Protein AF-K6V5C6-F1 (afdb_monomer_lite)

Radius of gyration: 26.94 Å; chains: 1; bounding box: 58×74×77 Å

Secondary structure (DSSP, 8-state):
--PPPPPPPPTTTTHHHHHHHTTT---EEHHHHHHHHHHHTT--HHHHTPBPTTSSBHHHHHHHHHHHHHHHTTSEEE-STTEEEE-HHHHHHHHH-SS---HHHHHHHHHHHHGGGTS-TTSGGGSPPEEEE--EE-SSTTSPPEE-HHHHHHHTEEEPPSS-S-HHHHHT--TT-EEEEEEEEEE-SS-SS--TT-PEEEEEEEEEEEEEEE-SSSSEEEEEEPPGGGS-SS-EESS---SSEEEE-TTSHHHHHHHHHHHH-PPP-HHHHHHSHHHHHHHT--SS--------------PPPPPPP-HHHHHHTT--S-HHHHHHHHHHHHHHS-------TTSSHHHHHHHHHHHHHTS--GGGEEEEE--TT--HHHHTEEEEE-TTS-EEEEE-HHHHHHHHHHH-TTS--EEEEETGGGS-HHHHHTTHHHHTSGGGS--

pLDDT: mean 80.3, std 17.44, range [23.25, 98.56]

Foldseek 3Di:
DDDPPDDDDALQQCQLVLLVVQPVQDKDALVRSLVVVCVVVVPDPVQQCDDDPVRHRPSSVSSVSSVVLCVLLVQWDDPDDRIIHGDPVVVVCCVVPVDGCGPVNSCVSNCVVVVLQPDDLPCLVVFAKEKEAEQWQAQDPPDDTDGCLVVCQVVQKDWDRPPDDQLVVLLPADFFHKYWYKFKDKDQPPDPDDLPSDIKIKMATSWIFTFHARPNRSTITGTDTDDPVQAAPDIDIQQDAPDRIDMAGPSDPVSVQVCCVGGVVDDDDPVVVCPDPVSCVVSVDDPDDDDDDDDDDDPPDRDPDDQFQALVNVVVVPDPDDSVVLVVQLVCCVQFVDDDDDDDPPPCPLVSLLSSQSNNQRHNDVVLEAEDEDAAPAALCAAAWHWDQDPVRDTDIDGHPNVVSVVVCVSHVHGRHHYHYHPCVNYDCCGNCPPCVVCSGPSNVSD

InterPro domains:
  IPR011704 ATPase, dynein-related, AAA domain [PF07728] (338-445)
  IPR025745 Restriction system protein Mrr-like N-terminal domain [PF14338] (13-94)
  IPR027417 P-loop containing nucleoside triphosphate hydrolase [G3DSA:3.40.50.300] (324-446)
  IPR027417 P-loop containing nucleoside triphosphate hydrolase [SSF52540] (321-442)
  IPR052934 Methylated DNA Recognition and Restriction Enzymes [PTHR37291] (310-445)

Structure (mmCIF, N/CA/C/O backbone):
data_AF-K6V5C6-F1
#
_entry.id   AF-K6V5C6-F1
#
loop_
_atom_site.group_PDB
_atom_site.id
_atom_site.type_symbol
_atom_site.label_atom_id
_atom_site.label_alt_id
_atom_site.label_comp_id
_atom_site.label_asym_id
_atom_site.label_entity_id
_atom_site.label_seq_id
_atom_site.pdbx_PDB_ins_code
_atom_site.Cartn_x
_atom_site.Cartn_y
_atom_site.Cartn_z
_atom_site.occupancy
_atom_site.B_iso_or_equiv
_atom_site.auth_seq_id
_atom_site.auth_comp_id
_atom_site.auth_asym_id
_atom_site.auth_atom_id
_atom_site.pdbx_PDB_model_num
ATOM 1 N N . MET A 1 1 ? -18.955 -42.911 45.752 1.00 35.44 1 MET A N 1
ATOM 2 C CA . MET A 1 1 ? -18.190 -41.985 44.895 1.00 35.44 1 MET A CA 1
ATOM 3 C C . MET A 1 1 ? -18.930 -41.890 43.575 1.00 35.44 1 MET A C 1
ATOM 5 O O . MET A 1 1 ? -18.873 -42.819 42.784 1.00 35.44 1 MET A O 1
ATOM 9 N N . THR A 1 2 ? -19.749 -40.856 43.410 1.00 31.70 2 THR A N 1
ATOM 10 C CA . THR A 1 2 ? -20.438 -40.556 42.150 1.00 31.70 2 THR A CA 1
ATOM 11 C C . THR A 1 2 ? -19.386 -40.197 41.107 1.00 31.70 2 THR A C 1
ATOM 13 O O . THR A 1 2 ? -18.655 -39.226 41.292 1.00 31.70 2 THR A O 1
ATOM 16 N N . GLN A 1 3 ? -19.281 -41.017 40.060 1.00 26.83 3 GLN A N 1
ATOM 17 C CA . GLN A 1 3 ? -18.553 -40.694 38.833 1.00 26.83 3 GLN A CA 1
ATOM 18 C C . GLN A 1 3 ? -18.954 -39.275 38.386 1.00 26.83 3 GLN A C 1
ATOM 20 O O . GLN A 1 3 ? -20.155 -38.977 38.408 1.00 26.83 3 GLN A O 1
ATOM 25 N N . PRO A 1 4 ? -18.012 -38.379 38.039 1.00 32.62 4 PRO A N 1
ATOM 26 C CA . PRO A 1 4 ? -18.380 -37.093 37.465 1.00 32.62 4 PRO A CA 1
ATOM 27 C C . PRO A 1 4 ? -19.164 -37.373 36.178 1.00 32.62 4 PRO A C 1
ATOM 29 O O . PRO A 1 4 ? -18.697 -38.110 35.312 1.00 32.62 4 PRO A O 1
ATOM 32 N N . GLY A 1 5 ? -20.395 -36.858 36.093 1.00 37.75 5 GLY A N 1
ATOM 33 C CA . GLY A 1 5 ? -21.204 -36.957 34.876 1.00 37.75 5 GLY A CA 1
ATOM 34 C C . GLY A 1 5 ? -20.464 -36.341 33.682 1.00 37.75 5 GLY A C 1
ATOM 35 O O . GLY A 1 5 ? -19.559 -35.531 33.898 1.00 37.75 5 GLY A O 1
ATOM 36 N N . PRO A 1 6 ? -20.819 -36.713 32.438 1.00 43.75 6 PRO A N 1
ATOM 37 C CA . PRO A 1 6 ? -20.099 -36.264 31.252 1.00 43.75 6 PRO A CA 1
ATOM 38 C C . PRO A 1 6 ? -19.994 -34.738 31.244 1.00 43.75 6 PRO A C 1
ATOM 40 O O . PRO A 1 6 ? -20.990 -34.021 31.377 1.00 43.75 6 PRO A O 1
ATOM 43 N N . THR A 1 7 ? -18.763 -34.248 31.149 1.00 58.75 7 THR A N 1
ATOM 44 C CA . THR A 1 7 ? -18.435 -32.827 31.086 1.00 58.75 7 THR A CA 1
ATOM 45 C C . THR A 1 7 ? -19.110 -32.215 29.860 1.00 58.75 7 THR A C 1
ATOM 47 O O . THR A 1 7 ? -18.976 -32.733 28.756 1.00 58.75 7 THR A O 1
ATOM 50 N N . PHE A 1 8 ? -19.862 -31.125 30.043 1.00 62.66 8 PHE A N 1
ATOM 51 C CA . PHE A 1 8 ? -20.512 -30.427 28.929 1.00 62.66 8 PHE A CA 1
ATOM 52 C C . PHE A 1 8 ? -19.435 -29.896 27.962 1.00 62.66 8 PHE A C 1
ATOM 54 O O . PHE A 1 8 ? -18.521 -29.214 28.440 1.00 62.66 8 PHE A O 1
ATOM 61 N N . PRO A 1 9 ? -19.538 -30.148 26.643 1.00 71.50 9 PRO A N 1
ATOM 62 C CA . PRO A 1 9 ? -18.482 -29.812 25.696 1.00 71.50 9 PRO A CA 1
ATOM 63 C C . PRO A 1 9 ? -18.167 -28.313 25.669 1.00 71.50 9 PRO A C 1
ATOM 65 O O . PRO A 1 9 ? -19.023 -27.427 25.808 1.00 71.50 9 PRO A O 1
ATOM 68 N N . THR A 1 10 ? -16.885 -28.024 25.517 1.00 73.44 10 THR A N 1
ATOM 69 C CA . THR A 1 10 ? -16.333 -26.688 25.345 1.00 73.44 10 THR A CA 1
ATOM 70 C C . THR A 1 10 ? -16.709 -26.119 23.978 1.00 73.44 10 THR A C 1
ATOM 72 O O . THR A 1 10 ? -17.118 -26.824 23.067 1.00 73.44 10 THR A O 1
ATOM 75 N N . LYS A 1 11 ? -16.547 -24.803 23.807 1.00 66.31 11 LYS A N 1
ATOM 76 C CA . LYS A 1 11 ? -16.819 -24.129 22.526 1.00 66.31 11 LYS A CA 1
ATOM 77 C C . LYS A 1 11 ? -15.956 -24.668 21.371 1.00 66.31 11 LYS A C 1
ATOM 79 O O . LYS A 1 11 ? -16.418 -24.644 20.243 1.00 66.31 11 LYS A O 1
ATOM 84 N N . PHE A 1 12 ? -14.749 -25.165 21.651 1.00 75.19 12 PHE A N 1
ATOM 85 C CA . PHE A 1 12 ? -13.828 -25.693 20.639 1.00 75.19 12 PHE A CA 1
ATOM 86 C C . PHE A 1 12 ? -14.161 -27.131 20.252 1.00 75.19 12 PHE A C 1
ATOM 88 O O . PHE A 1 12 ? -14.203 -27.441 19.069 1.00 75.19 12 PHE A O 1
ATOM 95 N N . GLU A 1 13 ? -14.542 -27.966 21.220 1.00 81.06 13 GLU A N 1
ATOM 96 C CA . GLU A 1 13 ? -15.047 -29.324 20.961 1.00 81.06 13 GLU A CA 1
ATOM 97 C C . GLU A 1 13 ? -16.308 -29.341 20.078 1.00 81.06 13 GLU A C 1
ATOM 99 O O . GLU A 1 13 ? -16.615 -30.369 19.487 1.00 81.06 13 GLU A O 1
ATOM 104 N N . LEU A 1 14 ? -17.018 -28.212 19.947 1.00 86.19 14 LEU A N 1
ATOM 105 C CA . LEU A 1 14 ? -18.179 -28.079 19.060 1.00 86.19 14 LEU A CA 1
ATOM 106 C C . LEU A 1 14 ? -17.851 -27.620 17.636 1.00 86.19 14 LEU A C 1
ATOM 108 O O . LEU A 1 14 ? -18.723 -27.691 16.778 1.00 86.19 14 LEU A O 1
ATOM 112 N N . THR A 1 15 ? -16.643 -27.131 17.358 1.00 88.75 15 THR A N 1
ATOM 113 C CA . THR A 1 15 ? -16.328 -26.510 16.056 1.00 88.75 15 THR A CA 1
ATOM 114 C C . THR A 1 15 ? -16.307 -27.517 14.914 1.00 88.75 15 THR A C 1
ATOM 116 O O . THR A 1 15 ? -16.977 -27.313 13.907 1.00 88.75 15 THR A O 1
ATOM 119 N N . ARG A 1 16 ? -15.626 -28.647 15.104 1.00 92.44 16 ARG A N 1
ATOM 120 C CA . ARG A 1 16 ? -15.614 -29.744 14.138 1.00 92.44 16 ARG A CA 1
ATOM 121 C C . ARG A 1 16 ? -17.004 -30.370 13.926 1.00 92.44 16 ARG A C 1
ATOM 123 O O . ARG A 1 16 ? -17.436 -30.405 12.778 1.00 92.44 16 ARG A O 1
ATOM 130 N N . PRO A 1 17 ? -17.751 -30.762 14.980 1.00 93.25 17 PRO A N 1
ATOM 131 C CA . PRO A 1 17 ? -19.125 -31.233 14.817 1.00 93.25 17 PRO A CA 1
ATOM 132 C C . PRO A 1 17 ? -20.044 -30.231 14.112 1.00 93.25 17 PRO A C 1
ATOM 134 O O . PRO A 1 17 ? -20.922 -30.640 13.365 1.00 93.25 17 PRO A O 1
ATOM 137 N N . LEU A 1 18 ? -19.867 -28.920 14.324 1.00 93.25 18 LEU A N 1
ATOM 138 C CA . LEU A 1 18 ? -20.640 -27.911 13.594 1.00 93.25 18 LEU A CA 1
ATOM 139 C C . LEU A 1 18 ? -20.308 -27.912 12.100 1.00 93.25 18 LEU A C 1
ATOM 141 O O . LEU A 1 18 ? -21.233 -27.846 11.299 1.00 93.25 18 LEU A O 1
ATOM 145 N N . LEU A 1 19 ? -19.028 -28.000 11.724 1.00 92.88 19 LEU A N 1
ATOM 146 C CA . LEU A 1 19 ? -18.627 -28.107 10.318 1.00 92.88 19 LEU A CA 1
ATOM 147 C C . LEU A 1 19 ? -19.180 -29.380 9.666 1.00 92.88 19 LEU A C 1
ATOM 149 O O . LEU A 1 19 ? -19.721 -29.297 8.569 1.00 92.88 19 LEU A O 1
ATOM 153 N N . ASP A 1 20 ? -19.132 -30.521 10.364 1.00 93.94 20 ASP A N 1
ATOM 154 C CA . ASP A 1 20 ? -19.698 -31.785 9.869 1.00 93.94 20 ASP A CA 1
ATOM 155 C C . ASP A 1 20 ? -21.192 -31.650 9.527 1.00 93.94 20 ASP A C 1
ATOM 157 O O . ASP A 1 20 ? -21.636 -32.158 8.497 1.00 93.94 20 ASP A O 1
ATOM 161 N N . LEU A 1 21 ? -21.965 -30.922 10.346 1.00 93.75 21 LEU A N 1
ATOM 162 C CA . LEU A 1 21 ? -23.391 -30.671 10.091 1.00 93.75 21 LEU A CA 1
ATOM 163 C C . LEU A 1 21 ? -23.657 -29.838 8.833 1.00 93.75 21 LEU A C 1
ATOM 165 O O . LEU A 1 21 ? -24.762 -29.894 8.306 1.00 93.75 21 LEU A O 1
ATOM 169 N N . MET A 1 22 ? -22.673 -29.068 8.371 1.00 94.75 22 MET A N 1
ATOM 170 C CA . MET A 1 22 ? -22.797 -28.166 7.224 1.00 94.75 22 MET A CA 1
ATOM 171 C C . MET A 1 22 ? -22.146 -28.729 5.953 1.00 94.75 22 MET A C 1
ATOM 173 O O . MET A 1 22 ? -22.090 -28.030 4.946 1.00 94.75 22 MET A O 1
ATOM 177 N N . THR A 1 23 ? -21.673 -29.982 5.971 1.00 92.12 23 THR A N 1
ATOM 178 C CA . THR A 1 23 ? -21.041 -30.654 4.812 1.00 92.12 23 THR A CA 1
ATOM 179 C C . THR A 1 23 ? -21.966 -30.836 3.610 1.00 92.12 23 THR A C 1
ATOM 181 O O . THR A 1 23 ? -21.504 -31.177 2.526 1.00 92.12 23 THR A O 1
ATOM 184 N N . ASP A 1 24 ? -23.264 -30.594 3.789 1.00 88.50 24 ASP A N 1
ATOM 185 C CA . ASP A 1 24 ? -24.273 -30.590 2.735 1.00 88.50 24 ASP A CA 1
ATOM 186 C C . ASP A 1 24 ? -24.317 -29.284 1.920 1.00 88.50 24 ASP A C 1
ATOM 188 O O . ASP A 1 24 ? -25.173 -29.141 1.044 1.00 88.50 24 ASP A O 1
ATOM 192 N N . ASP A 1 25 ? -23.423 -28.332 2.219 1.00 83.50 25 ASP A N 1
ATOM 193 C CA . ASP A 1 25 ? -23.325 -26.999 1.615 1.00 83.50 25 ASP A CA 1
ATOM 194 C C . ASP A 1 25 ? -24.622 -26.172 1.709 1.00 83.50 25 ASP A C 1
ATOM 196 O O . ASP A 1 25 ? -24.795 -25.167 1.003 1.00 83.50 25 ASP A O 1
ATOM 200 N N . GLN A 1 26 ? -25.543 -26.552 2.601 1.00 91.00 26 GLN A N 1
ATOM 201 C CA . GLN A 1 26 ? -26.776 -25.808 2.829 1.00 91.00 26 GLN A CA 1
ATOM 202 C C . GLN A 1 26 ? -26.546 -24.596 3.734 1.00 91.00 26 GLN A C 1
ATOM 204 O O . GLN A 1 26 ? -25.573 -24.490 4.481 1.00 91.00 26 GLN A O 1
ATOM 209 N N . ILE A 1 27 ? -27.475 -23.642 3.665 1.00 91.62 27 ILE A N 1
ATOM 210 C CA . ILE A 1 27 ? -27.489 -22.492 4.567 1.00 91.62 27 ILE A CA 1
ATOM 211 C C . ILE A 1 27 ? -28.219 -22.887 5.844 1.00 91.62 27 ILE A C 1
ATOM 213 O O . ILE A 1 27 ? -29.415 -23.180 5.824 1.00 91.62 27 ILE A O 1
ATOM 217 N N . TRP A 1 28 ? -27.524 -22.785 6.968 1.00 94.88 28 TRP A N 1
ATOM 218 C CA . TRP A 1 28 ? -28.048 -23.186 8.261 1.00 94.88 28 TRP A CA 1
ATOM 219 C C . TRP A 1 28 ? -28.391 -21.980 9.134 1.00 94.88 28 TRP A C 1
ATOM 221 O O . TRP A 1 28 ? -27.593 -21.051 9.298 1.00 94.88 28 TRP A O 1
ATOM 231 N N . ALA A 1 29 ? -29.581 -21.984 9.741 1.00 91.62 29 ALA A N 1
ATOM 232 C CA . ALA A 1 29 ? -29.898 -21.036 10.803 1.00 91.62 29 ALA A CA 1
ATOM 233 C C . ALA A 1 29 ? -29.241 -21.479 12.115 1.00 91.62 29 ALA A C 1
ATOM 235 O O . ALA A 1 29 ? -29.224 -22.663 12.456 1.00 91.62 29 ALA A O 1
ATOM 236 N N . ARG A 1 30 ? -28.753 -20.518 12.909 1.00 85.75 30 ARG A N 1
ATOM 237 C CA . ARG A 1 30 ? -28.119 -20.826 14.203 1.00 85.75 30 ARG A CA 1
ATOM 238 C C . ARG A 1 30 ? -29.045 -21.596 15.155 1.00 85.75 30 ARG A C 1
ATOM 240 O O . ARG A 1 30 ? -28.566 -22.413 15.938 1.00 85.75 30 ARG A O 1
ATOM 247 N N . SER A 1 31 ? -30.353 -21.330 15.106 1.00 85.25 31 SER A N 1
ATOM 248 C CA . SER A 1 31 ? -31.355 -22.067 15.888 1.00 85.25 31 SER A CA 1
ATOM 249 C C . SER A 1 31 ? -31.358 -23.555 15.560 1.00 85.25 31 SER A C 1
ATOM 251 O O . SER A 1 31 ? -31.441 -24.371 16.473 1.00 85.25 31 SER A O 1
ATOM 253 N N . ASP A 1 32 ? -31.213 -23.890 14.283 1.00 92.25 32 ASP A N 1
ATOM 254 C CA . ASP A 1 32 ? -31.354 -25.250 13.776 1.00 92.25 32 ASP A CA 1
ATOM 255 C C . ASP A 1 32 ? -30.066 -26.030 14.044 1.00 92.25 32 ASP A C 1
ATOM 257 O O . ASP A 1 32 ? -30.119 -27.127 14.594 1.00 92.25 32 ASP A O 1
ATOM 261 N N . LEU A 1 33 ? -28.903 -25.399 13.822 1.00 91.56 33 LEU A N 1
ATOM 262 C CA . LEU A 1 33 ? -27.603 -25.945 14.237 1.00 91.56 33 LEU A CA 1
ATOM 263 C C . LEU A 1 33 ? -27.578 -26.268 15.729 1.00 91.56 33 LEU A C 1
ATOM 265 O O . LEU A 1 33 ? -27.047 -27.296 16.129 1.00 91.56 33 LEU A O 1
ATOM 269 N N . ARG A 1 34 ? -28.163 -25.409 16.570 1.00 90.19 34 ARG A N 1
ATOM 270 C CA . ARG A 1 34 ? -28.241 -25.647 18.014 1.00 90.19 34 ARG A CA 1
ATOM 271 C C . ARG A 1 34 ? -29.110 -26.861 18.351 1.00 90.19 34 ARG A C 1
ATOM 273 O O . ARG A 1 34 ? -28.705 -27.642 19.208 1.00 90.19 34 ARG A O 1
ATOM 280 N N . GLU A 1 35 ? -30.287 -26.997 17.740 1.00 90.19 35 GLU A N 1
ATOM 281 C CA . GLU A 1 35 ? -31.172 -28.147 17.988 1.00 90.19 35 GLU A CA 1
ATOM 282 C C . GLU A 1 35 ? -30.513 -29.454 17.545 1.00 90.19 35 GLU A C 1
ATOM 284 O O . GLU A 1 35 ? -30.395 -30.380 18.348 1.00 90.19 35 GLU A O 1
ATOM 289 N N . VAL A 1 36 ? -29.978 -29.494 16.322 1.00 93.00 36 VAL A N 1
ATOM 290 C CA . VAL A 1 36 ? -29.289 -30.681 15.800 1.00 93.00 36 VAL A CA 1
ATOM 291 C C . VAL A 1 36 ? -28.055 -31.004 16.644 1.00 93.00 36 VAL A C 1
ATOM 293 O O . VAL A 1 36 ? -27.829 -32.160 16.995 1.00 93.00 36 VAL A O 1
ATOM 296 N N . MET A 1 37 ? -27.297 -29.993 17.081 1.00 92.25 37 MET A N 1
ATOM 297 C CA . MET A 1 37 ? -26.156 -30.199 17.976 1.00 92.25 37 MET A CA 1
ATOM 298 C C . MET A 1 37 ? -26.577 -30.777 19.336 1.00 92.25 37 MET A C 1
ATOM 300 O O . MET A 1 37 ? -25.852 -31.583 19.914 1.00 92.25 37 MET A O 1
ATOM 304 N N . ALA A 1 38 ? -27.753 -30.419 19.861 1.00 89.12 38 ALA A N 1
ATOM 305 C CA . ALA A 1 38 ? -28.265 -31.006 21.101 1.00 89.12 38 ALA A CA 1
ATOM 306 C C . ALA A 1 38 ? -28.557 -32.511 20.961 1.00 89.12 38 ALA A C 1
ATOM 308 O O . ALA A 1 38 ? -28.405 -33.258 21.936 1.00 89.12 38 ALA A O 1
ATOM 309 N N . ASP A 1 39 ? -28.978 -32.940 19.769 1.00 90.12 39 ASP A N 1
ATOM 310 C CA . ASP A 1 39 ? -29.227 -34.341 19.429 1.00 90.12 39 ASP A CA 1
ATOM 311 C C . ASP A 1 39 ? -27.915 -35.106 19.201 1.00 90.12 39 ASP A C 1
ATOM 313 O O . ASP A 1 39 ? -27.733 -36.174 19.787 1.00 90.12 39 ASP A O 1
ATOM 317 N N . VAL A 1 40 ? -26.968 -34.528 18.447 1.00 88.00 40 VAL A N 1
ATOM 318 C CA . VAL A 1 40 ? -25.622 -35.095 18.216 1.00 88.00 40 VAL A CA 1
ATOM 319 C C . VAL A 1 40 ? -24.897 -35.356 19.538 1.00 88.00 40 VAL A C 1
ATOM 321 O O . VAL A 1 40 ? -24.302 -36.414 19.731 1.00 88.00 40 VAL A O 1
ATOM 324 N N . LEU A 1 41 ? -25.000 -34.422 20.486 1.00 85.12 41 LEU A N 1
ATOM 325 C CA . LEU A 1 41 ? -24.403 -34.535 21.819 1.00 85.12 41 LEU A CA 1
ATOM 326 C C . LEU A 1 41 ? -25.220 -35.395 22.800 1.00 85.12 41 LEU A C 1
ATOM 328 O O . LEU A 1 41 ? -24.805 -35.558 23.948 1.00 85.12 41 LEU A O 1
ATOM 332 N N . GLN A 1 42 ? -26.389 -35.900 22.390 1.00 89.00 42 GLN A N 1
ATOM 333 C CA . GLN A 1 42 ? -27.303 -36.704 23.212 1.00 89.00 42 GLN A CA 1
ATOM 334 C C . GLN A 1 42 ? -27.668 -36.045 24.559 1.00 89.00 42 GLN A C 1
ATOM 336 O O . GLN A 1 42 ? -27.763 -36.704 25.597 1.00 89.00 42 GLN A O 1
ATOM 341 N N . LEU A 1 43 ? -27.880 -34.722 24.564 1.00 85.06 43 LEU A N 1
ATOM 342 C CA . LEU A 1 43 ? -28.149 -33.975 25.797 1.00 85.06 43 LEU A CA 1
ATOM 343 C C . LEU A 1 43 ? -29.522 -34.318 26.386 1.00 85.06 43 LEU A C 1
ATOM 345 O O . LEU A 1 43 ? -30.547 -34.230 25.702 1.00 85.06 43 LEU A O 1
ATOM 349 N N . THR A 1 44 ? -29.554 -34.601 27.691 1.00 87.19 44 THR A N 1
ATOM 350 C CA . THR A 1 44 ? -30.800 -34.816 28.446 1.00 87.19 44 THR A CA 1
ATOM 351 C C . THR A 1 44 ? -31.657 -33.541 28.510 1.00 87.19 44 THR A C 1
ATOM 353 O O . THR A 1 44 ? -31.119 -32.433 28.412 1.00 87.19 44 THR A O 1
ATOM 356 N N . PRO A 1 45 ? -32.978 -33.639 28.767 1.00 85.25 45 PRO A N 1
ATOM 357 C CA . PRO A 1 45 ? -33.843 -32.464 28.919 1.00 85.25 45 PRO A CA 1
ATOM 358 C C . PRO A 1 45 ? -33.342 -31.469 29.976 1.00 85.25 45 PRO A C 1
ATOM 360 O O . PRO A 1 45 ? -33.430 -30.258 29.786 1.00 85.25 45 PRO A O 1
ATOM 363 N N . GLN A 1 46 ? -32.750 -31.976 31.062 1.00 80.75 46 GLN A N 1
ATOM 364 C CA . GLN A 1 46 ? -32.163 -31.145 32.111 1.00 80.75 46 GLN A CA 1
ATOM 365 C C . GLN A 1 46 ? -30.919 -30.382 31.622 1.00 80.75 46 GLN A C 1
ATOM 367 O O . GLN A 1 46 ? -30.756 -29.215 31.964 1.00 80.75 46 GLN A O 1
ATOM 372 N N . GLN A 1 47 ? -30.069 -31.002 30.796 1.00 79.25 47 GLN A N 1
ATOM 373 C CA . GLN A 1 47 ? -28.890 -30.352 30.207 1.00 79.25 47 GLN A CA 1
ATOM 374 C C . GLN A 1 47 ? -29.259 -29.348 29.106 1.00 79.25 47 GLN A C 1
ATOM 376 O O . GLN A 1 47 ? -28.631 -28.297 29.009 1.00 79.25 47 GLN A O 1
ATOM 381 N N . ARG A 1 48 ? -30.301 -29.621 28.305 1.00 84.12 48 ARG A N 1
ATOM 382 C CA . ARG A 1 48 ? -30.818 -28.669 27.298 1.00 84.12 48 ARG A CA 1
ATOM 383 C C . ARG A 1 48 ? -31.390 -27.404 27.942 1.00 84.12 48 ARG A C 1
ATOM 385 O O . ARG A 1 48 ? -31.236 -26.313 27.396 1.00 84.12 48 ARG A O 1
ATOM 392 N N . ALA A 1 49 ? -32.012 -27.554 29.111 1.00 83.19 49 ALA A N 1
ATOM 393 C CA . ALA A 1 49 ? -32.576 -26.456 29.889 1.00 83.19 49 ALA A CA 1
ATOM 394 C C . ALA A 1 49 ? -31.547 -25.722 30.774 1.00 83.19 49 ALA A C 1
ATOM 396 O O . ALA A 1 49 ? -31.902 -24.740 31.424 1.00 83.19 49 ALA A O 1
ATOM 397 N N . GLU A 1 50 ? -30.285 -26.166 30.830 1.00 80.12 50 GLU A N 1
ATOM 398 C CA . GLU A 1 50 ? -29.268 -25.530 31.670 1.00 80.12 50 GLU A CA 1
ATOM 399 C C . GLU A 1 50 ? -28.916 -24.133 31.129 1.00 80.12 50 GLU A C 1
ATOM 401 O O . GLU A 1 50 ? -28.371 -23.988 30.032 1.00 80.12 50 GLU A O 1
ATOM 406 N N . THR A 1 51 ? -29.201 -23.085 31.905 1.00 78.62 51 THR A N 1
ATOM 407 C CA . THR A 1 51 ? -28.939 -21.685 31.535 1.00 78.62 51 THR A CA 1
ATOM 408 C C . THR A 1 51 ? -27.693 -21.118 32.208 1.00 78.62 51 THR A C 1
ATOM 410 O O . THR A 1 51 ? -27.332 -21.486 33.326 1.00 78.62 51 THR A O 1
ATOM 413 N N . VAL A 1 52 ? -27.046 -20.159 31.549 1.00 64.50 52 VAL A N 1
ATOM 414 C CA . VAL A 1 52 ? -26.008 -19.315 32.160 1.00 64.50 52 VAL A CA 1
ATOM 415 C C . VAL A 1 52 ? -26.630 -18.080 32.828 1.00 64.50 52 VAL A C 1
ATOM 417 O O . VAL A 1 52 ? -27.815 -17.801 32.664 1.00 64.50 52 VAL A O 1
ATOM 420 N N . LYS A 1 53 ? -25.828 -17.294 33.562 1.00 42.31 53 LYS A N 1
ATOM 421 C CA . LYS A 1 53 ? -26.288 -16.092 34.291 1.00 42.31 53 LYS A CA 1
ATOM 422 C C . LYS A 1 53 ? -27.001 -15.044 33.418 1.00 42.31 53 LYS A C 1
ATOM 424 O O . LYS A 1 53 ? -27.745 -14.237 33.958 1.00 42.31 53 LYS A O 1
ATOM 429 N N . SER A 1 54 ? -26.781 -15.049 32.101 1.00 45.38 54 SER A N 1
ATOM 430 C CA . SER A 1 54 ? -27.437 -14.145 31.146 1.00 45.38 54 SER A CA 1
ATOM 431 C C . SER A 1 54 ? -28.849 -14.582 30.729 1.00 45.38 54 SER A C 1
ATOM 433 O O . SER A 1 54 ? -29.492 -13.864 29.973 1.00 45.38 54 SER A O 1
ATOM 435 N N . GLY A 1 55 ? -29.328 -15.751 31.173 1.00 62.03 55 GLY A N 1
ATOM 436 C CA . GLY A 1 55 ? -30.633 -16.310 30.796 1.00 62.03 55 GLY A CA 1
ATOM 437 C C . GLY A 1 55 ? -30.628 -17.157 29.515 1.00 62.03 55 GLY A C 1
ATOM 438 O O . GLY A 1 55 ? -31.571 -17.907 29.286 1.00 62.03 55 GLY A O 1
ATOM 439 N N . SER A 1 56 ? -29.562 -17.110 28.708 1.00 67.75 56 SER A N 1
ATOM 440 C CA . SER A 1 56 ? -29.375 -18.001 27.551 1.00 67.75 56 SER A CA 1
ATOM 441 C C . SER A 1 56 ? -29.039 -19.429 27.992 1.00 67.75 56 SER A C 1
ATOM 443 O O . SER A 1 56 ? -28.399 -19.631 29.031 1.00 67.75 56 SER A O 1
ATOM 445 N N . THR A 1 57 ? -29.405 -20.432 27.187 1.00 80.12 57 THR A N 1
ATOM 446 C CA . THR A 1 57 ? -28.973 -21.814 27.443 1.00 80.12 57 THR A CA 1
ATOM 447 C C . THR A 1 57 ? -27.462 -21.939 27.256 1.00 80.12 57 THR A C 1
ATOM 449 O O . THR A 1 57 ? -26.848 -21.242 26.442 1.00 80.12 57 THR A O 1
ATOM 452 N N . ARG A 1 58 ? -26.827 -22.831 28.020 1.00 74.56 58 ARG A N 1
ATOM 453 C CA . ARG A 1 58 ? -25.384 -23.070 27.928 1.00 74.56 58 ARG A CA 1
ATOM 454 C C . ARG A 1 58 ? -24.986 -23.539 26.527 1.00 74.56 58 ARG A C 1
ATOM 456 O O . ARG A 1 58 ? -23.960 -23.085 26.027 1.00 74.56 58 ARG A O 1
ATOM 463 N N . LEU A 1 59 ? -25.806 -24.374 25.882 1.00 80.81 59 LEU A N 1
ATOM 464 C CA . LEU A 1 59 ? -25.573 -24.817 24.505 1.00 80.81 59 LEU A CA 1
ATOM 465 C C . LEU A 1 59 ? -25.595 -23.649 23.513 1.00 80.81 59 LEU A C 1
ATOM 467 O O . LEU A 1 59 ? -24.689 -23.538 22.695 1.00 80.81 59 LEU A O 1
ATOM 471 N N . ASP A 1 60 ? -26.580 -22.751 23.617 1.00 75.19 60 ASP A N 1
ATOM 472 C CA . ASP A 1 60 ? -26.708 -21.599 22.717 1.00 75.19 60 ASP A CA 1
ATOM 473 C C . ASP A 1 60 ? -25.477 -20.686 22.791 1.00 75.19 60 ASP A C 1
ATOM 475 O O . ASP A 1 60 ? -24.911 -20.297 21.768 1.00 75.19 60 ASP A O 1
ATOM 479 N N . VAL A 1 61 ? -24.985 -20.425 24.005 1.00 62.34 61 VAL A N 1
ATOM 480 C CA . VAL A 1 61 ? -23.742 -19.672 24.208 1.00 62.34 61 VAL A CA 1
ATOM 481 C C . VAL A 1 61 ? -22.552 -20.394 23.571 1.00 62.34 61 VAL A C 1
ATOM 483 O O . VAL A 1 61 ? -21.741 -19.760 22.901 1.00 62.34 61 VAL A O 1
ATOM 486 N N . ARG A 1 62 ? -22.431 -21.714 23.745 1.00 76.25 62 ARG A N 1
ATOM 487 C CA . ARG A 1 62 ? -21.301 -22.491 23.210 1.00 76.25 62 ARG A CA 1
ATOM 488 C C . ARG A 1 62 ? -21.300 -22.557 21.683 1.00 76.25 62 ARG A C 1
ATOM 490 O O . ARG A 1 62 ? -20.253 -22.304 21.099 1.00 76.25 62 ARG A O 1
ATOM 497 N N . VAL A 1 63 ? -22.453 -22.801 21.060 1.00 82.19 63 VAL A N 1
ATOM 498 C CA . VAL A 1 63 ? -22.618 -22.794 19.596 1.00 82.19 63 VAL A CA 1
ATOM 499 C C . VAL A 1 63 ? -22.322 -21.409 19.021 1.00 82.19 63 VAL A C 1
ATOM 501 O O . VAL A 1 63 ? -21.613 -21.302 18.028 1.00 82.19 63 VAL A O 1
ATOM 504 N N . SER A 1 64 ? -22.775 -20.337 19.683 1.00 72.06 64 SER A N 1
ATOM 505 C CA . SER A 1 64 ? -22.455 -18.959 19.270 1.00 72.06 64 SER A CA 1
ATOM 506 C C . SER A 1 64 ? -20.955 -18.707 19.210 1.00 72.06 64 SER A C 1
ATOM 508 O O . SER A 1 64 ? -20.453 -18.146 18.243 1.00 72.06 64 SER A O 1
ATOM 510 N N . TRP A 1 65 ? -20.239 -19.117 20.259 1.00 65.75 65 TRP A N 1
ATOM 511 C CA . TRP A 1 65 ? -18.795 -18.948 20.325 1.00 65.75 65 TRP A CA 1
ATOM 512 C C . TRP A 1 65 ? -18.072 -19.831 19.312 1.00 65.75 65 TRP A C 1
ATOM 514 O O . TRP A 1 65 ? -17.137 -19.360 18.681 1.00 65.75 65 TRP A O 1
ATOM 524 N N . ALA A 1 66 ? -18.502 -21.078 19.131 1.00 78.94 66 ALA A N 1
ATOM 525 C CA . ALA A 1 66 ? -17.919 -21.983 18.147 1.00 78.94 66 ALA A CA 1
ATOM 526 C C . ALA A 1 66 ? -18.043 -21.421 16.718 1.00 78.94 66 ALA A C 1
ATOM 528 O O . ALA A 1 66 ? -17.044 -21.322 16.013 1.00 78.94 66 ALA A O 1
ATOM 529 N N . LEU A 1 67 ? -19.237 -20.950 16.337 1.00 79.31 67 LEU A N 1
ATOM 530 C CA . LEU A 1 67 ? -19.470 -20.282 15.053 1.00 79.31 67 LEU A CA 1
ATOM 531 C C . LEU A 1 67 ? -18.679 -18.979 14.917 1.00 79.31 67 LEU A C 1
ATOM 533 O O . LEU A 1 67 ? -18.177 -18.690 13.840 1.00 79.31 67 LEU A O 1
ATOM 537 N N . TYR A 1 68 ? -18.522 -18.211 15.997 1.00 73.25 68 TYR A N 1
ATOM 538 C CA . TYR A 1 68 ? -17.663 -17.025 15.995 1.00 73.25 68 TYR A CA 1
ATOM 539 C C . TYR A 1 68 ? -16.204 -17.372 15.656 1.00 73.25 68 TYR A C 1
ATOM 541 O O . TYR A 1 68 ? -15.599 -16.689 14.834 1.00 73.25 68 TYR A O 1
ATOM 549 N N . TYR A 1 69 ? -15.642 -18.435 16.243 1.00 68.38 69 TYR A N 1
ATOM 550 C CA . TYR A 1 69 ? -14.272 -18.861 15.931 1.00 68.38 69 TYR A CA 1
ATOM 551 C C . TYR A 1 69 ? -14.147 -19.410 14.510 1.00 68.38 69 TYR A C 1
ATOM 553 O O . TYR A 1 69 ? -13.231 -19.008 13.806 1.00 68.38 69 TYR A O 1
ATOM 561 N N . LEU A 1 70 ? -15.088 -20.249 14.069 1.00 78.69 70 LEU A N 1
ATOM 562 C CA . LEU A 1 70 ? -15.123 -20.750 12.692 1.00 78.69 70 LEU A CA 1
ATOM 563 C C . LEU A 1 70 ? -15.264 -19.617 11.667 1.00 78.69 70 LEU A C 1
ATOM 565 O O . LEU A 1 70 ? -14.703 -19.679 10.579 1.00 78.69 70 LEU A O 1
ATOM 569 N N . ASN A 1 71 ? -16.012 -18.567 12.004 1.00 75.94 71 ASN A N 1
ATOM 570 C CA . ASN A 1 71 ? -16.158 -17.412 11.131 1.00 75.94 71 ASN A CA 1
ATOM 571 C C . ASN A 1 71 ? -14.872 -16.581 11.088 1.00 75.94 71 ASN A C 1
ATOM 573 O O . ASN A 1 71 ? -14.440 -16.173 10.015 1.00 75.94 71 ASN A O 1
ATOM 577 N N . ARG A 1 72 ? -14.213 -16.394 12.237 1.00 62.59 72 ARG A N 1
ATOM 578 C CA . ARG A 1 72 ? -12.920 -15.702 12.324 1.00 62.59 72 ARG A CA 1
ATOM 579 C C . ARG A 1 72 ? -11.809 -16.434 11.566 1.00 62.59 72 ARG A C 1
ATOM 581 O O . ARG A 1 72 ? -10.943 -15.769 11.013 1.00 62.59 72 ARG A O 1
ATOM 588 N N . THR A 1 73 ? -11.838 -17.768 11.518 1.00 70.19 73 THR A N 1
ATOM 589 C CA . THR A 1 73 ? -10.900 -18.563 10.708 1.00 70.19 73 THR A CA 1
ATOM 590 C C . THR A 1 73 ? -11.272 -18.615 9.228 1.00 70.19 73 THR A C 1
ATOM 592 O O . THR A 1 73 ? -10.494 -19.128 8.437 1.00 70.19 73 THR A O 1
ATOM 595 N N . GLY A 1 74 ? -12.446 -18.114 8.831 1.00 71.44 74 GLY A N 1
ATOM 596 C CA . GLY A 1 74 ? -12.952 -18.237 7.462 1.00 71.44 74 GLY A CA 1
ATOM 597 C C . GLY A 1 74 ? -13.477 -19.632 7.112 1.00 71.44 74 GLY A C 1
ATOM 598 O O . GLY A 1 74 ? -13.783 -19.885 5.953 1.00 71.44 74 GLY A O 1
ATOM 599 N N . ALA A 1 75 ? -13.605 -20.539 8.086 1.00 81.88 75 ALA A N 1
ATOM 600 C CA . ALA A 1 75 ? -14.160 -21.881 7.893 1.00 81.88 75 ALA A CA 1
ATOM 601 C C . ALA A 1 75 ? -15.673 -21.858 7.608 1.00 81.88 75 ALA A C 1
ATOM 603 O O . ALA A 1 75 ? -16.219 -22.780 7.003 1.00 81.88 75 ALA A O 1
ATOM 604 N N . VAL A 1 76 ? -16.356 -20.802 8.058 1.00 84.50 76 VAL A N 1
ATOM 605 C CA . VAL A 1 76 ? -17.772 -20.547 7.770 1.00 84.50 76 VAL A CA 1
ATOM 606 C C . VAL A 1 76 ? -17.991 -19.074 7.454 1.00 84.50 76 VAL A C 1
ATOM 608 O O . VAL A 1 76 ? -17.350 -18.195 8.034 1.00 84.50 76 VAL A O 1
ATOM 611 N N . GLU A 1 77 ? -18.958 -18.784 6.598 1.00 80.94 77 GLU A N 1
ATOM 612 C CA . GLU A 1 77 ? -19.306 -17.424 6.193 1.00 80.94 77 GLU A CA 1
ATOM 613 C C . GLU A 1 77 ? -20.757 -17.065 6.558 1.00 80.94 77 GLU A C 1
ATOM 615 O O . GLU A 1 77 ? -21.594 -17.957 6.766 1.00 80.94 77 GLU A O 1
ATOM 620 N N . PRO A 1 78 ? -21.087 -15.767 6.702 1.00 78.31 78 PRO A N 1
ATOM 621 C CA . PRO A 1 78 ? -22.458 -15.325 6.925 1.00 78.31 78 PRO A CA 1
ATOM 622 C C . PRO A 1 78 ? -23.306 -15.489 5.657 1.00 78.31 78 PRO A C 1
ATOM 624 O O . PRO A 1 78 ? -22.957 -14.982 4.599 1.00 78.31 78 PRO A O 1
ATOM 627 N N . ALA A 1 79 ? -24.482 -16.101 5.790 1.00 82.50 79 ALA A N 1
ATOM 628 C CA . ALA A 1 79 ? -25.425 -16.338 4.691 1.00 82.50 79 ALA A CA 1
ATOM 629 C C . ALA A 1 79 ? -26.801 -15.699 4.985 1.00 82.50 79 ALA A C 1
ATOM 631 O O . ALA A 1 79 ? -27.863 -16.314 4.849 1.00 82.50 79 ALA A O 1
ATOM 632 N N . GLY A 1 80 ? -26.775 -14.453 5.472 1.00 72.50 80 GLY A N 1
ATOM 633 C CA . GLY A 1 80 ? -27.937 -13.690 5.941 1.00 72.50 80 GLY A CA 1
ATOM 634 C C . GLY A 1 80 ? -28.027 -13.573 7.469 1.00 72.50 80 GLY A C 1
ATOM 635 O O . GLY A 1 80 ? -27.206 -14.106 8.214 1.00 72.50 80 GLY A O 1
ATOM 636 N N . THR A 1 81 ? -29.029 -12.844 7.972 1.00 68.19 81 THR A N 1
ATOM 637 C CA . THR A 1 81 ? -29.167 -12.558 9.412 1.00 68.19 81 THR A CA 1
ATOM 638 C C . THR A 1 81 ? -29.301 -13.842 10.235 1.00 68.19 81 THR A C 1
ATOM 640 O O . THR A 1 81 ? -30.309 -14.541 10.146 1.00 68.19 81 THR A O 1
ATOM 643 N N . GLY A 1 82 ? -28.289 -14.140 11.057 1.00 70.81 82 GLY A N 1
ATOM 644 C CA . GLY A 1 82 ? -28.271 -15.321 11.929 1.00 70.81 82 GLY A CA 1
ATOM 645 C C . GLY A 1 82 ? -28.110 -16.659 11.197 1.00 70.81 82 GLY A C 1
ATOM 646 O O . GLY A 1 82 ? -28.402 -17.704 11.787 1.00 70.81 82 GLY A O 1
ATOM 647 N N . ARG A 1 83 ? -27.673 -16.627 9.933 1.00 86.06 83 ARG A N 1
ATOM 648 C CA . ARG A 1 83 ? -27.459 -17.799 9.081 1.00 86.06 83 ARG A CA 1
ATOM 649 C C . ARG A 1 83 ? -26.001 -17.910 8.665 1.00 86.06 83 ARG A C 1
ATOM 651 O O . ARG A 1 83 ? -25.324 -16.896 8.503 1.00 86.06 83 ARG A O 1
ATOM 658 N N . THR A 1 84 ? -25.531 -19.134 8.483 1.00 86.62 84 THR A N 1
ATOM 659 C CA . THR A 1 84 ? -24.139 -19.417 8.135 1.00 86.62 84 THR A CA 1
ATOM 660 C C . THR A 1 84 ? -24.050 -20.592 7.171 1.00 86.62 84 THR A C 1
ATOM 662 O O . THR A 1 84 ? -24.973 -21.406 7.103 1.00 86.62 84 THR A O 1
ATOM 665 N N . LYS A 1 85 ? -22.960 -20.644 6.412 1.00 92.62 85 LYS A N 1
ATOM 666 C CA . LYS A 1 85 ? -22.638 -21.709 5.466 1.00 92.62 85 LYS A CA 1
ATOM 667 C C . LYS A 1 85 ? -21.159 -22.070 5.619 1.00 92.62 85 LYS A C 1
ATOM 669 O O . LYS A 1 85 ? -20.352 -21.195 5.934 1.00 92.62 85 LYS A O 1
ATOM 674 N N . ILE A 1 86 ? -20.812 -23.339 5.421 1.00 90.56 86 ILE A N 1
ATOM 675 C CA . ILE A 1 86 ? -19.415 -23.777 5.337 1.00 90.56 86 ILE A CA 1
ATOM 676 C C . ILE A 1 86 ? -18.745 -23.214 4.073 1.00 90.56 86 ILE A C 1
ATOM 678 O O . ILE A 1 86 ? -19.391 -23.060 3.036 1.00 90.56 86 ILE A O 1
ATOM 682 N N . THR A 1 87 ? -17.458 -22.885 4.162 1.00 84.25 87 THR A N 1
ATOM 683 C CA . THR A 1 87 ? -16.645 -22.445 3.016 1.00 84.25 87 THR A CA 1
ATOM 684 C C . THR A 1 87 ? -15.796 -23.598 2.477 1.00 84.25 87 THR A C 1
ATOM 686 O O . THR A 1 87 ? -15.660 -24.640 3.121 1.00 84.25 87 THR A O 1
ATOM 689 N N . ALA A 1 88 ? -15.135 -23.401 1.332 1.00 72.81 88 ALA A N 1
ATOM 690 C CA . ALA A 1 88 ? -14.129 -24.346 0.836 1.00 72.81 88 ALA A CA 1
ATOM 691 C C . ALA A 1 88 ? -13.010 -24.604 1.869 1.00 72.81 88 ALA A C 1
ATOM 693 O O . ALA A 1 88 ? -12.578 -25.740 2.051 1.00 72.81 88 ALA A O 1
ATOM 694 N N . TYR A 1 89 ? -12.602 -23.569 2.610 1.00 76.25 89 TYR A N 1
ATOM 695 C CA . TYR A 1 89 ? -11.633 -23.706 3.696 1.00 76.25 89 TYR A CA 1
ATOM 696 C C . TYR A 1 89 ? -12.189 -24.507 4.884 1.00 76.25 89 TYR A C 1
ATOM 698 O O . TYR A 1 89 ? -11.477 -25.303 5.490 1.00 76.25 89 TYR A O 1
ATOM 706 N N . GLY A 1 90 ? -13.482 -24.366 5.189 1.00 79.19 90 GLY A N 1
ATOM 707 C CA . GLY A 1 90 ? -14.155 -25.221 6.167 1.00 79.19 90 GLY A CA 1
ATOM 708 C C . GLY A 1 90 ? -14.091 -26.702 5.791 1.00 79.19 90 GLY A C 1
ATOM 709 O O . GLY A 1 90 ? -13.772 -27.527 6.644 1.00 79.19 90 GLY A O 1
ATOM 710 N N . HIS A 1 91 ? -14.313 -27.035 4.515 1.00 83.50 91 HIS A N 1
ATOM 711 C CA . HIS A 1 91 ? -14.143 -28.402 4.001 1.00 83.50 91 HIS A CA 1
ATOM 712 C C . HIS A 1 91 ? -12.691 -28.882 4.075 1.00 83.50 91 HIS A C 1
ATOM 714 O O . HIS A 1 91 ? -12.442 -30.024 4.455 1.00 83.50 91 HIS A O 1
ATOM 720 N N . GLN A 1 92 ? -11.722 -28.017 3.776 1.00 79.38 92 GLN A N 1
ATOM 721 C CA . GLN A 1 92 ? -10.303 -28.344 3.924 1.00 79.38 92 GLN A CA 1
ATOM 722 C C . GLN A 1 92 ? -9.948 -28.685 5.380 1.00 79.38 92 GLN A C 1
ATOM 724 O O . GLN A 1 92 ? -9.318 -29.713 5.629 1.00 79.38 92 GLN A O 1
ATOM 729 N N . LEU A 1 93 ? -10.423 -27.897 6.349 1.00 82.19 93 LEU A N 1
ATOM 730 C CA . LEU A 1 93 ? -10.209 -28.174 7.773 1.00 82.19 93 LEU A CA 1
ATOM 731 C C . LEU A 1 93 ? -10.803 -29.519 8.212 1.00 82.19 93 LEU A C 1
ATOM 733 O O . LEU A 1 93 ? -10.239 -30.172 9.086 1.00 82.19 93 LEU A O 1
ATOM 737 N N . LEU A 1 94 ? -11.914 -29.959 7.611 1.00 86.75 94 LEU A N 1
ATOM 738 C CA . LEU A 1 94 ? -12.490 -31.284 7.872 1.00 86.75 94 LEU A CA 1
ATOM 739 C C . LEU A 1 94 ? -11.576 -32.424 7.401 1.00 86.75 94 LEU A C 1
ATOM 741 O O . LEU A 1 94 ? -11.507 -33.464 8.056 1.00 86.75 94 LEU A O 1
ATOM 745 N N . VAL A 1 95 ? -10.876 -32.228 6.282 1.00 83.94 95 VAL A N 1
ATOM 746 C CA . VAL A 1 95 ? -9.919 -33.202 5.736 1.00 83.94 95 VAL A CA 1
ATOM 747 C C . VAL A 1 95 ? -8.633 -33.229 6.561 1.00 83.94 95 VAL A C 1
ATOM 749 O O . VAL A 1 95 ? -8.121 -34.304 6.867 1.00 83.94 95 VAL A O 1
ATOM 752 N N . GLU A 1 96 ? -8.118 -32.057 6.932 1.00 79.62 96 GLU A N 1
ATOM 753 C CA . GLU A 1 96 ? -6.874 -31.910 7.698 1.00 79.62 96 GLU A CA 1
ATOM 754 C C . GLU A 1 96 ? -7.028 -32.355 9.159 1.00 79.62 96 GLU A C 1
ATOM 756 O O . GLU A 1 96 ? -6.090 -32.903 9.742 1.00 79.62 96 GLU A O 1
ATOM 761 N N . HIS A 1 97 ? -8.223 -32.185 9.735 1.00 86.94 97 HIS A N 1
ATOM 762 C CA . HIS A 1 97 ? -8.524 -32.502 11.131 1.00 86.94 97 HIS A CA 1
ATOM 763 C C . HIS A 1 97 ? -9.691 -33.510 11.250 1.00 86.94 97 HIS A C 1
ATOM 765 O O . HIS A 1 97 ? -10.785 -33.161 11.718 1.00 86.94 97 HIS A O 1
ATOM 771 N N . PRO A 1 98 ? -9.467 -34.790 10.881 1.00 84.69 98 PRO A N 1
ATOM 772 C CA . PRO A 1 98 ? -10.523 -35.800 10.743 1.00 84.69 98 PRO A CA 1
ATOM 773 C C . PRO A 1 98 ? -11.161 -36.249 12.063 1.00 84.69 98 PRO A C 1
ATOM 775 O O . PRO A 1 98 ? -12.252 -36.820 12.039 1.00 84.69 98 PRO A O 1
ATOM 778 N N . ASP A 1 99 ? -10.540 -35.963 13.210 1.00 82.62 99 ASP A N 1
ATOM 779 C CA . ASP A 1 99 ? -11.030 -36.379 14.532 1.00 82.62 99 ASP A CA 1
ATOM 780 C C . ASP A 1 99 ? -11.529 -35.195 15.375 1.00 82.62 99 ASP A C 1
ATOM 782 O O . ASP A 1 99 ? -12.649 -35.210 15.887 1.00 82.62 99 ASP A O 1
ATOM 786 N N . GLN A 1 100 ? -10.725 -34.139 15.516 1.00 83.56 100 GLN A N 1
ATOM 787 C CA . GLN A 1 100 ? -11.061 -32.971 16.329 1.00 83.56 100 GLN A CA 1
ATOM 788 C C . GLN A 1 100 ? -10.359 -31.723 15.797 1.00 83.56 100 GLN A C 1
ATOM 790 O O . GLN A 1 100 ? -9.202 -31.787 15.401 1.00 83.56 100 GLN A O 1
ATOM 795 N N . LEU A 1 101 ? -11.048 -30.584 15.866 1.00 82.50 101 LEU A N 1
ATOM 796 C CA . LEU A 1 101 ? -10.473 -29.268 15.606 1.00 82.50 101 LEU A CA 1
ATOM 797 C C . LEU A 1 101 ? -10.194 -28.595 16.957 1.00 82.50 101 LEU A C 1
ATOM 799 O O . LEU A 1 101 ? -11.120 -28.209 17.680 1.00 82.50 101 LEU A O 1
ATOM 803 N N . SER A 1 102 ? -8.926 -28.552 17.362 1.00 76.19 102 SER A N 1
ATOM 804 C CA . SER A 1 102 ? -8.542 -28.014 18.665 1.00 76.19 102 SER A CA 1
ATOM 805 C C . SER A 1 102 ? -8.553 -26.484 18.668 1.00 76.19 102 SER A C 1
ATOM 807 O O . SER A 1 102 ? -8.548 -25.827 17.626 1.00 76.19 102 SER A O 1
ATOM 809 N N . GLN A 1 103 ? -8.532 -25.896 19.869 1.00 64.69 103 GLN A N 1
ATOM 810 C CA . GLN A 1 103 ? -8.296 -24.462 20.017 1.00 64.69 103 GLN A CA 1
ATOM 811 C C . GLN A 1 103 ? -6.995 -24.050 19.316 1.00 64.69 103 GLN A C 1
ATOM 813 O O . GLN A 1 103 ? -7.005 -23.031 18.651 1.00 64.69 103 GLN A O 1
ATOM 818 N N . ALA A 1 104 ? -5.931 -24.855 19.395 1.00 64.81 104 ALA A N 1
ATOM 819 C CA . ALA A 1 104 ? -4.651 -24.565 18.758 1.00 64.81 104 ALA A CA 1
ATOM 820 C C . ALA A 1 104 ? -4.689 -24.695 17.228 1.00 64.81 104 ALA A C 1
ATOM 822 O O . ALA A 1 104 ? -3.917 -24.014 16.578 1.00 64.81 104 ALA A O 1
ATOM 823 N N . ASP A 1 105 ? -5.581 -25.497 16.641 1.00 73.44 105 ASP A N 1
ATOM 824 C CA . ASP A 1 105 ? -5.733 -25.596 15.177 1.00 73.44 105 ASP A CA 1
ATOM 825 C C . ASP A 1 105 ? -6.508 -24.390 14.632 1.00 73.44 105 ASP A C 1
ATOM 827 O O . ASP A 1 105 ? -6.126 -23.758 13.647 1.00 73.44 105 ASP A O 1
ATOM 831 N N . LEU A 1 106 ? -7.571 -24.006 15.345 1.00 66.19 106 LEU A N 1
ATOM 832 C CA . LEU A 1 106 ? -8.342 -22.794 15.073 1.00 66.19 106 LEU A CA 1
ATOM 833 C C . LEU A 1 106 ? -7.543 -21.531 15.343 1.00 66.19 106 LEU A C 1
ATOM 835 O O . LEU A 1 106 ? -7.705 -20.558 14.627 1.00 66.19 106 LEU A O 1
ATOM 839 N N . GLU A 1 107 ? -6.717 -21.526 16.382 1.00 54.75 107 GLU A N 1
ATOM 840 C CA . GLU A 1 107 ? -5.825 -20.427 16.718 1.00 54.75 107 GLU A CA 1
ATOM 841 C C . GLU A 1 107 ? -4.569 -20.455 15.859 1.00 54.75 107 GLU A C 1
ATOM 843 O O . GLU A 1 107 ? -4.136 -19.395 15.478 1.00 54.75 107 GLU A O 1
ATOM 848 N N . ALA A 1 108 ? -4.033 -21.584 15.404 1.00 53.72 108 ALA A N 1
ATOM 849 C CA . ALA A 1 108 ? -3.025 -21.577 14.344 1.00 53.72 108 ALA A CA 1
ATOM 850 C C . ALA A 1 108 ? -3.618 -20.967 13.071 1.00 53.72 108 ALA A C 1
ATOM 852 O O . ALA A 1 108 ? -2.977 -20.148 12.439 1.00 53.72 108 ALA A O 1
ATOM 853 N N . SER A 1 109 ? -4.880 -21.253 12.758 1.00 53.72 109 SER A N 1
ATOM 854 C CA . SER A 1 109 ? -5.576 -20.672 11.607 1.00 53.72 109 SER A CA 1
ATOM 855 C C . SER A 1 109 ? -5.962 -19.194 11.818 1.00 53.72 109 SER A C 1
ATOM 857 O O . SER A 1 109 ? -5.818 -18.379 10.914 1.00 53.72 109 SER A O 1
ATOM 859 N N . ALA A 1 110 ? -6.403 -18.805 13.022 1.00 40.28 110 ALA A N 1
ATOM 860 C CA . ALA A 1 110 ? -6.844 -17.447 13.374 1.00 40.28 110 ALA A CA 1
ATOM 861 C C . ALA A 1 110 ? -5.704 -16.519 13.834 1.00 40.28 110 ALA A C 1
ATOM 863 O O . ALA A 1 110 ? -5.752 -15.334 13.541 1.00 40.28 110 ALA A O 1
ATOM 864 N N . GLN A 1 111 ? -4.679 -17.025 14.523 1.00 33.78 111 GLN A N 1
ATOM 865 C CA . GLN A 1 111 ? -3.419 -16.345 14.867 1.00 33.78 111 GLN A CA 1
ATOM 866 C C . GLN A 1 111 ? -2.433 -16.354 13.697 1.00 33.78 111 GLN A C 1
ATOM 868 O O . GLN A 1 111 ? -1.662 -15.417 13.590 1.00 33.78 111 GLN A O 1
ATOM 873 N N . TYR A 1 112 ? -2.476 -17.274 12.730 1.00 38.06 112 TYR A N 1
ATOM 874 C CA . TYR A 1 112 ? -1.776 -17.019 11.458 1.00 38.06 112 TYR A CA 1
ATOM 875 C C . TYR A 1 112 ? -2.405 -15.827 10.710 1.00 38.06 112 TYR A C 1
ATOM 877 O O . TYR A 1 112 ? -1.697 -15.049 10.067 1.00 38.06 112 TYR A O 1
ATOM 885 N N . LEU A 1 113 ? -3.721 -15.621 10.863 1.00 39.81 113 LEU A N 1
ATOM 886 C CA . LEU A 1 113 ? -4.452 -14.472 10.316 1.00 39.81 113 LEU A CA 1
ATOM 887 C C . LEU A 1 113 ? -4.356 -13.176 11.162 1.00 39.81 113 LEU A C 1
ATOM 889 O O . LEU A 1 113 ? -4.457 -12.102 10.566 1.00 39.81 113 LEU A O 1
ATOM 893 N N . ASP A 1 114 ? -4.137 -13.252 12.487 1.00 34.41 114 ASP A N 1
ATOM 894 C CA . ASP A 1 114 ? -4.036 -12.093 13.409 1.00 34.41 114 ASP A CA 1
ATOM 895 C C . ASP A 1 114 ? -2.620 -11.805 13.992 1.00 34.41 114 ASP A C 1
ATOM 897 O O . ASP A 1 114 ? -2.287 -10.639 14.209 1.00 34.41 114 ASP A O 1
ATOM 901 N N . ASP A 1 115 ? -1.741 -12.792 14.220 1.00 33.19 115 ASP A N 1
ATOM 902 C CA . ASP A 1 115 ? -0.370 -12.591 14.754 1.00 33.19 115 ASP A CA 1
ATOM 903 C C . ASP A 1 115 ? 0.664 -12.243 13.666 1.00 33.19 115 ASP A C 1
ATOM 905 O O . ASP A 1 115 ? 1.696 -11.646 13.982 1.00 33.19 115 ASP A O 1
ATOM 909 N N . THR A 1 116 ? 0.356 -12.453 12.379 1.00 33.47 116 THR A N 1
ATOM 910 C CA . THR A 1 116 ? 1.081 -11.788 11.273 1.00 33.47 116 THR A CA 1
ATOM 911 C C . THR A 1 116 ? 0.809 -10.280 11.212 1.00 33.47 116 THR A C 1
ATOM 913 O O . THR A 1 116 ? 1.519 -9.565 10.513 1.00 33.47 116 THR A O 1
ATOM 916 N N . ALA A 1 117 ? -0.173 -9.771 11.966 1.00 37.78 117 ALA A N 1
ATOM 917 C CA . ALA A 1 117 ? -0.401 -8.337 12.133 1.00 37.78 117 ALA A CA 1
ATOM 918 C C . ALA A 1 117 ? 0.247 -7.755 13.409 1.00 37.78 117 ALA A C 1
ATOM 920 O O . ALA A 1 117 ? 0.194 -6.540 13.596 1.00 37.78 117 ALA A O 1
ATOM 921 N N . SER A 1 118 ? 0.848 -8.578 14.289 1.00 36.12 118 SER A N 1
ATOM 922 C CA . SER A 1 118 ? 1.191 -8.126 15.651 1.00 36.12 118 SER A CA 1
ATOM 923 C C . SER A 1 118 ? 2.525 -8.597 16.251 1.00 36.12 118 SER A C 1
ATOM 925 O O . SER A 1 118 ? 2.866 -8.096 17.325 1.00 36.12 118 SER A O 1
ATOM 927 N N . SER A 1 119 ? 3.317 -9.499 15.647 1.00 27.86 119 SER A N 1
ATOM 928 C CA . SER A 1 119 ? 4.600 -9.890 16.270 1.00 27.86 119 SER A CA 1
ATOM 929 C C . SER A 1 119 ? 5.782 -10.111 15.313 1.00 27.86 119 SER A C 1
ATOM 931 O O . SER A 1 119 ? 5.715 -10.885 14.368 1.00 27.86 119 SER A O 1
ATOM 933 N N . SER A 1 120 ? 6.879 -9.414 15.646 1.00 32.62 120 SER A N 1
ATOM 934 C CA . SER A 1 120 ? 8.251 -9.455 15.107 1.00 32.62 120 SER A CA 1
ATOM 935 C C . SER A 1 120 ? 8.441 -9.260 13.597 1.00 32.62 120 SER A C 1
ATOM 937 O O . SER A 1 120 ? 8.285 -10.186 12.807 1.00 32.62 120 SER A O 1
ATOM 939 N N . GLY A 1 121 ? 8.974 -8.085 13.233 1.00 35.91 121 GLY A N 1
ATOM 940 C CA . GLY A 1 121 ? 9.428 -7.729 11.881 1.00 35.91 121 GLY A CA 1
ATOM 941 C C . GLY A 1 121 ? 10.629 -8.500 11.326 1.00 35.91 121 GLY A C 1
ATOM 942 O O . GLY A 1 121 ? 11.370 -7.966 10.510 1.00 35.91 121 GLY A O 1
ATOM 943 N N . GLU A 1 122 ? 10.836 -9.739 11.774 1.00 35.62 122 GLU A N 1
ATOM 944 C CA . GLU A 1 122 ? 11.758 -10.706 11.167 1.00 35.62 122 GLU A CA 1
ATOM 945 C C . GLU A 1 122 ? 11.024 -11.798 10.355 1.00 35.62 122 GLU A C 1
ATOM 947 O O . GLU A 1 122 ? 11.668 -12.478 9.554 1.00 35.62 122 GLU A O 1
ATOM 952 N N . ASP A 1 123 ? 9.697 -11.967 10.504 1.00 37.97 123 ASP A N 1
ATOM 953 C CA . ASP A 1 123 ? 8.926 -13.008 9.792 1.00 37.97 123 ASP A CA 1
ATOM 954 C C . ASP A 1 123 ? 8.115 -12.498 8.581 1.00 37.97 123 ASP A C 1
ATOM 956 O O . ASP A 1 123 ? 7.859 -13.275 7.658 1.00 37.97 123 ASP A O 1
ATOM 960 N N . SER A 1 124 ? 7.790 -11.204 8.482 1.00 37.91 124 SER A N 1
ATOM 961 C CA . SER A 1 124 ? 7.120 -10.632 7.294 1.00 37.91 124 SER A CA 1
ATOM 962 C C . SER A 1 124 ? 7.992 -10.653 6.032 1.00 37.91 124 SER A C 1
ATOM 964 O O . SER A 1 124 ? 7.484 -10.837 4.920 1.00 37.91 124 SER A O 1
ATOM 966 N N . GLU A 1 125 ? 9.320 -10.560 6.181 1.00 42.72 125 GLU A N 1
ATOM 967 C CA . GLU A 1 125 ? 10.269 -10.739 5.076 1.00 42.72 125 GLU A CA 1
ATOM 968 C C . GLU A 1 125 ? 10.269 -12.167 4.508 1.00 42.72 125 GLU A C 1
ATOM 970 O O . GLU A 1 125 ? 10.693 -12.356 3.363 1.00 42.72 125 GLU A O 1
ATOM 975 N N . LYS A 1 126 ? 9.772 -13.156 5.267 1.00 47.31 126 LYS A N 1
ATOM 976 C CA . LYS A 1 126 ? 9.692 -14.567 4.855 1.00 47.31 126 LYS A CA 1
ATOM 977 C C . LYS A 1 126 ? 8.371 -14.934 4.181 1.00 47.31 126 LYS A C 1
ATOM 979 O O . LYS A 1 126 ? 8.265 -16.039 3.651 1.00 47.31 126 LYS A O 1
ATOM 984 N N . LEU A 1 127 ? 7.374 -14.047 4.186 1.00 54.66 127 LEU A N 1
ATOM 985 C CA . LEU A 1 127 ? 6.105 -14.313 3.511 1.00 54.66 127 LEU A CA 1
ATOM 986 C C . LEU A 1 127 ? 6.319 -14.437 1.991 1.00 54.66 127 LEU A C 1
ATOM 988 O O . LEU A 1 127 ? 7.077 -13.645 1.416 1.00 54.66 127 LEU A O 1
ATOM 992 N N . PRO A 1 128 ? 5.646 -15.397 1.327 1.00 71.19 128 PRO A N 1
ATOM 993 C CA . PRO A 1 128 ? 5.797 -15.606 -0.106 1.00 71.19 128 PRO A CA 1
ATOM 994 C C . PRO A 1 128 ? 5.377 -14.347 -0.866 1.00 71.19 128 PRO A C 1
ATOM 996 O O . PRO A 1 128 ? 4.296 -13.790 -0.650 1.00 71.19 128 PRO A O 1
ATOM 999 N N . VAL A 1 129 ? 6.261 -13.883 -1.745 1.00 84.06 129 VAL A N 1
ATOM 1000 C CA . VAL A 1 129 ? 6.040 -12.687 -2.554 1.00 84.06 129 VAL A CA 1
ATOM 1001 C C . VAL A 1 129 ? 5.256 -13.071 -3.802 1.00 84.06 129 VAL A C 1
ATOM 1003 O O . VAL A 1 129 ? 5.562 -14.063 -4.461 1.00 84.06 129 VAL A O 1
ATOM 1006 N N . CYS A 1 130 ? 4.254 -12.261 -4.132 1.00 91.38 130 CYS A N 1
ATOM 1007 C CA . CYS A 1 130 ? 3.552 -12.332 -5.406 1.00 91.38 130 CYS A CA 1
ATOM 1008 C C . CYS A 1 130 ? 3.850 -11.065 -6.216 1.00 91.38 130 CYS A C 1
ATOM 1010 O O . CYS A 1 130 ? 3.823 -9.951 -5.683 1.00 91.38 130 CYS A O 1
ATOM 1012 N N . TRP A 1 131 ? 4.140 -11.228 -7.501 1.00 97.56 131 TRP A N 1
ATOM 1013 C CA . TRP A 1 131 ? 4.475 -10.141 -8.413 1.00 97.56 131 TRP A CA 1
ATOM 1014 C C . TRP A 1 131 ? 3.333 -9.906 -9.391 1.00 97.56 131 TRP A C 1
ATOM 1016 O O . TRP A 1 131 ? 2.944 -10.808 -10.119 1.00 97.56 131 TRP A O 1
ATOM 1026 N N . PHE A 1 132 ? 2.815 -8.686 -9.443 1.00 97.62 132 PHE A N 1
ATOM 1027 C CA . PHE A 1 132 ? 1.816 -8.278 -10.424 1.00 97.62 132 PHE A CA 1
ATOM 1028 C C . PHE A 1 132 ? 2.485 -7.351 -11.429 1.00 97.62 132 PHE A C 1
ATOM 1030 O O . PHE A 1 132 ? 2.945 -6.263 -11.069 1.00 97.62 132 PHE A O 1
ATOM 1037 N N . VAL A 1 133 ? 2.567 -7.792 -12.680 1.00 97.44 133 VAL A N 1
ATOM 1038 C CA . VAL A 1 133 ? 3.381 -7.157 -13.710 1.00 97.44 133 VAL A CA 1
ATOM 1039 C C . VAL A 1 133 ? 2.569 -6.682 -14.911 1.00 97.44 133 VAL A C 1
ATOM 1041 O O . VAL A 1 133 ? 1.566 -7.283 -15.267 1.00 97.44 133 VAL A O 1
ATOM 1044 N N . GLY A 1 134 ? 2.972 -5.582 -15.540 1.00 94.19 134 GLY A N 1
ATOM 1045 C CA . GLY A 1 134 ? 2.379 -5.110 -16.794 1.00 94.19 134 GLY A CA 1
ATOM 1046 C C . GLY A 1 134 ? 3.054 -5.736 -18.015 1.00 94.19 134 GLY A C 1
ATOM 1047 O O . GLY A 1 134 ? 4.229 -6.095 -17.957 1.00 94.19 134 GLY A O 1
ATOM 1048 N N . ALA A 1 135 ? 2.325 -5.827 -19.126 1.00 94.44 135 ALA A N 1
ATOM 1049 C CA . ALA A 1 135 ? 2.842 -6.325 -20.407 1.00 94.44 135 ALA A CA 1
ATOM 1050 C C . ALA A 1 135 ? 2.624 -5.348 -21.574 1.00 94.44 135 ALA A C 1
ATOM 1052 O O . ALA A 1 135 ? 2.862 -5.700 -22.720 1.00 94.44 135 ALA A O 1
ATOM 1053 N N . VAL A 1 136 ? 2.180 -4.120 -21.300 1.00 89.25 136 VAL A N 1
ATOM 1054 C CA . VAL A 1 136 ? 1.801 -3.153 -22.337 1.00 89.25 136 VAL A CA 1
ATOM 1055 C C . VAL A 1 136 ? 2.867 -2.074 -22.435 1.00 89.25 136 VAL A C 1
ATOM 1057 O O . VAL A 1 136 ? 3.040 -1.277 -21.513 1.00 89.25 136 VAL A O 1
ATOM 1060 N N . PHE A 1 137 ? 3.617 -2.076 -23.536 1.00 86.56 137 PHE A N 1
ATOM 1061 C CA . PHE A 1 137 ? 4.659 -1.090 -23.825 1.00 86.56 137 PHE A CA 1
ATOM 1062 C C . PHE A 1 137 ? 5.053 -1.127 -25.311 1.00 86.56 137 PHE A C 1
ATOM 1064 O O . PHE A 1 137 ? 4.641 -2.007 -26.063 1.00 86.56 137 PHE A O 1
ATOM 1071 N N . SER A 1 138 ? 5.857 -0.153 -25.744 1.00 81.25 138 SER A N 1
ATOM 1072 C CA . SER A 1 138 ? 6.447 -0.134 -27.089 1.00 81.25 138 SER A CA 1
ATOM 1073 C C . SER A 1 138 ? 7.869 -0.703 -27.067 1.00 81.25 138 SER A C 1
ATOM 1075 O O . SER A 1 138 ? 8.633 -0.448 -26.136 1.00 81.25 138 SER A O 1
ATOM 1077 N N . ASP A 1 139 ? 8.257 -1.444 -28.107 1.00 74.94 139 ASP A N 1
ATOM 1078 C CA . ASP A 1 139 ? 9.609 -2.024 -28.211 1.00 74.94 139 ASP A CA 1
ATOM 1079 C C . ASP A 1 139 ? 10.710 -0.974 -28.376 1.00 74.94 139 ASP A C 1
ATOM 1081 O O . ASP A 1 139 ? 11.891 -1.232 -28.120 1.00 74.94 139 ASP A O 1
ATOM 1085 N N . ARG A 1 140 ? 10.345 0.199 -28.903 1.00 73.25 140 ARG A N 1
ATOM 1086 C CA . ARG A 1 140 ? 11.264 1.294 -29.209 1.00 73.25 140 ARG A CA 1
ATOM 1087 C C . ARG A 1 140 ? 10.578 2.634 -28.963 1.00 73.25 140 ARG A C 1
ATOM 1089 O O . ARG A 1 140 ? 9.396 2.765 -29.281 1.00 73.25 140 ARG A O 1
ATOM 1096 N N . PRO A 1 141 ? 11.316 3.659 -28.502 1.00 69.19 141 PRO A N 1
ATOM 1097 C CA . PRO A 1 141 ? 10.770 5.002 -28.350 1.00 69.19 141 PRO A CA 1
ATOM 1098 C C . PRO A 1 141 ? 10.107 5.498 -29.644 1.00 69.19 141 PRO A C 1
ATOM 1100 O O . PRO A 1 141 ? 10.746 5.538 -30.696 1.00 69.19 141 PRO A O 1
ATOM 1103 N N . GLY A 1 142 ? 8.828 5.873 -29.558 1.00 69.69 142 GLY A N 1
ATOM 1104 C CA . GLY A 1 142 ? 8.035 6.368 -30.690 1.00 69.69 142 GLY A CA 1
ATOM 1105 C C . GLY A 1 142 ? 7.371 5.291 -31.557 1.00 69.69 142 GLY A C 1
ATOM 1106 O O . GLY A 1 142 ? 6.735 5.646 -32.547 1.00 69.69 142 GLY A O 1
ATOM 1107 N N . ALA A 1 143 ? 7.507 4.006 -31.213 1.00 77.50 143 ALA A N 1
ATOM 1108 C CA . ALA A 1 143 ? 6.731 2.928 -31.824 1.00 77.50 143 ALA A CA 1
ATOM 1109 C C . ALA A 1 143 ? 5.340 2.793 -31.176 1.00 77.50 143 ALA A C 1
ATOM 1111 O O . ALA A 1 143 ? 5.069 3.366 -30.119 1.00 77.50 143 ALA A O 1
ATOM 1112 N N . GLU A 1 144 ? 4.464 2.027 -31.825 1.00 81.75 144 GLU A N 1
ATOM 1113 C CA . GLU A 1 144 ? 3.141 1.692 -31.301 1.00 81.75 144 GLU A CA 1
ATOM 1114 C C . GLU A 1 144 ? 3.260 0.880 -30.001 1.00 81.75 144 GLU A C 1
ATOM 1116 O O . GLU A 1 144 ? 4.162 0.053 -29.843 1.00 81.75 144 GLU A O 1
ATOM 1121 N N . VAL A 1 145 ? 2.370 1.163 -29.051 1.00 83.31 145 VAL A N 1
ATOM 1122 C CA . VAL A 1 145 ? 2.257 0.430 -27.788 1.00 83.31 145 VAL A CA 1
ATOM 1123 C C . VAL A 1 145 ? 1.365 -0.779 -28.031 1.00 83.31 145 VAL A C 1
ATOM 1125 O O . VAL A 1 145 ? 0.275 -0.628 -28.577 1.00 83.31 145 VAL A O 1
ATOM 1128 N N . PHE A 1 146 ? 1.808 -1.962 -27.621 1.00 87.31 146 PHE A N 1
ATOM 1129 C CA . PHE A 1 146 ? 1.019 -3.182 -27.754 1.00 87.31 146 PHE A CA 1
ATOM 1130 C C . PHE A 1 146 ? 1.169 -4.079 -26.526 1.00 87.31 146 PHE A C 1
ATOM 1132 O O . PHE A 1 146 ? 2.076 -3.900 -25.710 1.00 87.31 146 PHE A O 1
ATOM 1139 N N . ASP A 1 147 ? 0.236 -5.016 -26.384 1.00 92.81 147 ASP A N 1
ATOM 1140 C CA . ASP A 1 147 ? 0.206 -5.989 -25.298 1.00 92.81 147 ASP A CA 1
ATOM 1141 C C . ASP A 1 147 ? 1.074 -7.211 -25.637 1.00 92.81 147 ASP A C 1
ATOM 1143 O O . ASP A 1 147 ? 0.827 -7.915 -26.617 1.00 92.81 147 ASP A O 1
ATOM 1147 N N . HIS A 1 148 ? 2.091 -7.463 -24.816 1.00 94.62 148 HIS A N 1
ATOM 1148 C CA . HIS A 1 148 ? 3.052 -8.559 -24.966 1.00 94.62 148 HIS A CA 1
ATOM 1149 C C . HIS A 1 148 ? 2.631 -9.855 -24.264 1.00 94.62 148 HIS A C 1
ATOM 1151 O O . HIS A 1 148 ? 3.399 -10.815 -24.274 1.00 94.62 148 HIS A O 1
ATOM 1157 N N . THR A 1 149 ? 1.444 -9.915 -23.650 1.00 95.12 149 THR A N 1
ATOM 1158 C CA . THR A 1 149 ? 1.003 -11.069 -22.841 1.00 95.12 149 THR A CA 1
ATOM 1159 C C . THR A 1 149 ? 1.165 -12.402 -23.580 1.00 95.12 149 THR A C 1
ATOM 1161 O O . THR A 1 149 ? 1.802 -13.317 -23.062 1.00 95.12 149 THR A O 1
ATOM 1164 N N . GLU A 1 150 ? 0.662 -12.507 -24.810 1.00 95.62 150 GLU A N 1
ATOM 1165 C CA . GLU A 1 150 ? 0.717 -13.758 -25.581 1.00 95.62 150 GLU A CA 1
ATOM 1166 C C . GLU A 1 150 ? 2.144 -14.152 -25.980 1.00 95.62 150 GLU A C 1
ATOM 1168 O O . GLU A 1 150 ? 2.505 -15.330 -25.954 1.00 95.62 150 GLU A O 1
ATOM 1173 N N . LEU A 1 151 ? 2.994 -13.167 -26.282 1.00 95.62 151 LEU A N 1
ATOM 1174 C CA . LEU A 1 151 ? 4.409 -13.401 -26.571 1.00 95.62 151 LEU A CA 1
ATOM 1175 C C . LEU A 1 151 ? 5.131 -13.958 -25.338 1.00 95.62 151 LEU A C 1
ATOM 1177 O O . LEU A 1 151 ? 5.832 -14.964 -25.421 1.00 95.62 151 LEU A O 1
ATOM 1181 N N . PHE A 1 152 ? 4.917 -13.331 -24.183 1.00 97.25 152 PHE A N 1
ATOM 1182 C CA . PHE A 1 152 ? 5.487 -13.747 -22.905 1.00 97.25 152 PHE A CA 1
ATOM 1183 C C . PHE A 1 152 ? 5.077 -15.163 -22.515 1.00 97.25 152 PHE A C 1
ATOM 1185 O O . PHE A 1 152 ? 5.918 -15.948 -22.060 1.00 97.25 152 PHE A O 1
ATOM 1192 N N . ARG A 1 153 ? 3.811 -15.518 -22.754 1.00 96.62 153 ARG A N 1
ATOM 1193 C CA . ARG A 1 153 ? 3.293 -16.867 -22.516 1.00 96.62 153 ARG A CA 1
ATOM 1194 C C . ARG A 1 153 ? 3.940 -17.902 -23.427 1.00 96.62 153 ARG A C 1
ATOM 1196 O O . ARG A 1 153 ? 4.414 -18.921 -22.931 1.00 96.62 153 ARG A O 1
ATOM 1203 N N . ALA A 1 154 ? 4.033 -17.612 -24.723 1.00 96.38 154 ALA A N 1
ATOM 1204 C CA . ALA A 1 154 ? 4.653 -18.507 -25.698 1.00 96.38 154 ALA A CA 1
ATOM 1205 C C . ALA A 1 154 ? 6.153 -18.738 -25.439 1.00 96.38 154 ALA A C 1
ATOM 1207 O O . ALA A 1 154 ? 6.662 -19.834 -25.669 1.00 96.38 154 ALA A O 1
ATOM 1208 N N . GLU A 1 155 ? 6.863 -17.716 -24.961 1.00 96.94 155 GLU A N 1
ATOM 1209 C CA . GLU A 1 155 ? 8.309 -17.774 -24.724 1.00 96.94 155 GLU A CA 1
ATOM 1210 C C . GLU A 1 155 ? 8.690 -18.233 -23.307 1.00 96.94 155 GLU A C 1
ATOM 1212 O O . GLU A 1 155 ? 9.873 -18.452 -23.046 1.00 96.94 155 GLU A O 1
ATOM 1217 N N . GLY A 1 156 ? 7.728 -18.372 -22.387 1.00 97.44 156 GLY A N 1
ATOM 1218 C CA . GLY A 1 156 ? 8.007 -18.753 -20.998 1.00 97.44 156 GLY A CA 1
ATOM 1219 C C . GLY A 1 156 ? 8.823 -17.702 -20.239 1.00 97.44 156 GLY A C 1
ATOM 1220 O O . GLY A 1 156 ? 9.716 -18.036 -19.458 1.00 97.44 156 GLY A O 1
ATOM 1221 N N . ARG A 1 157 ? 8.578 -16.413 -20.502 1.00 97.00 157 ARG A N 1
ATOM 1222 C CA . ARG A 1 157 ? 9.304 -15.303 -19.864 1.00 97.00 157 ARG A CA 1
ATOM 1223 C C . ARG A 1 157 ? 8.440 -14.065 -19.692 1.00 97.00 157 ARG A C 1
ATOM 1225 O O . ARG A 1 157 ? 7.473 -13.883 -20.416 1.00 97.00 157 ARG A O 1
ATOM 1232 N N . TRP A 1 158 ? 8.847 -13.174 -18.796 1.00 97.88 158 TRP A N 1
ATOM 1233 C CA . TRP A 1 158 ? 8.323 -11.812 -18.695 1.00 97.88 158 TRP A CA 1
ATOM 1234 C C . TRP A 1 158 ? 9.478 -10.801 -18.714 1.00 97.88 158 TRP A C 1
ATOM 1236 O O . TRP A 1 158 ? 10.518 -11.049 -18.100 1.00 97.88 158 TRP A O 1
ATOM 1246 N N . GLN A 1 159 ? 9.298 -9.654 -19.382 1.00 95.56 159 GLN A N 1
ATOM 1247 C CA . GLN A 1 159 ? 10.256 -8.540 -19.341 1.00 95.56 159 GLN A CA 1
ATOM 1248 C C . GLN A 1 159 ? 9.557 -7.182 -19.198 1.00 95.56 159 GLN A C 1
ATOM 1250 O O . GLN A 1 159 ? 8.456 -6.979 -19.712 1.00 95.56 159 GLN A O 1
ATOM 1255 N N . ALA A 1 160 ? 10.243 -6.216 -18.588 1.00 92.06 160 ALA A N 1
ATOM 1256 C CA . ALA A 1 160 ? 9.796 -4.828 -18.563 1.00 92.06 160 ALA A CA 1
ATOM 1257 C C . ALA A 1 160 ? 10.151 -4.081 -19.865 1.00 92.06 160 ALA A C 1
ATOM 1259 O O . ALA A 1 160 ? 11.238 -4.232 -20.428 1.00 92.06 160 ALA A O 1
ATOM 1260 N N . GLY A 1 161 ? 9.244 -3.217 -20.326 1.00 86.81 161 GLY A N 1
ATOM 1261 C CA . GLY A 1 161 ? 9.492 -2.328 -21.463 1.00 86.81 161 GLY A CA 1
ATOM 1262 C C . GLY A 1 161 ? 10.586 -1.308 -21.165 1.00 86.81 161 GLY A C 1
ATOM 1263 O O . GLY A 1 161 ? 10.605 -0.717 -20.089 1.00 86.81 161 GLY A O 1
ATOM 1264 N N . ARG A 1 162 ? 11.514 -1.083 -22.101 1.00 81.50 162 ARG A N 1
ATOM 1265 C CA . ARG A 1 162 ? 12.625 -0.141 -21.901 1.00 81.50 162 ARG A CA 1
ATOM 1266 C C . ARG A 1 162 ? 12.320 1.258 -22.460 1.00 81.50 162 ARG A C 1
ATOM 1268 O O . ARG A 1 162 ? 11.727 1.360 -23.531 1.00 81.50 162 ARG A O 1
ATOM 1275 N N . PRO A 1 163 ? 12.857 2.326 -21.835 1.00 77.88 163 PRO A N 1
ATOM 1276 C CA . PRO A 1 163 ? 13.552 2.328 -20.542 1.00 77.88 163 PRO A CA 1
ATOM 1277 C C . PRO A 1 163 ? 12.567 2.151 -19.372 1.00 77.88 163 PRO A C 1
ATOM 1279 O O . PRO A 1 163 ? 11.445 2.639 -19.439 1.00 77.88 163 PRO A O 1
ATOM 1282 N N . HIS A 1 164 ? 12.998 1.513 -18.280 1.00 83.19 164 HIS A N 1
ATOM 1283 C CA . HIS A 1 164 ? 12.187 1.371 -17.065 1.00 83.19 164 HIS A CA 1
ATOM 1284 C C . HIS A 1 164 ? 12.971 1.672 -15.789 1.00 83.19 164 HIS A C 1
ATOM 1286 O O . HIS A 1 164 ? 14.200 1.680 -15.766 1.00 83.19 164 HIS A O 1
ATOM 1292 N N . ARG A 1 165 ? 12.230 1.849 -14.691 1.00 81.06 165 ARG A N 1
ATOM 1293 C CA . ARG A 1 165 ? 12.749 2.125 -13.341 1.00 81.06 165 ARG A CA 1
ATOM 1294 C C . ARG A 1 165 ? 12.773 0.909 -12.404 1.00 81.06 165 ARG A C 1
ATOM 1296 O O . ARG A 1 165 ? 13.177 1.035 -11.256 1.00 81.06 165 ARG A O 1
ATOM 1303 N N . TYR A 1 166 ? 12.315 -0.253 -12.870 1.00 87.62 166 TYR A N 1
ATOM 1304 C CA . TYR A 1 166 ? 12.008 -1.402 -12.010 1.00 87.62 166 TYR A CA 1
ATOM 1305 C C . TYR A 1 166 ? 13.182 -2.359 -11.755 1.00 87.62 166 TYR A C 1
ATOM 1307 O O . TYR A 1 166 ? 12.962 -3.426 -11.189 1.00 87.62 166 TYR A O 1
ATOM 1315 N N . SER A 1 167 ? 14.416 -2.003 -12.127 1.00 88.44 167 SER A N 1
ATOM 1316 C CA . SER A 1 167 ? 15.552 -2.934 -12.093 1.00 88.44 167 SER A CA 1
ATOM 1317 C C . SER A 1 167 ? 15.789 -3.560 -10.720 1.00 88.44 167 SER A C 1
ATOM 1319 O O . SER A 1 167 ? 15.885 -4.778 -10.624 1.00 88.44 167 SER A O 1
ATOM 1321 N N . ASP A 1 168 ? 15.774 -2.769 -9.645 1.00 85.56 168 ASP A N 1
ATOM 1322 C CA . ASP A 1 168 ? 15.959 -3.291 -8.282 1.00 85.56 168 ASP A CA 1
ATOM 1323 C C . ASP A 1 168 ? 14.836 -4.258 -7.863 1.00 85.56 168 ASP A C 1
ATOM 1325 O O . ASP A 1 168 ? 15.078 -5.237 -7.158 1.00 85.56 168 ASP A O 1
ATOM 1329 N N . GLN A 1 169 ? 13.598 -4.004 -8.300 1.00 91.12 169 GLN A N 1
ATOM 1330 C CA . GLN A 1 169 ? 12.460 -4.882 -8.015 1.00 91.12 169 GLN A CA 1
ATOM 1331 C C . GLN A 1 169 ? 12.558 -6.187 -8.804 1.00 91.12 169 GLN A C 1
ATOM 1333 O O . GLN A 1 169 ? 12.320 -7.251 -8.240 1.00 91.12 169 GLN A O 1
ATOM 1338 N N . ILE A 1 170 ? 12.946 -6.110 -10.077 1.00 95.44 170 ILE A N 1
ATOM 1339 C CA . ILE A 1 170 ? 13.119 -7.276 -10.946 1.00 95.44 170 ILE A CA 1
ATOM 1340 C C . ILE A 1 170 ? 14.278 -8.140 -10.441 1.00 95.44 170 ILE A C 1
ATOM 1342 O O . ILE A 1 170 ? 14.122 -9.349 -10.313 1.00 95.44 170 ILE A O 1
ATOM 1346 N N . LEU A 1 171 ? 15.402 -7.540 -10.036 1.00 93.94 171 LEU A N 1
ATOM 1347 C CA . LEU A 1 171 ? 16.525 -8.252 -9.404 1.00 93.94 171 LEU A CA 1
ATOM 1348 C C . LEU A 1 171 ? 16.133 -8.967 -8.101 1.00 93.94 171 LEU A C 1
ATOM 1350 O O . LEU A 1 171 ? 16.790 -9.929 -7.708 1.00 93.94 171 LEU A O 1
ATOM 1354 N N . ALA A 1 172 ? 15.076 -8.513 -7.424 1.00 93.19 172 ALA A N 1
ATOM 1355 C CA . ALA A 1 172 ? 14.591 -9.116 -6.188 1.00 93.19 172 ALA A CA 1
ATOM 1356 C C . ALA A 1 172 ? 13.632 -10.304 -6.400 1.00 93.19 172 ALA A C 1
ATOM 1358 O O . ALA A 1 172 ? 13.304 -10.967 -5.412 1.00 93.19 172 ALA A O 1
ATOM 1359 N N . MET A 1 173 ? 13.181 -10.570 -7.633 1.00 96.50 173 MET A N 1
ATOM 1360 C CA . MET A 1 173 ? 12.354 -11.737 -7.968 1.00 96.50 173 MET A CA 1
ATOM 1361 C C . MET A 1 173 ? 13.165 -13.029 -7.825 1.00 96.50 173 MET A C 1
ATOM 1363 O O . MET A 1 173 ? 14.309 -13.102 -8.283 1.00 96.50 173 MET A O 1
ATOM 1367 N N . LYS A 1 174 ? 12.580 -14.061 -7.215 1.00 93.94 174 LYS A N 1
ATOM 1368 C CA . LYS A 1 174 ? 13.248 -15.341 -6.944 1.00 93.94 174 LYS A CA 1
ATOM 1369 C C . LYS A 1 174 ? 12.530 -16.503 -7.634 1.00 93.94 174 LYS A C 1
ATOM 1371 O O . LYS A 1 174 ? 11.308 -16.461 -7.764 1.00 93.94 174 LYS A O 1
ATOM 1376 N N . PRO A 1 175 ? 13.256 -17.567 -8.026 1.00 94.12 175 PRO A N 1
ATOM 1377 C CA . PRO A 1 175 ? 12.625 -18.827 -8.404 1.00 94.12 175 PRO A CA 1
ATOM 1378 C C . PRO A 1 175 ? 11.643 -19.305 -7.325 1.00 94.12 175 PRO A C 1
ATOM 1380 O O . PRO A 1 175 ? 11.993 -19.321 -6.144 1.00 94.12 175 PRO A O 1
ATOM 1383 N N . GLY A 1 176 ? 10.434 -19.682 -7.734 1.00 89.38 176 GLY A N 1
ATOM 1384 C CA . GLY A 1 176 ? 9.323 -20.056 -6.857 1.00 89.38 176 GLY A CA 1
ATOM 1385 C C . GLY A 1 176 ? 8.369 -18.911 -6.499 1.00 89.38 176 GLY A C 1
ATOM 1386 O O . GLY A 1 176 ? 7.283 -19.187 -5.992 1.00 89.38 176 GLY A O 1
ATOM 1387 N N . ASP A 1 177 ? 8.716 -17.648 -6.774 1.00 93.06 177 ASP A N 1
ATOM 1388 C CA . ASP A 1 177 ? 7.775 -16.540 -6.589 1.00 93.06 177 ASP A CA 1
ATOM 1389 C C . ASP A 1 177 ? 6.605 -16.664 -7.582 1.00 93.06 177 ASP A C 1
ATOM 1391 O O . ASP A 1 177 ? 6.800 -16.967 -8.764 1.00 93.06 177 ASP A O 1
ATOM 1395 N N . ARG A 1 178 ? 5.383 -16.371 -7.124 1.00 93.88 178 ARG A N 1
ATOM 1396 C CA . ARG A 1 178 ? 4.206 -16.299 -8.002 1.00 93.88 178 ARG A CA 1
ATOM 1397 C C . ARG A 1 178 ? 4.210 -14.983 -8.774 1.00 93.88 178 ARG A C 1
ATOM 1399 O O . ARG A 1 178 ? 4.520 -13.934 -8.208 1.00 93.88 178 ARG A O 1
ATOM 1406 N N . ILE A 1 179 ? 3.838 -15.018 -10.049 1.00 98.31 179 ILE A N 1
ATOM 1407 C CA . ILE A 1 179 ? 3.795 -13.845 -10.928 1.00 98.31 179 ILE A CA 1
ATOM 1408 C C . ILE A 1 179 ? 2.503 -13.827 -11.750 1.00 98.31 179 ILE A C 1
ATOM 1410 O O . ILE A 1 179 ? 2.064 -14.859 -12.245 1.00 98.31 179 ILE A O 1
ATOM 1414 N N . ALA A 1 180 ? 1.886 -12.657 -11.891 1.00 98.12 180 ALA A N 1
ATOM 1415 C CA . ALA A 1 180 ? 0.675 -12.448 -12.673 1.00 98.12 180 ALA A CA 1
ATOM 1416 C C . ALA A 1 180 ? 0.840 -11.262 -13.623 1.00 98.12 180 ALA A C 1
ATOM 1418 O O . ALA A 1 180 ? 1.218 -10.174 -13.186 1.00 98.12 180 ALA A O 1
ATOM 1419 N N . ILE A 1 181 ? 0.518 -11.442 -14.905 1.00 98.19 181 ILE A N 1
ATOM 1420 C CA . ILE A 1 181 ? 0.372 -10.320 -15.835 1.00 98.19 181 ILE A CA 1
ATOM 1421 C C . ILE A 1 181 ? -0.982 -9.666 -15.571 1.00 98.19 181 ILE A C 1
ATOM 1423 O O . ILE A 1 181 ? -2.007 -10.343 -15.535 1.00 98.19 181 ILE A O 1
ATOM 1427 N N . LYS A 1 182 ? -0.988 -8.345 -15.404 1.00 95.62 182 LYS A N 1
ATOM 1428 C CA . LYS A 1 182 ? -2.176 -7.536 -15.144 1.00 95.62 182 LYS A CA 1
ATOM 1429 C C . LYS A 1 182 ? -2.339 -6.396 -16.142 1.00 95.62 182 LYS A C 1
ATOM 1431 O O . LYS A 1 182 ? -1.359 -5.857 -16.660 1.00 95.62 182 LYS A O 1
ATOM 1436 N N . ALA A 1 183 ? -3.574 -5.939 -16.291 1.00 92.19 183 ALA A N 1
ATOM 1437 C CA . ALA A 1 183 ? -3.897 -4.638 -16.865 1.00 92.19 183 ALA A CA 1
ATOM 1438 C C . ALA A 1 183 ? -4.740 -3.837 -15.886 1.00 92.19 183 ALA A C 1
ATOM 1440 O O . ALA A 1 183 ? -5.725 -4.353 -15.376 1.00 92.19 183 ALA A O 1
ATOM 1441 N N . ALA A 1 184 ? -4.351 -2.591 -15.619 1.00 88.81 184 ALA A N 1
ATOM 1442 C CA . ALA A 1 184 ? -5.071 -1.710 -14.709 1.00 88.81 184 ALA A CA 1
ATOM 1443 C C . ALA A 1 184 ? -5.693 -0.545 -15.478 1.00 88.81 184 ALA A C 1
ATOM 1445 O O . ALA A 1 184 ? -5.016 0.143 -16.240 1.00 88.81 184 ALA A O 1
ATOM 1446 N N . PHE A 1 185 ? -6.974 -0.300 -15.242 1.00 86.00 185 PHE A N 1
ATOM 1447 C CA . PHE A 1 185 ? -7.755 0.743 -15.898 1.00 86.00 185 PHE A CA 1
ATOM 1448 C C . PHE A 1 185 ? -8.859 1.219 -14.951 1.00 86.00 185 PHE A C 1
ATOM 1450 O O . PHE A 1 185 ? -8.843 0.953 -13.746 1.00 86.00 185 PHE A O 1
ATOM 1457 N N . THR A 1 186 ? -9.796 2.008 -15.460 1.00 85.56 186 THR A N 1
ATOM 1458 C CA . THR A 1 186 ? -10.905 2.518 -14.660 1.00 85.56 186 THR A CA 1
ATOM 1459 C C . THR A 1 186 ? -12.226 2.231 -15.337 1.00 85.56 186 THR A C 1
ATOM 1461 O O . THR A 1 186 ? -12.337 2.387 -16.547 1.00 85.56 186 THR A O 1
ATOM 1464 N N . ARG A 1 187 ? -13.243 1.877 -14.555 1.00 84.69 187 ARG A N 1
ATOM 1465 C CA . ARG A 1 187 ? -14.578 1.551 -15.056 1.00 84.69 187 ARG A CA 1
ATOM 1466 C C . ARG A 1 187 ? -15.618 2.353 -14.295 1.00 84.69 187 ARG A C 1
ATOM 1468 O O . ARG A 1 187 ? -15.580 2.443 -13.071 1.00 84.69 187 ARG A O 1
ATOM 1475 N N . LYS A 1 188 ? -16.533 2.977 -15.028 1.00 83.88 188 LYS A N 1
ATOM 1476 C CA . LYS A 1 188 ? -17.630 3.776 -14.459 1.00 83.88 188 LYS A CA 1
ATOM 1477 C C . LYS A 1 188 ? -18.990 3.083 -14.576 1.00 83.88 188 LYS A C 1
ATOM 1479 O O . LYS A 1 188 ? -19.877 3.338 -13.769 1.00 83.88 188 LYS A O 1
ATOM 1484 N N . HIS A 1 189 ? -19.145 2.233 -15.581 1.00 81.19 189 HIS A N 1
ATOM 1485 C CA . HIS A 1 189 ? -20.394 1.567 -15.944 1.00 81.19 189 HIS A CA 1
ATOM 1486 C C . HIS A 1 189 ? -20.222 0.048 -15.837 1.00 81.19 189 HIS A C 1
ATOM 1488 O O . HIS A 1 189 ? -19.088 -0.416 -15.798 1.00 81.19 189 HIS A O 1
ATOM 1494 N N . ASP A 1 190 ? -21.320 -0.706 -15.757 1.00 78.50 190 ASP A N 1
ATOM 1495 C CA . ASP A 1 190 ? -21.305 -2.178 -15.650 1.00 78.50 190 ASP A CA 1
ATOM 1496 C C . ASP A 1 190 ? -20.483 -2.700 -14.458 1.00 78.50 190 ASP A C 1
ATOM 1498 O O . ASP A 1 190 ? -19.785 -3.708 -14.533 1.00 78.50 190 ASP A O 1
ATOM 1502 N N . LEU A 1 191 ? -20.544 -1.970 -13.341 1.00 80.31 191 LEU A N 1
ATOM 1503 C CA . LEU A 1 191 ? -19.945 -2.394 -12.083 1.00 80.31 191 LEU A CA 1
ATOM 1504 C C . LEU A 1 191 ? -20.887 -3.376 -11.370 1.00 80.31 191 LEU A C 1
ATOM 1506 O O . LEU A 1 191 ? -22.091 -3.111 -11.310 1.00 80.31 191 LEU A O 1
ATOM 1510 N N . PRO A 1 192 ? -20.364 -4.442 -10.739 1.00 77.19 192 PRO A N 1
ATOM 1511 C CA . PRO A 1 192 ? -21.169 -5.379 -9.949 1.00 77.19 192 PRO A CA 1
ATOM 1512 C C . PRO A 1 192 ? -21.645 -4.787 -8.604 1.00 77.19 192 PRO A C 1
ATOM 1514 O O . PRO A 1 192 ? -22.219 -5.485 -7.771 1.00 77.19 192 PRO A O 1
ATOM 1517 N N . PHE A 1 193 ? -21.412 -3.492 -8.373 1.00 83.81 193 PHE A N 1
ATOM 1518 C CA . PHE A 1 193 ? -21.729 -2.761 -7.150 1.00 83.81 193 PHE A CA 1
ATOM 1519 C C . PHE A 1 193 ? -22.082 -1.291 -7.434 1.00 83.81 193 PHE A C 1
ATOM 1521 O O . PHE A 1 193 ? -21.739 -0.739 -8.480 1.00 83.81 193 PHE A O 1
ATOM 1528 N N . ASP A 1 194 ? -22.732 -0.629 -6.471 1.00 83.56 194 ASP A N 1
ATOM 1529 C CA . ASP A 1 194 ? -23.099 0.790 -6.555 1.00 83.56 194 ASP A CA 1
ATOM 1530 C C . ASP A 1 194 ? -22.076 1.676 -5.822 1.00 83.56 194 ASP A C 1
ATOM 1532 O O . ASP A 1 194 ? -21.853 1.538 -4.620 1.00 83.56 194 ASP A O 1
ATOM 1536 N N . ILE A 1 195 ? -21.455 2.601 -6.558 1.00 83.62 195 ILE A N 1
ATOM 1537 C CA . ILE A 1 195 ? -20.528 3.621 -6.036 1.00 83.62 195 ILE A CA 1
ATOM 1538 C C . ILE A 1 195 ? -20.997 5.040 -6.387 1.00 83.62 195 ILE A C 1
ATOM 1540 O O . ILE A 1 195 ? -20.184 5.935 -6.637 1.00 83.62 195 ILE A O 1
ATOM 1544 N N . ASN A 1 196 ? -22.315 5.261 -6.427 1.00 84.31 196 ASN A N 1
ATOM 1545 C CA . ASN A 1 196 ? -22.941 6.566 -6.661 1.00 84.31 196 ASN A CA 1
ATOM 1546 C C . ASN A 1 196 ? -22.533 7.211 -7.998 1.00 84.31 196 ASN A C 1
ATOM 1548 O O . ASN A 1 196 ? -22.231 8.406 -8.068 1.00 84.31 196 ASN A O 1
ATOM 1552 N N . GLY A 1 197 ? -22.459 6.410 -9.066 1.00 80.31 197 GLY A N 1
ATOM 1553 C CA . GLY A 1 197 ? -22.096 6.875 -10.413 1.00 80.31 197 GLY A CA 1
ATOM 1554 C C . GLY A 1 197 ? -20.656 7.390 -10.554 1.00 80.31 197 GLY A C 1
ATOM 1555 O O . GLY A 1 197 ? -20.330 8.055 -11.544 1.00 80.31 197 GLY A O 1
ATOM 1556 N N . LYS A 1 198 ? -19.796 7.119 -9.565 1.00 83.44 198 LYS A N 1
ATOM 1557 C CA . LYS A 1 198 ? -18.357 7.403 -9.622 1.00 83.44 198 LYS A CA 1
ATOM 1558 C C . LYS A 1 198 ? -17.616 6.294 -10.369 1.00 83.44 198 LYS A C 1
ATOM 1560 O O . LYS A 1 198 ? -18.185 5.282 -10.755 1.00 83.44 198 LYS A O 1
ATOM 1565 N N . THR A 1 199 ? -16.326 6.515 -10.583 1.00 85.94 199 THR A N 1
ATOM 1566 C CA . THR A 1 199 ? -15.447 5.587 -11.294 1.00 85.94 199 THR A CA 1
ATOM 1567 C C . THR A 1 199 ? -14.708 4.671 -10.311 1.00 85.94 199 THR A C 1
ATOM 1569 O O . THR A 1 199 ? -14.126 5.147 -9.330 1.00 85.94 199 THR A O 1
ATOM 1572 N N . ALA A 1 200 ? -14.702 3.367 -10.583 1.00 85.88 200 ALA A N 1
ATOM 1573 C CA . ALA A 1 200 ? -13.906 2.366 -9.883 1.00 85.88 200 ALA A CA 1
ATOM 1574 C C . ALA A 1 200 ? -12.544 2.172 -10.561 1.00 85.88 200 ALA A C 1
ATOM 1576 O O . ALA A 1 200 ? -12.432 2.255 -11.786 1.00 85.88 200 ALA A O 1
ATOM 1577 N N . SER A 1 201 ? -11.515 1.887 -9.766 1.00 88.75 201 SER A N 1
ATOM 1578 C CA . SER A 1 201 ? -10.277 1.310 -10.293 1.00 88.75 201 SER A CA 1
ATOM 1579 C C . SER A 1 201 ? -10.493 -0.178 -10.557 1.00 88.75 201 SER A C 1
ATOM 1581 O O . SER A 1 201 ? -11.132 -0.841 -9.737 1.00 88.75 201 SER A O 1
ATOM 1583 N N . VAL A 1 202 ? -9.971 -0.674 -11.679 1.00 90.38 202 VAL A N 1
ATOM 1584 C CA . VAL A 1 202 ? -10.141 -2.055 -12.150 1.00 90.38 202 VAL A CA 1
ATOM 1585 C C . VAL A 1 202 ? -8.796 -2.644 -12.549 1.00 90.38 202 VAL A C 1
ATOM 1587 O O . VAL A 1 202 ? -7.913 -1.923 -13.018 1.00 90.38 202 VAL A O 1
ATOM 1590 N N . MET A 1 203 ? -8.639 -3.946 -12.351 1.00 94.06 203 MET A N 1
ATOM 1591 C CA . MET A 1 203 ? -7.465 -4.704 -12.727 1.00 94.06 203 MET A CA 1
ATOM 1592 C C . MET A 1 203 ? -7.852 -6.094 -13.243 1.00 94.06 203 MET A C 1
ATOM 1594 O O . MET A 1 203 ? -8.340 -6.920 -12.478 1.00 94.06 203 MET A O 1
ATOM 1598 N N . SER A 1 204 ? -7.583 -6.361 -14.517 1.00 94.81 204 SER A N 1
ATOM 1599 C CA . SER A 1 204 ? -7.722 -7.697 -15.110 1.00 94.81 204 SER A CA 1
ATOM 1600 C C . SER A 1 204 ? -6.441 -8.499 -14.906 1.00 94.81 204 SER A C 1
ATOM 1602 O O . SER A 1 204 ? -5.344 -7.946 -15.049 1.00 94.81 204 SER A O 1
ATOM 1604 N N . ILE A 1 205 ? -6.567 -9.797 -14.628 1.00 95.81 205 ILE A N 1
ATOM 1605 C CA . ILE A 1 205 ? -5.447 -10.746 -14.605 1.00 95.81 205 ILE A CA 1
ATOM 1606 C C . ILE A 1 205 ? -5.410 -11.468 -15.953 1.00 95.81 205 ILE A C 1
ATOM 1608 O O . ILE A 1 205 ? -6.331 -12.196 -16.294 1.00 95.81 205 ILE A O 1
ATOM 1612 N N . LYS A 1 206 ? -4.354 -11.232 -16.736 1.00 95.88 206 LYS A N 1
ATOM 1613 C CA . LYS A 1 206 ? -4.200 -11.749 -18.106 1.00 95.88 206 LYS A CA 1
ATOM 1614 C C . LYS A 1 206 ? -3.395 -13.051 -18.174 1.00 95.88 206 LYS A C 1
ATOM 1616 O O . LYS A 1 206 ? -3.526 -13.809 -19.124 1.00 95.88 206 LYS A O 1
ATOM 1621 N N . ALA A 1 207 ? -2.532 -13.296 -17.191 1.00 96.38 207 ALA A N 1
ATOM 1622 C CA . ALA A 1 207 ? -1.759 -14.530 -17.071 1.00 96.38 207 ALA A CA 1
ATOM 1623 C C . ALA A 1 207 ? -1.337 -14.734 -15.616 1.00 96.38 207 ALA A C 1
ATOM 1625 O O . ALA A 1 207 ? -1.100 -13.753 -14.911 1.00 96.38 207 ALA A O 1
ATOM 1626 N N . THR A 1 208 ? -1.153 -15.979 -15.186 1.00 95.88 208 THR A N 1
ATOM 1627 C CA . THR A 1 208 ? -0.512 -16.318 -13.907 1.00 95.88 208 THR A CA 1
ATOM 1628 C C . THR A 1 208 ? 0.554 -17.376 -14.121 1.00 95.88 208 THR A C 1
ATOM 1630 O O . THR A 1 208 ? 0.506 -18.114 -15.099 1.00 95.88 208 THR A O 1
ATOM 1633 N N . GLY A 1 209 ? 1.551 -17.434 -13.249 1.00 93.56 209 GLY A N 1
ATOM 1634 C CA . GLY A 1 209 ? 2.642 -18.389 -13.362 1.00 93.56 209 GLY A CA 1
ATOM 1635 C C . GLY A 1 209 ? 3.582 -18.355 -12.169 1.00 93.56 209 GLY A C 1
ATOM 1636 O O . GLY A 1 209 ? 3.361 -17.639 -11.186 1.00 93.56 209 GLY A O 1
ATOM 1637 N N . THR A 1 210 ? 4.657 -19.125 -12.283 1.00 95.81 210 THR A N 1
ATOM 1638 C CA . THR A 1 210 ? 5.717 -19.222 -11.278 1.00 95.81 210 THR A CA 1
ATOM 1639 C C . THR A 1 210 ? 7.051 -18.844 -11.903 1.00 95.81 210 THR A C 1
ATOM 1641 O O . THR A 1 210 ? 7.415 -19.347 -12.963 1.00 95.81 210 THR A O 1
ATOM 1644 N N . VAL A 1 211 ? 7.800 -17.956 -11.250 1.00 97.44 211 VAL A N 1
ATOM 1645 C CA . VAL A 1 211 ? 9.155 -17.597 -11.681 1.00 97.44 211 VAL A CA 1
ATOM 1646 C C . VAL A 1 211 ? 10.047 -18.831 -11.577 1.00 97.44 211 VAL A C 1
ATOM 1648 O O . VAL A 1 211 ? 10.168 -19.426 -10.508 1.00 97.44 211 VAL A O 1
ATOM 1651 N N . THR A 1 212 ? 10.713 -19.206 -12.663 1.00 96.50 212 THR A N 1
ATOM 1652 C CA . THR A 1 212 ? 11.637 -20.353 -12.692 1.00 96.50 212 THR A CA 1
ATOM 1653 C C . THR A 1 212 ? 13.092 -19.905 -12.613 1.00 96.50 212 THR A C 1
ATOM 1655 O O . THR A 1 212 ? 13.926 -20.599 -12.025 1.00 96.50 212 THR A O 1
ATOM 1658 N N . ARG A 1 213 ? 13.409 -18.716 -13.142 1.00 97.44 213 ARG A N 1
ATOM 1659 C CA . ARG A 1 213 ? 14.769 -18.167 -13.153 1.00 97.44 213 ARG A CA 1
ATOM 1660 C C . ARG A 1 213 ? 14.779 -16.642 -13.221 1.00 97.44 213 ARG A C 1
ATOM 1662 O O . ARG A 1 213 ? 14.030 -16.038 -13.976 1.00 97.44 213 ARG A O 1
ATOM 1669 N N . ASN A 1 214 ? 15.718 -16.027 -12.504 1.00 96.56 214 ASN A N 1
ATOM 1670 C CA . ASN A 1 214 ? 16.092 -14.623 -12.681 1.00 96.56 214 ASN A CA 1
ATOM 1671 C C . ASN A 1 214 ? 17.459 -14.533 -13.379 1.00 96.56 214 ASN A C 1
ATOM 1673 O O . ASN A 1 214 ? 18.394 -15.243 -12.996 1.00 96.56 214 ASN A O 1
ATOM 1677 N N . PHE A 1 215 ? 17.584 -13.689 -14.405 1.00 92.38 215 PHE A N 1
ATOM 1678 C CA . PHE A 1 215 ? 18.828 -13.525 -15.164 1.00 92.38 215 PHE A CA 1
ATOM 1679 C C . PHE A 1 215 ? 19.868 -12.652 -14.452 1.00 92.38 215 PHE A C 1
ATOM 1681 O O . PHE A 1 215 ? 21.053 -12.737 -14.775 1.00 92.38 215 PHE A O 1
ATOM 1688 N N . GLY A 1 216 ? 19.449 -11.843 -13.474 1.00 93.31 216 GLY A N 1
ATOM 1689 C CA . GLY A 1 216 ? 20.326 -10.908 -12.770 1.00 93.31 216 GLY A CA 1
ATOM 1690 C C . GLY A 1 216 ? 20.688 -9.657 -13.581 1.00 93.31 216 GLY A C 1
ATOM 1691 O O . GLY A 1 216 ? 21.607 -8.940 -13.196 1.00 93.31 216 GLY A O 1
ATOM 1692 N N . ASP A 1 217 ? 19.989 -9.395 -14.688 1.00 92.62 217 ASP A N 1
ATOM 1693 C CA . ASP A 1 217 ? 20.130 -8.182 -15.507 1.00 92.62 217 ASP A CA 1
ATOM 1694 C C . ASP A 1 217 ? 19.233 -7.028 -15.025 1.00 92.62 217 ASP A C 1
ATOM 1696 O O . ASP A 1 217 ? 19.525 -5.860 -15.275 1.00 92.62 217 ASP A O 1
ATOM 1700 N N . GLY A 1 218 ? 18.183 -7.354 -14.267 1.00 92.88 218 GLY A N 1
ATOM 1701 C CA . GLY A 1 218 ? 17.190 -6.400 -13.791 1.00 92.88 218 GLY A CA 1
ATOM 1702 C C . GLY A 1 218 ? 16.169 -6.008 -14.853 1.00 92.88 218 GLY A C 1
ATOM 1703 O O . GLY A 1 218 ? 15.541 -4.967 -14.698 1.00 92.88 218 GLY A O 1
ATOM 1704 N N . ASP A 1 219 ? 15.992 -6.814 -15.900 1.00 93.75 219 ASP A N 1
ATOM 1705 C CA . ASP A 1 219 ? 15.101 -6.506 -17.022 1.00 93.75 219 ASP A CA 1
ATOM 1706 C C . ASP A 1 219 ? 13.959 -7.523 -17.187 1.00 93.75 219 ASP A C 1
ATOM 1708 O O . ASP A 1 219 ? 12.875 -7.161 -17.651 1.00 93.75 219 ASP A O 1
ATOM 1712 N N . GLY A 1 220 ? 14.156 -8.780 -16.771 1.00 96.31 220 GLY A N 1
ATOM 1713 C CA . GLY A 1 220 ? 13.112 -9.804 -16.835 1.00 96.31 220 GLY A CA 1
ATOM 1714 C C . GLY A 1 220 ? 13.425 -11.099 -16.085 1.00 96.31 220 GLY A C 1
ATOM 1715 O O . GLY A 1 220 ? 14.465 -11.240 -15.439 1.00 96.31 220 GLY A O 1
ATOM 1716 N N . VAL A 1 221 ? 12.498 -12.054 -16.177 1.00 98.31 221 VAL A N 1
ATOM 1717 C CA . VAL A 1 221 ? 12.573 -13.383 -15.544 1.00 98.31 221 VAL A CA 1
ATOM 1718 C C . VAL A 1 221 ? 11.986 -14.467 -16.456 1.00 98.31 221 VAL A C 1
ATOM 1720 O O . VAL A 1 221 ? 11.109 -14.187 -17.274 1.00 98.31 221 VAL A O 1
ATOM 1723 N N . GLU A 1 222 ? 12.453 -15.708 -16.311 1.00 98.56 222 GLU A N 1
ATOM 1724 C CA . GLU A 1 222 ? 11.781 -16.887 -16.881 1.00 98.56 222 GLU A CA 1
ATOM 1725 C C . GLU A 1 222 ? 10.598 -17.275 -15.994 1.00 98.56 222 GLU A C 1
ATOM 1727 O O . GLU A 1 222 ? 10.675 -17.208 -14.761 1.00 98.56 222 GLU A O 1
ATOM 1732 N N . VAL A 1 223 ? 9.503 -17.674 -16.634 1.00 98.31 223 VAL A N 1
ATOM 1733 C CA . VAL A 1 223 ? 8.226 -17.963 -15.988 1.00 98.31 223 VAL A CA 1
ATOM 1734 C C . VAL A 1 223 ? 7.626 -19.227 -16.586 1.00 98.31 223 VAL A C 1
ATOM 1736 O O . VAL A 1 223 ? 7.473 -19.350 -17.799 1.00 98.31 223 VAL A O 1
ATOM 1739 N N . GLU A 1 224 ? 7.233 -20.146 -15.716 1.00 96.75 224 GLU A N 1
ATOM 1740 C CA . GLU A 1 224 ? 6.323 -21.230 -16.063 1.00 96.75 224 GLU A CA 1
ATOM 1741 C C . GLU A 1 224 ? 4.891 -20.711 -15.915 1.00 96.75 224 GLU A C 1
ATOM 1743 O O . GLU A 1 224 ? 4.415 -20.479 -14.801 1.00 96.75 224 GLU A O 1
ATOM 1748 N N . TRP A 1 225 ? 4.236 -20.439 -17.045 1.00 97.12 225 TRP A N 1
ATOM 1749 C CA . TRP A 1 225 ? 2.875 -19.906 -17.072 1.00 97.12 225 TRP A CA 1
ATOM 1750 C C . TRP A 1 225 ? 1.836 -21.006 -16.865 1.00 97.12 225 TRP A C 1
ATOM 1752 O O . TRP A 1 225 ? 1.931 -22.093 -17.435 1.00 97.12 225 TRP A O 1
ATOM 1762 N N . ASN A 1 226 ? 0.815 -20.685 -16.081 1.00 86.31 226 ASN A N 1
ATOM 1763 C CA . ASN A 1 226 ? -0.333 -21.537 -15.830 1.00 86.31 226 ASN A CA 1
ATOM 1764 C C . ASN A 1 226 ? -1.282 -21.576 -17.048 1.00 86.31 226 ASN A C 1
ATOM 1766 O O . ASN A 1 226 ? -1.291 -20.644 -17.865 1.00 86.31 226 ASN A O 1
ATOM 1770 N N . PRO A 1 227 ? -2.111 -22.630 -17.161 1.00 80.19 227 PRO A N 1
ATOM 1771 C CA . PRO A 1 227 ? -3.196 -22.696 -18.141 1.00 80.19 227 PRO A CA 1
ATOM 1772 C C . PRO A 1 227 ? -4.223 -21.559 -17.976 1.00 80.19 227 PRO A C 1
ATOM 1774 O O . PRO A 1 227 ? -4.422 -21.057 -16.868 1.00 80.19 227 PRO A O 1
ATOM 1777 N N . GLU A 1 228 ? -4.885 -21.154 -19.069 1.00 83.06 228 GLU A N 1
ATOM 1778 C CA . GLU A 1 228 ? -5.864 -20.043 -19.061 1.00 83.06 228 GLU A CA 1
ATOM 1779 C C . GLU A 1 228 ? -7.097 -20.345 -18.221 1.00 83.06 228 GLU A C 1
ATOM 1781 O O . GLU A 1 228 ? -7.710 -19.432 -17.685 1.00 83.06 228 GLU A O 1
ATOM 1786 N N . GLU A 1 229 ? -7.449 -21.620 -18.073 1.00 73.12 229 GLU A N 1
ATOM 1787 C CA . GLU A 1 229 ? -8.625 -22.059 -17.326 1.00 73.12 229 GLU A CA 1
ATOM 1788 C C . GLU A 1 229 ? -8.509 -21.773 -15.821 1.00 73.12 229 GLU A C 1
ATOM 1790 O O . GLU A 1 229 ? -9.491 -21.892 -15.095 1.00 73.12 229 GLU A O 1
ATOM 1795 N N . LEU A 1 230 ? -7.309 -21.418 -15.346 1.00 68.81 230 LEU A N 1
ATOM 1796 C CA . LEU A 1 230 ? -7.057 -20.993 -13.969 1.00 68.81 230 LEU A CA 1
ATOM 1797 C C . LEU A 1 230 ? -7.120 -19.468 -13.792 1.00 68.81 230 LEU A C 1
ATOM 1799 O O . LEU A 1 230 ? -6.897 -18.982 -12.684 1.00 68.81 230 LEU A O 1
ATOM 1803 N N . LEU A 1 231 ? -7.361 -18.703 -14.862 1.00 74.88 231 LEU A N 1
ATOM 1804 C CA . LEU A 1 231 ? -7.508 -17.254 -14.769 1.00 74.88 231 LEU A CA 1
ATOM 1805 C C . LEU A 1 231 ? -8.888 -16.887 -14.207 1.00 74.88 231 LEU A C 1
ATOM 1807 O O . LEU A 1 231 ? -9.875 -17.548 -14.531 1.00 74.88 231 LEU A O 1
ATOM 1811 N N . PRO A 1 232 ? -8.983 -15.814 -13.402 1.00 72.06 232 PRO A N 1
ATOM 1812 C CA . PRO A 1 232 ? -10.271 -15.286 -12.975 1.00 72.06 232 PRO A CA 1
ATOM 1813 C C . PRO A 1 232 ? -11.142 -14.892 -14.174 1.00 72.06 232 PRO A C 1
ATOM 1815 O O . PRO A 1 232 ? -10.667 -14.225 -15.093 1.00 72.06 232 PRO A O 1
ATOM 1818 N N . GLU A 1 233 ? -12.422 -15.266 -14.138 1.00 71.56 233 GLU A N 1
ATOM 1819 C CA . GLU A 1 233 ? -13.405 -14.859 -15.157 1.00 71.56 233 GLU A CA 1
ATOM 1820 C C . GLU A 1 233 ? -13.806 -13.379 -15.019 1.00 71.56 233 GLU A C 1
ATOM 1822 O O . GLU A 1 233 ? -14.215 -12.741 -15.989 1.00 71.56 233 GLU A O 1
ATOM 1827 N N . GLU A 1 234 ? -13.667 -12.831 -13.811 1.00 80.50 234 GLU A N 1
ATOM 1828 C CA . GLU A 1 234 ? -14.038 -11.464 -13.453 1.00 80.50 234 GLU A CA 1
ATOM 1829 C C . GLU A 1 234 ? -12.811 -10.555 -13.302 1.00 80.50 234 GLU A C 1
ATOM 1831 O O . GLU A 1 234 ? -11.671 -11.007 -13.198 1.00 80.50 234 GLU A O 1
ATOM 1836 N N . ASP A 1 235 ? -13.045 -9.243 -13.241 1.00 92.25 235 ASP A N 1
ATOM 1837 C CA . ASP A 1 235 ? -12.000 -8.268 -12.926 1.00 92.25 235 ASP A CA 1
ATOM 1838 C C . ASP A 1 235 ? -11.883 -7.999 -11.418 1.00 92.25 235 ASP A C 1
ATOM 1840 O O . ASP A 1 235 ? -12.869 -8.022 -10.679 1.00 92.25 235 ASP A O 1
ATOM 1844 N N . TRP A 1 236 ? -10.681 -7.630 -10.971 1.00 93.06 236 TRP A N 1
ATOM 1845 C CA . TRP A 1 236 ? -10.445 -7.118 -9.622 1.00 93.06 236 TRP A CA 1
ATOM 1846 C C . TRP A 1 236 ? -10.736 -5.617 -9.537 1.00 93.06 236 TRP A C 1
ATOM 1848 O O . TRP A 1 236 ? -10.276 -4.831 -10.362 1.00 93.06 236 TRP A O 1
ATOM 1858 N N . TYR A 1 237 ? -11.430 -5.179 -8.493 1.00 91.00 237 TYR A N 1
ATOM 1859 C CA . TYR A 1 237 ? -11.813 -3.785 -8.270 1.00 91.00 237 TYR A CA 1
ATOM 1860 C C . TYR A 1 237 ? -11.149 -3.179 -7.024 1.00 91.00 237 TYR A C 1
ATOM 1862 O O . TYR A 1 237 ? -10.671 -3.877 -6.131 1.00 91.00 237 TYR A O 1
ATOM 1870 N N . PHE A 1 238 ? -11.182 -1.848 -6.922 1.00 89.31 238 PHE A N 1
ATOM 1871 C CA . PHE A 1 238 ? -10.727 -1.065 -5.763 1.00 89.31 238 PHE A CA 1
ATOM 1872 C C . PHE A 1 238 ? -9.204 -1.001 -5.586 1.00 89.31 238 PHE A C 1
ATOM 1874 O O . PHE A 1 238 ? -8.563 -0.122 -6.161 1.00 89.31 238 PHE A O 1
ATOM 1881 N N . TRP A 1 239 ? -8.622 -1.859 -4.747 1.00 92.12 239 TRP A N 1
ATOM 1882 C CA . TRP A 1 239 ? -7.209 -1.821 -4.355 1.00 92.12 239 TRP A CA 1
ATOM 1883 C C . TRP A 1 239 ? -6.335 -2.400 -5.476 1.00 92.12 239 TRP A C 1
ATOM 1885 O O . TRP A 1 239 ? -5.936 -3.561 -5.448 1.00 92.12 239 TRP A O 1
ATOM 1895 N N . THR A 1 240 ? -6.126 -1.593 -6.513 1.00 90.06 240 THR A N 1
ATOM 1896 C CA . THR A 1 240 ? -5.411 -1.931 -7.752 1.00 90.06 240 THR A CA 1
ATOM 1897 C C . THR A 1 240 ? -4.056 -1.235 -7.817 1.00 90.06 240 THR A C 1
ATOM 1899 O O . THR A 1 240 ? -3.863 -0.226 -7.138 1.00 90.06 240 THR A O 1
ATOM 1902 N N . SER A 1 241 ? -3.181 -1.689 -8.723 1.00 85.44 241 SER A N 1
ATOM 1903 C CA . SER A 1 241 ? -1.950 -0.971 -9.058 1.00 85.44 241 SER A CA 1
ATOM 1904 C C . SER A 1 241 ? -1.753 -0.735 -10.561 1.00 85.44 241 SER A C 1
ATOM 1906 O O . SER A 1 241 ? -1.836 -1.664 -11.365 1.00 85.44 241 SER A O 1
ATOM 1908 N N . ARG A 1 242 ? -1.416 0.495 -10.948 1.00 83.88 242 ARG A N 1
ATOM 1909 C CA . ARG A 1 242 ? -0.938 0.926 -12.268 1.00 83.88 242 ARG A CA 1
ATOM 1910 C C . ARG A 1 242 ? 0.556 0.685 -12.478 1.00 83.88 242 ARG A C 1
ATOM 1912 O O . ARG A 1 242 ? 0.969 0.566 -13.624 1.00 83.88 242 ARG A O 1
ATOM 1919 N N . SER A 1 243 ? 1.355 0.550 -11.415 1.00 85.50 243 SER A N 1
ATOM 1920 C CA . SER A 1 243 ? 2.794 0.249 -11.532 1.00 85.50 243 SER A CA 1
ATOM 1921 C C . SER A 1 243 ? 3.045 -0.991 -12.398 1.00 85.50 243 SER A C 1
ATOM 1923 O O . SER A 1 243 ? 2.376 -2.013 -12.227 1.00 85.50 243 SER A O 1
ATOM 1925 N N . THR A 1 244 ? 4.018 -0.936 -13.315 1.00 90.31 244 THR A N 1
ATOM 1926 C CA . THR A 1 244 ? 4.364 -2.085 -14.173 1.00 90.31 244 THR A CA 1
ATOM 1927 C C . THR A 1 244 ? 4.945 -3.234 -13.369 1.00 90.31 244 THR A C 1
ATOM 1929 O O . THR A 1 244 ? 4.777 -4.370 -13.774 1.00 90.31 244 THR A O 1
ATOM 1932 N N . VAL A 1 245 ? 5.629 -2.970 -12.255 1.00 92.94 245 VAL A N 1
ATOM 1933 C CA . VAL A 1 245 ? 6.112 -4.015 -11.346 1.00 92.94 245 VAL A CA 1
ATOM 1934 C C . VAL A 1 245 ? 5.585 -3.709 -9.959 1.00 92.94 245 VAL A C 1
ATOM 1936 O O . VAL A 1 245 ? 6.036 -2.770 -9.294 1.00 92.94 245 VAL A O 1
ATOM 1939 N N . TRP A 1 246 ? 4.611 -4.500 -9.522 1.00 93.56 246 TRP A N 1
ATOM 1940 C CA . TRP A 1 246 ? 3.997 -4.380 -8.211 1.00 93.56 246 TRP A CA 1
ATOM 1941 C C . TRP A 1 246 ? 4.304 -5.612 -7.364 1.00 93.56 246 TRP A C 1
ATOM 1943 O O . TRP A 1 246 ? 3.917 -6.733 -7.685 1.00 93.56 246 TRP A O 1
ATOM 1953 N N . LYS A 1 247 ? 5.042 -5.388 -6.276 1.00 92.50 247 LYS A N 1
ATOM 1954 C CA . LYS A 1 247 ? 5.377 -6.413 -5.289 1.00 92.50 247 LYS A CA 1
ATOM 1955 C C . LYS A 1 247 ? 4.275 -6.467 -4.238 1.00 92.50 247 LYS A C 1
ATOM 1957 O O . LYS A 1 247 ? 4.051 -5.472 -3.553 1.00 92.50 247 LYS A O 1
ATOM 1962 N N . VAL A 1 248 ? 3.644 -7.623 -4.072 1.00 87.31 248 VAL A N 1
ATOM 1963 C CA . VAL A 1 248 ? 2.560 -7.824 -3.107 1.00 87.31 248 VAL A CA 1
ATOM 1964 C C . VAL A 1 248 ? 2.945 -8.924 -2.127 1.00 87.31 248 VAL A C 1
ATOM 1966 O O . VAL A 1 248 ? 3.354 -10.017 -2.516 1.00 87.31 248 VAL A O 1
ATOM 1969 N N . ARG A 1 249 ? 2.803 -8.627 -0.833 1.00 82.38 249 ARG A N 1
ATOM 1970 C CA . ARG A 1 249 ? 2.911 -9.606 0.252 1.00 82.38 249 ARG A CA 1
ATOM 1971 C C . ARG A 1 249 ? 1.547 -9.818 0.901 1.00 82.38 249 ARG A C 1
ATOM 1973 O O . ARG A 1 249 ? 0.786 -8.853 1.004 1.00 82.38 249 ARG A O 1
ATOM 1980 N N . PRO A 1 250 ? 1.240 -11.022 1.405 1.00 74.50 250 PRO A N 1
ATOM 1981 C CA . PRO A 1 250 ? -0.019 -11.320 2.092 1.00 74.50 250 PRO A CA 1
ATOM 1982 C C . PRO A 1 250 ? -0.119 -10.707 3.511 1.00 74.50 250 PRO A C 1
ATOM 1984 O O . PRO A 1 250 ? -0.658 -11.330 4.422 1.00 74.50 250 PRO A O 1
ATOM 1987 N N . SER A 1 251 ? 0.375 -9.482 3.722 1.00 66.44 251 SER A N 1
ATOM 1988 C CA . SER A 1 251 ? 0.409 -8.802 5.027 1.00 66.44 251 SER A CA 1
ATOM 1989 C C . SER A 1 251 ? -0.941 -8.218 5.460 1.00 66.44 251 SER A C 1
ATOM 1991 O O . SER A 1 251 ? -1.267 -8.217 6.645 1.00 66.44 251 SER A O 1
ATOM 1993 N N . THR A 1 252 ? -1.790 -7.795 4.522 1.00 71.25 252 THR A N 1
ATOM 1994 C CA . THR A 1 252 ? -3.117 -7.229 4.814 1.00 71.25 252 THR A CA 1
ATOM 1995 C C . THR A 1 252 ? -4.226 -8.110 4.261 1.00 71.25 252 THR A C 1
ATOM 1997 O O . THR A 1 252 ? -4.005 -8.941 3.381 1.00 71.25 252 THR A O 1
ATOM 2000 N N . TRP A 1 253 ? -5.460 -7.904 4.723 1.00 77.56 253 TRP A N 1
ATOM 2001 C CA . TRP A 1 253 ? -6.597 -8.627 4.157 1.00 77.56 253 TRP A CA 1
ATOM 2002 C C . TRP A 1 253 ? -6.794 -8.325 2.661 1.00 77.56 253 TRP A C 1
ATOM 2004 O O . TRP A 1 253 ? -7.155 -9.231 1.921 1.00 77.56 253 TRP A O 1
ATOM 2014 N N . LYS A 1 254 ? -6.517 -7.090 2.208 1.00 84.62 254 LYS A N 1
ATOM 2015 C CA . LYS A 1 254 ? -6.649 -6.672 0.799 1.00 84.62 254 LYS A CA 1
ATOM 2016 C C . LYS A 1 254 ? -5.645 -7.396 -0.079 1.00 84.62 254 LYS A C 1
ATOM 2018 O O . LYS A 1 254 ? -6.012 -7.923 -1.121 1.00 84.62 254 LYS A O 1
ATOM 2023 N N . SER A 1 255 ? -4.391 -7.454 0.370 1.00 80.38 255 SER A N 1
ATOM 2024 C CA . SER A 1 255 ? -3.337 -8.143 -0.366 1.00 80.38 255 SER A CA 1
ATOM 2025 C C . SER A 1 255 ? -3.521 -9.658 -0.359 1.00 80.38 255 SER A C 1
ATOM 2027 O O . SER A 1 255 ? -3.304 -10.286 -1.388 1.00 80.38 255 SER A O 1
ATOM 2029 N N . ARG A 1 256 ? -3.999 -10.243 0.748 1.00 78.75 256 ARG A N 1
ATOM 2030 C CA . ARG A 1 256 ? -4.409 -11.657 0.792 1.00 78.75 256 ARG A CA 1
ATOM 2031 C C . ARG A 1 256 ? -5.563 -11.950 -0.161 1.00 78.75 256 ARG A C 1
ATOM 2033 O O . ARG A 1 256 ? -5.470 -12.900 -0.924 1.00 78.75 256 ARG A O 1
ATOM 2040 N N . ALA A 1 257 ? -6.607 -11.122 -0.145 1.00 76.19 257 ALA A N 1
ATOM 2041 C CA . ALA A 1 257 ? -7.761 -11.281 -1.023 1.00 76.19 257 ALA A CA 1
ATOM 2042 C C . ALA A 1 257 ? -7.371 -11.147 -2.501 1.00 76.19 257 ALA A C 1
ATOM 2044 O O . ALA A 1 257 ? -7.796 -11.965 -3.304 1.00 76.19 257 ALA A O 1
ATOM 2045 N N . LEU A 1 258 ? -6.506 -10.187 -2.849 1.00 91.00 258 LEU A N 1
ATOM 2046 C CA . LEU A 1 258 ? -5.996 -10.058 -4.213 1.00 91.00 258 LEU A CA 1
ATOM 2047 C C . LEU A 1 258 ? -5.192 -11.293 -4.644 1.00 91.00 258 LEU A C 1
ATOM 2049 O O . LEU A 1 258 ? -5.339 -11.759 -5.768 1.00 91.00 258 LEU A O 1
ATOM 2053 N N . ILE A 1 259 ? -4.316 -11.802 -3.775 1.00 81.31 259 ILE A N 1
ATOM 2054 C CA . ILE A 1 259 ? -3.516 -12.997 -4.070 1.00 81.31 259 ILE A CA 1
ATOM 2055 C C . ILE A 1 259 ? -4.432 -14.209 -4.277 1.00 81.31 259 ILE A C 1
ATOM 2057 O O . ILE A 1 259 ? -4.273 -14.910 -5.271 1.00 81.31 259 ILE A O 1
ATOM 2061 N N . ALA A 1 260 ? -5.399 -14.417 -3.381 1.00 73.06 260 ALA A N 1
ATOM 2062 C CA . ALA A 1 260 ? -6.352 -15.519 -3.478 1.00 73.06 260 ALA A CA 1
ATOM 2063 C C . ALA A 1 260 ? -7.215 -15.420 -4.742 1.00 73.06 260 ALA A C 1
ATOM 2065 O O . ALA A 1 260 ? -7.429 -16.414 -5.428 1.00 73.06 260 ALA A O 1
ATOM 2066 N N . PHE A 1 261 ? -7.655 -14.211 -5.088 1.00 84.25 261 PHE A N 1
ATOM 2067 C CA . PHE A 1 261 ? -8.367 -13.954 -6.333 1.00 84.25 261 PHE A CA 1
ATOM 2068 C C . PHE A 1 261 ? -7.509 -14.304 -7.547 1.00 84.25 261 PHE A C 1
ATOM 2070 O O . PHE A 1 261 ? -7.925 -15.076 -8.400 1.00 84.25 261 PHE A O 1
ATOM 2077 N N . ALA A 1 262 ? -6.286 -13.777 -7.609 1.00 82.50 262 ALA A N 1
ATOM 2078 C CA . ALA A 1 262 ? -5.449 -13.916 -8.789 1.00 82.50 262 ALA A CA 1
ATOM 2079 C C . ALA A 1 262 ? -4.941 -15.346 -9.003 1.00 82.50 262 ALA A C 1
ATOM 2081 O O . ALA A 1 262 ? -4.849 -15.775 -10.145 1.00 82.50 262 ALA A O 1
ATOM 2082 N N . PHE A 1 263 ? -4.570 -16.059 -7.938 1.00 80.31 263 PHE A N 1
ATOM 2083 C CA . PHE A 1 263 ? -3.850 -17.332 -8.045 1.00 80.31 263 PHE A CA 1
ATOM 2084 C C . PHE A 1 263 ? -4.642 -18.549 -7.569 1.00 80.31 263 PHE A C 1
ATOM 2086 O O . PHE A 1 263 ? -4.286 -19.663 -7.946 1.00 80.31 263 PHE A O 1
ATOM 2093 N N . ASP A 1 264 ? -5.677 -18.349 -6.751 1.00 75.00 264 ASP A N 1
ATOM 2094 C CA . ASP A 1 264 ? -6.332 -19.430 -6.007 1.00 75.00 264 ASP A CA 1
ATOM 2095 C C . ASP A 1 264 ? -7.845 -19.535 -6.330 1.00 75.00 264 ASP A C 1
ATOM 2097 O O . ASP A 1 264 ? -8.557 -20.320 -5.706 1.00 75.00 264 ASP A O 1
ATOM 2101 N N . GLY A 1 265 ? -8.340 -18.768 -7.313 1.00 64.00 265 GLY A N 1
ATOM 2102 C CA . GLY A 1 265 ? -9.717 -18.845 -7.822 1.00 64.00 265 GLY A CA 1
ATOM 2103 C C . GLY A 1 265 ? -10.789 -18.293 -6.877 1.00 64.00 265 GLY A C 1
ATOM 2104 O O . GLY A 1 265 ? -11.952 -18.673 -6.987 1.00 64.00 265 GLY A O 1
ATOM 2105 N N . ALA A 1 266 ? -10.412 -17.442 -5.919 1.00 63.25 266 ALA A N 1
ATOM 2106 C CA . ALA A 1 266 ? -11.358 -16.856 -4.973 1.00 63.25 266 ALA A CA 1
ATOM 2107 C C . ALA A 1 266 ? -12.123 -15.663 -5.571 1.00 63.25 266 ALA A C 1
ATOM 2109 O O . ALA A 1 266 ? -11.537 -14.823 -6.247 1.00 63.25 266 ALA A O 1
ATOM 2110 N N . ASP A 1 267 ? -13.401 -15.516 -5.227 1.00 65.94 267 ASP A N 1
ATOM 2111 C CA . ASP A 1 267 ? -14.179 -14.327 -5.584 1.00 65.94 267 ASP A CA 1
ATOM 2112 C C . ASP A 1 267 ? -13.772 -13.098 -4.7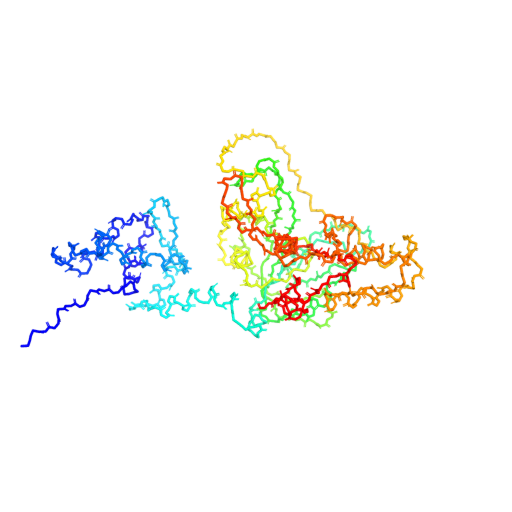54 1.00 65.94 267 ASP A C 1
ATOM 2114 O O . ASP A 1 267 ? -13.359 -13.190 -3.592 1.00 65.94 267 ASP A O 1
ATOM 2118 N N . GLN A 1 268 ? -13.942 -11.905 -5.329 1.00 77.69 268 GLN A N 1
ATOM 2119 C CA . GLN A 1 268 ? -13.729 -10.657 -4.603 1.00 77.69 268 GLN A CA 1
ATOM 2120 C C . GLN A 1 268 ? -14.953 -10.265 -3.755 1.00 77.69 268 GLN A C 1
ATOM 2122 O O . GLN A 1 268 ? -16.051 -10.058 -4.265 1.00 77.69 268 GLN A O 1
ATOM 2127 N N . ASP A 1 269 ? -14.737 -10.008 -2.462 1.00 78.06 269 ASP A N 1
ATOM 2128 C CA . ASP A 1 269 ? -15.758 -9.442 -1.569 1.00 78.06 269 ASP A CA 1
ATOM 2129 C C . ASP A 1 269 ? -15.869 -7.912 -1.730 1.00 78.06 269 ASP A C 1
ATOM 2131 O O . ASP A 1 269 ? -15.203 -7.128 -1.041 1.00 78.06 269 ASP A O 1
ATOM 2135 N N . TYR A 1 270 ? -16.730 -7.466 -2.649 1.00 78.81 270 TYR A N 1
ATOM 2136 C CA . TYR A 1 270 ? -17.007 -6.038 -2.851 1.00 78.81 270 TYR A CA 1
ATOM 2137 C C . TYR A 1 270 ? -17.598 -5.373 -1.602 1.00 78.81 270 TYR A C 1
ATOM 2139 O O . TYR A 1 270 ? -17.288 -4.217 -1.307 1.00 78.81 270 TYR A O 1
ATOM 2147 N N . GLY A 1 271 ? -18.439 -6.094 -0.852 1.00 74.69 271 GLY A N 1
ATOM 2148 C CA . GLY A 1 271 ? -19.114 -5.577 0.337 1.00 74.69 271 GLY A CA 1
ATOM 2149 C C . GLY A 1 271 ? -18.115 -5.146 1.406 1.00 74.69 271 GLY A C 1
ATOM 2150 O O . GLY A 1 271 ? -18.236 -4.061 1.983 1.00 74.69 271 GLY A O 1
ATOM 2151 N N . ARG A 1 272 ? -17.061 -5.937 1.609 1.00 81.00 272 ARG A N 1
ATOM 2152 C CA . ARG A 1 272 ? -15.978 -5.591 2.530 1.00 81.00 272 ARG A CA 1
ATOM 2153 C C . ARG A 1 272 ? -15.264 -4.300 2.136 1.00 81.00 272 ARG A C 1
ATOM 2155 O O . ARG A 1 272 ? -15.059 -3.454 2.999 1.00 81.00 272 ARG A O 1
ATOM 2162 N N . PHE A 1 273 ? -14.960 -4.093 0.854 1.00 79.25 273 PHE A N 1
ATOM 2163 C CA . PHE A 1 273 ? -14.394 -2.821 0.386 1.00 79.25 273 PHE A CA 1
ATOM 2164 C C . PHE A 1 273 ? -15.352 -1.647 0.618 1.00 79.25 273 PHE A C 1
ATOM 2166 O O . PHE A 1 273 ? -14.949 -0.632 1.177 1.00 79.25 273 PHE A O 1
ATOM 2173 N N . LEU A 1 274 ? -16.628 -1.791 0.252 1.00 79.19 274 LEU A N 1
ATOM 2174 C CA . LEU A 1 274 ? -17.633 -0.721 0.348 1.00 79.19 274 LEU A CA 1
ATOM 2175 C C . LEU A 1 274 ? -17.999 -0.345 1.792 1.00 79.19 274 LEU A C 1
ATOM 2177 O O . LEU A 1 274 ? -18.551 0.730 2.025 1.00 79.19 274 LEU A O 1
ATOM 2181 N N . THR A 1 275 ? -17.702 -1.210 2.763 1.00 78.75 275 THR A N 1
ATOM 2182 C CA . THR A 1 275 ? -17.902 -0.932 4.194 1.00 78.75 275 THR A CA 1
ATOM 2183 C C . THR A 1 275 ? -16.689 -0.299 4.873 1.00 78.75 275 THR A C 1
ATOM 2185 O O . THR A 1 275 ? -16.824 0.196 5.992 1.00 78.75 275 THR A O 1
ATOM 2188 N N . GLU A 1 276 ? -15.521 -0.256 4.224 1.00 77.50 276 GLU A N 1
ATOM 2189 C CA . GLU A 1 276 ? -14.358 0.408 4.806 1.00 77.50 276 GLU A CA 1
ATOM 2190 C C . GLU A 1 276 ? -14.494 1.942 4.779 1.00 77.50 276 GLU A C 1
ATOM 2192 O O . GLU A 1 276 ? -14.908 2.510 3.760 1.00 77.50 276 GLU A O 1
ATOM 2197 N N . PRO A 1 277 ? -14.060 2.643 5.847 1.00 78.94 277 PRO A N 1
ATOM 2198 C CA . PRO A 1 277 ? -14.188 4.098 5.954 1.00 78.94 277 PRO A CA 1
ATOM 2199 C C . PRO A 1 277 ? -13.602 4.871 4.766 1.00 78.94 277 PRO A C 1
ATOM 2201 O O . PRO A 1 277 ? -14.217 5.828 4.289 1.00 78.94 277 PRO A O 1
ATOM 2204 N N . TYR A 1 278 ? -12.441 4.444 4.255 1.00 79.56 278 TYR A N 1
ATOM 2205 C CA . TYR A 1 278 ? -11.795 5.082 3.107 1.00 79.56 278 TYR A CA 1
ATOM 2206 C C . TYR A 1 278 ? -12.701 5.060 1.866 1.00 79.56 278 TYR A C 1
ATOM 2208 O O . TYR A 1 278 ? -12.945 6.102 1.251 1.00 79.56 278 TYR A O 1
ATOM 2216 N N . TRP A 1 279 ? -13.246 3.894 1.508 1.00 81.50 279 TRP A N 1
ATOM 2217 C CA . TRP A 1 279 ? -14.073 3.731 0.310 1.00 81.50 279 TRP A CA 1
ATOM 2218 C C . TRP A 1 279 ? -15.460 4.351 0.478 1.00 81.50 279 TRP A C 1
ATOM 2220 O O . TRP A 1 279 ? -15.947 4.983 -0.461 1.00 81.50 279 TRP A O 1
ATOM 2230 N N . GLN A 1 280 ? -16.046 4.289 1.679 1.00 83.69 280 GLN A N 1
ATOM 2231 C CA . GLN A 1 280 ? -17.273 5.025 2.003 1.00 83.69 280 GLN A CA 1
ATOM 2232 C C . GLN A 1 280 ? -17.093 6.524 1.781 1.00 83.69 280 GLN A C 1
ATOM 2234 O O . GLN A 1 280 ? -17.878 7.143 1.062 1.00 83.69 280 GLN A O 1
ATOM 2239 N N . LYS A 1 281 ? -16.017 7.106 2.321 1.00 79.12 281 LYS A N 1
ATOM 2240 C CA . LYS A 1 281 ? -15.690 8.526 2.149 1.00 79.12 281 LYS A CA 1
ATOM 2241 C C . LYS A 1 281 ? -15.413 8.870 0.685 1.00 79.12 281 LYS A C 1
ATOM 2243 O O . LYS A 1 281 ? -15.952 9.849 0.167 1.00 79.12 281 LYS A O 1
ATOM 2248 N N . LYS A 1 282 ? -14.605 8.060 -0.007 1.00 78.75 282 LYS A N 1
ATOM 2249 C CA . LYS A 1 282 ? -14.241 8.257 -1.420 1.00 78.75 282 LYS A CA 1
ATOM 2250 C C . LYS A 1 282 ? -15.466 8.245 -2.327 1.00 78.75 282 LYS A C 1
ATOM 2252 O O . LYS A 1 282 ? -15.634 9.134 -3.171 1.00 78.75 282 LYS A O 1
ATOM 2257 N N . TYR A 1 283 ? -16.358 7.280 -2.131 1.00 83.88 283 TYR A N 1
ATOM 2258 C CA . TYR A 1 283 ? -17.552 7.130 -2.953 1.00 83.88 283 TYR A CA 1
ATOM 2259 C C . TYR A 1 283 ? -18.772 7.888 -2.423 1.00 83.88 283 TYR A C 1
ATOM 2261 O O . TYR A 1 283 ? -19.705 8.144 -3.181 1.00 83.88 283 TYR A O 1
ATOM 2269 N N . GLY A 1 284 ? -18.701 8.454 -1.219 1.00 78.06 284 GLY A N 1
ATOM 2270 C CA . GLY A 1 284 ? -19.824 9.154 -0.590 1.00 78.06 284 GLY A CA 1
ATOM 2271 C C . GLY A 1 284 ? -20.987 8.204 -0.315 1.00 78.06 284 GLY A C 1
ATOM 2272 O O . GLY A 1 284 ? -22.138 8.580 -0.510 1.00 78.06 284 GLY A O 1
ATOM 2273 N N . ILE A 1 285 ? -20.675 6.952 0.026 1.00 72.25 285 ILE A N 1
ATOM 2274 C CA . ILE A 1 285 ? -21.658 5.908 0.311 1.00 72.25 285 ILE A CA 1
ATOM 2275 C C . ILE A 1 285 ? -22.087 6.092 1.765 1.00 72.25 285 ILE A C 1
ATOM 2277 O O . ILE A 1 285 ? -21.482 5.533 2.676 1.00 72.25 285 ILE A O 1
ATOM 2281 N N . ASP A 1 286 ? -23.113 6.910 1.982 1.00 55.88 286 ASP A N 1
ATOM 2282 C CA . ASP A 1 286 ? -23.897 6.844 3.212 1.00 55.88 286 ASP A CA 1
ATOM 2283 C C . ASP A 1 286 ? -24.858 5.655 3.112 1.00 55.88 286 ASP A C 1
ATOM 2285 O O . ASP A 1 286 ? -25.426 5.384 2.054 1.00 55.88 286 ASP A O 1
ATOM 2289 N N . ALA A 1 287 ? -25.043 4.926 4.215 1.00 43.69 287 ALA A N 1
ATOM 2290 C CA . ALA A 1 287 ? -25.886 3.736 4.292 1.00 43.69 287 ALA A CA 1
ATOM 2291 C C . ALA A 1 287 ? -27.381 4.078 4.151 1.00 43.69 287 ALA A C 1
ATOM 2293 O O . ALA A 1 287 ? -28.125 4.012 5.129 1.00 43.69 287 ALA A O 1
ATOM 2294 N N . LYS A 1 288 ? -27.821 4.481 2.953 1.00 34.69 288 LYS A N 1
ATOM 2295 C CA . LYS A 1 288 ? -29.196 4.406 2.449 1.00 34.69 288 LYS A CA 1
ATOM 2296 C C . LYS A 1 288 ? -29.286 4.939 1.016 1.00 34.69 288 LYS A C 1
ATOM 2298 O O . LYS A 1 288 ? -28.980 6.095 0.755 1.00 34.69 288 LYS A O 1
ATOM 2303 N N . VAL A 1 289 ? -29.920 4.102 0.195 1.00 29.28 289 VAL A N 1
ATOM 2304 C CA . VAL A 1 289 ? -30.490 4.325 -1.145 1.00 29.28 289 VAL A CA 1
ATOM 2305 C C . VAL A 1 289 ? -29.609 3.872 -2.311 1.00 29.28 289 VAL A C 1
ATOM 2307 O O . VAL A 1 289 ? -28.481 4.306 -2.488 1.00 29.28 289 VAL A O 1
ATOM 2310 N N . SER A 1 290 ? -30.213 2.973 -3.091 1.00 30.70 290 SER A N 1
ATOM 2311 C CA . SER A 1 290 ? -29.716 2.291 -4.279 1.00 30.70 290 SER A CA 1
ATOM 2312 C C . SER A 1 290 ? -30.272 2.891 -5.577 1.00 30.70 290 SER A C 1
ATOM 2314 O O . SER A 1 290 ? -31.441 3.280 -5.608 1.00 30.70 290 SER A O 1
ATOM 2316 N N . HIS A 1 291 ? -29.486 2.736 -6.647 1.00 29.42 291 HIS A N 1
ATOM 2317 C CA . HIS A 1 291 ? -29.860 2.480 -8.051 1.00 29.42 291 HIS A CA 1
ATOM 2318 C C . HIS A 1 291 ? -30.580 3.555 -8.889 1.00 29.42 291 HIS A C 1
ATOM 2320 O O . HIS A 1 291 ? -31.709 3.947 -8.612 1.00 29.42 291 HIS A O 1
ATOM 2326 N N . SER A 1 292 ? -30.021 3.821 -10.080 1.00 24.23 292 SER A N 1
ATOM 2327 C CA . SER A 1 292 ? -30.724 3.540 -11.348 1.00 24.23 292 SER A CA 1
ATOM 2328 C C . SER A 1 292 ? -29.759 3.447 -12.543 1.00 24.23 292 SER A C 1
ATOM 2330 O O . SER A 1 292 ? -28.680 4.036 -12.531 1.00 24.23 292 SER A O 1
ATOM 2332 N N . ALA A 1 293 ? -30.181 2.668 -13.541 1.00 25.52 293 ALA A N 1
ATOM 2333 C CA . ALA A 1 293 ? -29.497 2.315 -14.782 1.00 25.52 293 ALA A CA 1
ATOM 2334 C C . ALA A 1 293 ? -29.554 3.414 -15.865 1.00 25.52 293 ALA A C 1
ATOM 2336 O O . ALA A 1 293 ? -30.515 4.178 -15.890 1.00 25.52 293 ALA A O 1
ATOM 2337 N N . PHE A 1 294 ? -28.564 3.434 -16.773 1.00 23.25 294 PHE A N 1
ATOM 2338 C CA . PHE A 1 294 ? -28.694 3.327 -18.246 1.00 23.25 294 PHE A CA 1
ATOM 2339 C C . PHE A 1 294 ? -27.525 3.970 -19.029 1.00 23.25 294 PHE A C 1
ATOM 2341 O O . PHE A 1 294 ? -27.029 5.039 -18.685 1.00 23.25 294 PHE A O 1
ATOM 2348 N N . ASP A 1 295 ? -27.251 3.303 -20.155 1.00 24.41 295 ASP A N 1
ATOM 2349 C CA . ASP A 1 295 ? -26.632 3.712 -21.425 1.00 24.41 295 ASP A CA 1
ATOM 2350 C C . ASP A 1 295 ? -25.099 3.713 -21.578 1.00 24.41 295 ASP A C 1
ATOM 2352 O O . ASP A 1 295 ? -24.329 4.190 -20.746 1.00 24.41 295 ASP A O 1
ATOM 2356 N N . SER A 1 296 ? -24.688 3.089 -22.682 1.00 29.81 296 SER A N 1
ATOM 2357 C CA . SER A 1 296 ? -23.416 2.418 -22.910 1.00 29.81 296 SER A CA 1
ATOM 2358 C C . SER A 1 296 ? -22.421 3.275 -23.684 1.00 29.81 296 SER A C 1
ATOM 2360 O O . SER A 1 296 ? -22.625 3.548 -24.865 1.00 29.81 296 SER A O 1
ATOM 2362 N N . THR A 1 297 ? -21.277 3.554 -23.062 1.00 24.91 297 THR A N 1
ATOM 2363 C CA . THR A 1 297 ? -19.991 3.720 -23.756 1.00 24.91 297 THR A CA 1
ATOM 2364 C C . THR A 1 297 ? -18.864 3.287 -22.819 1.00 24.91 297 THR A C 1
ATOM 2366 O O . THR A 1 297 ? -18.630 3.923 -21.790 1.00 24.91 297 THR A O 1
ATOM 2369 N N . ARG A 1 298 ? -18.185 2.191 -23.182 1.00 29.72 298 ARG A N 1
ATOM 2370 C CA . ARG A 1 298 ? -16.906 1.746 -22.607 1.00 29.72 298 ARG A CA 1
ATOM 2371 C C . ARG A 1 298 ? -15.860 2.841 -22.815 1.00 29.72 298 ARG A C 1
ATOM 2373 O O . ARG A 1 298 ? -15.667 3.292 -23.940 1.00 29.72 298 ARG A O 1
ATOM 2380 N N . LEU A 1 299 ? -15.175 3.234 -21.747 1.00 31.36 299 LEU A N 1
ATOM 2381 C CA . LEU A 1 299 ? -13.876 3.901 -21.831 1.00 31.36 299 LEU A CA 1
ATOM 2382 C C . LEU A 1 299 ? -12.840 2.891 -21.337 1.00 31.36 299 LEU A C 1
ATOM 2384 O O . LEU A 1 299 ? -12.322 3.003 -20.229 1.00 31.36 299 LEU A O 1
ATOM 2388 N N . ASP A 1 300 ? -12.621 1.862 -22.154 1.00 39.38 300 ASP A N 1
ATOM 2389 C CA . ASP A 1 300 ? -11.534 0.899 -21.990 1.00 39.38 300 ASP A CA 1
ATOM 2390 C C . ASP A 1 300 ? -10.283 1.509 -22.634 1.00 39.38 300 ASP A C 1
ATOM 2392 O O . ASP A 1 300 ? -9.866 1.119 -23.720 1.00 39.38 300 ASP A O 1
ATOM 2396 N N . GLU A 1 301 ? -9.724 2.540 -22.005 1.00 39.25 301 GLU A N 1
ATOM 2397 C CA . GLU A 1 301 ? -8.395 3.029 -22.365 1.00 39.25 301 GLU A CA 1
ATOM 2398 C C . GLU A 1 301 ? -7.432 2.644 -21.239 1.00 39.25 301 GLU A C 1
ATOM 2400 O O . GLU A 1 301 ? -7.501 3.172 -20.124 1.00 39.25 301 GLU A O 1
ATOM 2405 N N . GLU A 1 302 ? -6.537 1.692 -21.523 1.00 44.50 302 GLU A N 1
ATOM 2406 C CA . GLU A 1 302 ? -5.291 1.549 -20.771 1.00 44.50 302 GLU A CA 1
ATOM 2407 C C . GLU A 1 302 ? -4.557 2.892 -20.874 1.00 44.50 302 GLU A C 1
ATOM 2409 O O . GLU A 1 302 ? -4.146 3.316 -21.954 1.00 44.50 302 GLU A O 1
ATOM 2414 N N . VAL A 1 303 ? -4.472 3.619 -19.758 1.00 43.50 303 VAL A N 1
ATOM 2415 C CA . VAL A 1 303 ? -3.913 4.974 -19.751 1.00 43.50 303 VAL A CA 1
ATOM 2416 C C . VAL A 1 303 ? -2.389 4.863 -19.881 1.00 43.50 303 VAL A C 1
ATOM 2418 O O . VAL A 1 303 ? -1.774 4.245 -19.007 1.00 43.50 303 VAL A O 1
ATOM 2421 N N . PRO A 1 304 ? -1.764 5.453 -20.919 1.00 42.59 304 PRO A N 1
ATOM 2422 C CA . PRO A 1 304 ? -0.310 5.487 -21.046 1.00 42.59 304 PRO A CA 1
ATOM 2423 C C . PRO A 1 304 ? 0.339 6.131 -19.816 1.00 42.59 304 PRO A C 1
ATOM 2425 O O . PRO A 1 304 ? -0.259 7.008 -19.187 1.00 42.59 304 PRO A O 1
ATOM 2428 N N . ASP A 1 305 ? 1.572 5.731 -19.494 1.00 50.25 305 ASP A N 1
ATOM 2429 C CA . ASP A 1 305 ? 2.328 6.316 -18.382 1.00 50.25 305 ASP A CA 1
ATOM 2430 C C . ASP A 1 305 ? 2.376 7.852 -18.501 1.00 50.25 305 ASP A C 1
ATOM 2432 O O . ASP A 1 305 ? 2.792 8.416 -19.517 1.00 50.25 305 ASP A O 1
ATOM 2436 N N . GLU A 1 306 ? 1.930 8.544 -17.448 1.00 56.50 306 GLU A N 1
ATOM 2437 C CA . GLU A 1 306 ? 2.048 10.000 -17.358 1.00 56.50 306 GLU A CA 1
ATOM 2438 C C . GLU A 1 306 ? 3.530 10.415 -17.296 1.00 56.50 306 GLU A C 1
ATOM 2440 O O . GLU A 1 306 ? 4.353 9.683 -16.737 1.00 56.50 306 GLU A O 1
ATOM 2445 N N . PRO A 1 307 ? 3.895 11.601 -17.825 1.00 62.59 307 PRO A N 1
ATOM 2446 C CA . PRO A 1 307 ? 5.274 12.073 -17.786 1.00 62.59 307 PRO A CA 1
ATOM 2447 C C . PRO A 1 307 ? 5.793 12.133 -16.343 1.00 62.59 307 PRO A C 1
ATOM 2449 O O . PRO A 1 307 ? 5.189 12.760 -15.467 1.00 62.59 307 PRO A O 1
ATOM 2452 N N . ILE A 1 308 ? 6.932 11.476 -16.121 1.00 78.69 308 ILE A N 1
ATOM 2453 C CA . ILE A 1 308 ? 7.573 11.357 -14.812 1.00 78.69 308 ILE A CA 1
ATOM 2454 C C . ILE A 1 308 ? 8.178 12.701 -14.409 1.00 78.69 308 ILE A C 1
ATOM 2456 O O . ILE A 1 308 ? 8.923 13.300 -15.178 1.00 78.69 308 ILE A O 1
ATOM 2460 N N . TYR A 1 309 ? 7.907 13.148 -13.184 1.00 84.06 309 TYR A N 1
ATOM 2461 C CA . TYR A 1 309 ? 8.573 14.316 -12.605 1.00 84.06 309 TYR A CA 1
ATOM 2462 C C . TYR A 1 309 ? 9.964 13.935 -12.066 1.00 84.06 309 TYR A C 1
ATOM 2464 O O . TYR A 1 309 ? 10.086 13.070 -11.198 1.00 84.06 309 TYR A O 1
ATOM 2472 N N . THR A 1 310 ? 11.013 14.597 -12.549 1.00 88.00 310 THR A N 1
ATOM 2473 C CA . THR A 1 310 ? 12.428 14.230 -12.371 1.00 88.00 310 THR A CA 1
ATOM 2474 C C . THR A 1 310 ? 13.269 15.330 -11.706 1.00 88.00 310 THR A C 1
ATOM 2476 O O . THR A 1 310 ? 12.779 16.401 -11.347 1.00 88.00 310 THR A O 1
ATOM 2479 N N . VAL A 1 311 ? 14.574 15.072 -11.532 1.00 88.88 311 VAL A N 1
ATOM 2480 C CA . VAL A 1 311 ? 15.560 16.085 -11.107 1.00 88.88 311 VAL A CA 1
ATOM 2481 C C . VAL A 1 311 ? 15.627 17.246 -12.096 1.00 88.88 311 VAL A C 1
ATOM 2483 O O . VAL A 1 311 ? 15.709 18.396 -11.664 1.00 88.88 311 VAL A O 1
ATOM 2486 N N . ASP A 1 312 ? 15.553 16.962 -13.395 1.00 87.56 312 ASP A N 1
ATOM 2487 C CA . ASP A 1 312 ? 15.644 17.986 -14.435 1.00 87.56 312 ASP A CA 1
ATOM 2488 C C . ASP A 1 312 ? 14.459 18.951 -14.358 1.00 87.56 312 ASP A C 1
ATOM 2490 O O . ASP A 1 312 ? 14.639 20.159 -14.509 1.00 87.56 312 ASP A O 1
ATOM 2494 N N . ASP A 1 313 ? 13.274 18.457 -13.987 1.00 90.44 313 ASP A N 1
ATOM 2495 C CA . ASP A 1 313 ? 12.110 19.304 -13.727 1.00 90.44 313 ASP A CA 1
ATOM 2496 C C . ASP A 1 313 ? 12.329 20.228 -12.524 1.00 90.44 313 ASP A C 1
ATOM 2498 O O . ASP A 1 313 ? 11.934 21.389 -12.563 1.00 90.44 313 ASP A O 1
ATOM 2502 N N . ILE A 1 314 ? 12.993 19.762 -11.457 1.00 92.88 314 ILE A N 1
ATOM 2503 C CA . ILE A 1 314 ? 13.329 20.605 -10.292 1.00 92.88 314 ILE A CA 1
ATOM 2504 C C . ILE A 1 314 ? 14.308 21.717 -10.684 1.00 92.88 314 ILE A C 1
ATOM 2506 O O . ILE A 1 314 ? 14.160 22.858 -10.234 1.00 92.88 314 ILE A O 1
ATOM 2510 N N . VAL A 1 315 ? 15.308 21.391 -11.505 1.00 92.62 315 VAL A N 1
ATOM 2511 C CA . VAL A 1 315 ? 16.270 22.367 -12.031 1.00 92.62 315 VAL A CA 1
ATOM 2512 C C . VAL A 1 315 ? 15.552 23.375 -12.933 1.00 92.62 315 VAL A C 1
ATOM 2514 O O . VAL A 1 315 ? 15.715 24.580 -12.741 1.00 92.62 315 VAL A O 1
ATOM 2517 N N . GLY A 1 316 ? 14.694 22.904 -13.843 1.00 91.56 316 GLY A N 1
ATOM 2518 C CA . GLY A 1 316 ? 13.873 23.739 -14.724 1.00 91.56 316 GLY A CA 1
ATOM 2519 C C . GLY A 1 316 ? 12.886 24.642 -13.976 1.00 91.56 316 GLY A C 1
ATOM 2520 O O . GLY A 1 316 ? 12.662 25.781 -14.380 1.00 91.56 316 GLY A O 1
ATOM 2521 N N . ASP A 1 317 ? 12.373 24.185 -12.831 1.00 91.06 317 ASP A N 1
ATOM 2522 C CA . ASP A 1 317 ? 11.539 24.959 -11.902 1.00 91.06 317 ASP A CA 1
ATOM 2523 C C . ASP A 1 317 ? 12.316 26.104 -11.201 1.00 91.06 317 ASP A C 1
ATOM 2525 O O . ASP A 1 317 ? 11.708 26.909 -10.488 1.00 91.06 317 ASP A O 1
ATOM 2529 N N . GLY A 1 318 ? 13.641 26.200 -11.390 1.00 90.94 318 GLY A N 1
ATOM 2530 C CA . GLY A 1 318 ? 14.489 27.292 -10.898 1.00 90.94 318 GLY A CA 1
ATOM 2531 C C . GLY A 1 318 ? 15.295 26.967 -9.638 1.00 90.94 318 GLY A C 1
ATOM 2532 O O . GLY A 1 318 ? 15.615 27.870 -8.862 1.00 90.94 318 GLY A O 1
ATOM 2533 N N . CYS A 1 319 ? 15.604 25.691 -9.382 1.00 91.50 319 CYS A N 1
ATOM 2534 C CA . CYS A 1 319 ? 16.422 25.315 -8.231 1.00 91.50 319 CYS A CA 1
ATOM 2535 C C . CYS A 1 319 ? 17.899 25.695 -8.428 1.00 91.50 319 CYS A C 1
ATOM 2537 O O . CYS A 1 319 ? 18.504 25.377 -9.446 1.00 91.50 319 CYS A O 1
ATOM 2539 N N . PHE A 1 320 ? 18.497 26.334 -7.419 1.00 88.81 320 PHE A N 1
ATOM 2540 C CA . PHE A 1 320 ? 19.912 26.730 -7.428 1.00 88.81 320 PHE A CA 1
ATOM 2541 C C . PHE A 1 320 ? 20.881 25.594 -7.062 1.00 88.81 320 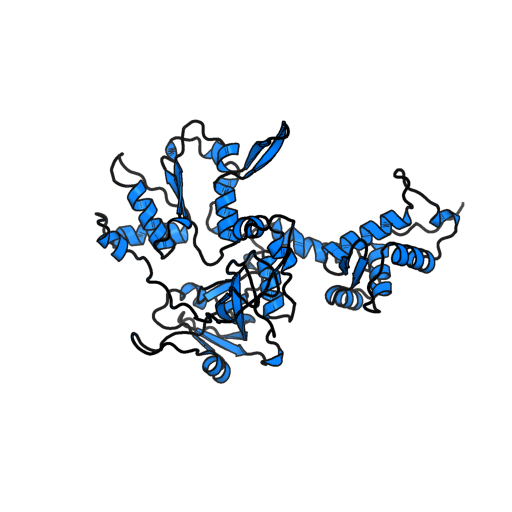PHE A C 1
ATOM 2543 O O . PHE A 1 320 ? 22.091 25.765 -7.193 1.00 88.81 320 PHE A O 1
ATOM 2550 N N . MET A 1 321 ? 20.370 24.467 -6.558 1.00 91.69 321 MET A N 1
ATOM 2551 C CA . MET A 1 321 ? 21.187 23.301 -6.216 1.00 91.69 321 MET A CA 1
ATOM 2552 C C . MET A 1 321 ? 21.545 22.523 -7.479 1.00 91.69 321 MET A C 1
ATOM 2554 O O . MET A 1 321 ? 20.762 22.457 -8.426 1.00 91.69 321 MET A O 1
ATOM 2558 N N . SER A 1 322 ? 22.722 21.906 -7.484 1.00 93.81 322 SER A N 1
ATOM 2559 C CA . SER A 1 322 ? 23.145 21.074 -8.605 1.00 93.81 322 SER A CA 1
ATOM 2560 C C . SER A 1 322 ? 22.277 19.816 -8.732 1.00 93.81 322 SER A C 1
ATOM 2562 O O . SER A 1 322 ? 21.760 19.287 -7.743 1.00 93.81 322 SER A O 1
ATOM 2564 N N . ALA A 1 323 ? 22.170 19.275 -9.950 1.00 90.75 323 ALA A N 1
ATOM 2565 C CA . ALA A 1 323 ? 21.466 18.015 -10.198 1.00 90.75 323 ALA A CA 1
ATOM 2566 C C . ALA A 1 323 ? 22.014 16.860 -9.334 1.00 90.75 323 ALA A C 1
ATOM 2568 O O . ALA A 1 323 ? 21.250 16.024 -8.858 1.00 90.75 323 ALA A O 1
ATOM 2569 N N . ALA A 1 324 ? 23.325 16.851 -9.065 1.00 92.38 324 ALA A N 1
ATOM 2570 C CA . ALA A 1 324 ? 23.966 15.862 -8.202 1.00 92.38 324 ALA A CA 1
ATOM 2571 C C . ALA A 1 324 ? 23.493 15.961 -6.740 1.00 92.38 324 ALA A C 1
ATOM 2573 O O . ALA A 1 324 ? 23.207 14.939 -6.114 1.00 92.38 324 ALA A O 1
ATOM 2574 N N . GLU A 1 325 ? 23.362 17.174 -6.195 1.00 93.94 325 GLU A N 1
ATOM 2575 C CA . GLU A 1 325 ? 22.842 17.378 -4.837 1.00 93.94 325 GLU A CA 1
ATOM 2576 C C . GLU A 1 325 ? 21.364 16.985 -4.734 1.00 93.94 325 GLU A C 1
ATOM 2578 O O . GLU A 1 325 ? 20.966 16.298 -3.790 1.00 93.94 325 GLU A O 1
ATOM 2583 N N . LEU A 1 326 ? 20.553 17.355 -5.731 1.00 94.69 326 LEU A N 1
ATOM 2584 C CA . LEU A 1 326 ? 19.137 16.984 -5.804 1.00 94.69 326 LEU A CA 1
ATOM 2585 C C . LEU A 1 326 ? 18.950 15.465 -5.897 1.00 94.69 326 LEU A C 1
ATOM 2587 O O . LEU A 1 326 ? 18.157 14.894 -5.144 1.00 94.69 326 LEU A O 1
ATOM 2591 N N . ALA A 1 327 ? 19.724 14.797 -6.755 1.00 90.38 327 ALA A N 1
ATOM 2592 C CA . ALA A 1 327 ? 19.749 13.340 -6.844 1.00 90.38 327 ALA A CA 1
ATOM 2593 C C . ALA A 1 327 ? 20.182 12.704 -5.512 1.00 90.38 327 ALA A C 1
ATOM 2595 O O . ALA A 1 327 ? 19.600 11.707 -5.081 1.00 90.38 327 ALA A O 1
ATOM 2596 N N . GLY A 1 328 ? 21.143 13.315 -4.811 1.00 93.06 328 GLY A N 1
ATOM 2597 C CA . GLY A 1 328 ? 21.551 12.921 -3.465 1.00 93.06 328 GLY A CA 1
ATOM 2598 C C . GLY A 1 328 ? 20.404 12.985 -2.452 1.00 93.06 328 GLY A C 1
ATOM 2599 O O . GLY A 1 328 ? 20.190 12.023 -1.710 1.00 93.06 328 GLY A O 1
ATOM 2600 N N . HIS A 1 329 ? 19.625 14.071 -2.449 1.00 94.81 329 HIS A N 1
ATOM 2601 C CA . HIS A 1 329 ? 18.449 14.221 -1.586 1.00 94.81 329 HIS A CA 1
ATOM 2602 C C . HIS A 1 329 ? 17.346 13.212 -1.904 1.00 94.81 329 HIS A C 1
ATOM 2604 O O . HIS A 1 329 ? 16.819 12.588 -0.983 1.00 94.81 329 HIS A O 1
ATOM 2610 N N . ILE A 1 330 ? 17.025 13.009 -3.184 1.00 92.44 330 ILE A N 1
ATOM 2611 C CA . ILE A 1 330 ? 16.032 12.013 -3.610 1.00 92.44 330 ILE A CA 1
ATOM 2612 C C . ILE A 1 330 ? 16.498 10.609 -3.222 1.00 92.44 330 ILE A C 1
ATOM 2614 O O . ILE A 1 330 ? 15.726 9.845 -2.650 1.00 92.44 330 ILE A O 1
ATOM 2618 N N . GLY A 1 331 ? 17.769 10.276 -3.456 1.00 89.00 331 GLY A N 1
ATOM 2619 C CA . GLY A 1 331 ? 18.347 8.995 -3.056 1.00 89.00 331 GLY A CA 1
ATOM 2620 C C . GLY A 1 331 ? 18.304 8.785 -1.540 1.00 89.00 331 GLY A C 1
ATOM 2621 O O . GLY A 1 331 ? 17.939 7.705 -1.076 1.00 89.00 331 GLY A O 1
ATOM 2622 N N . ALA A 1 332 ? 18.620 9.816 -0.752 1.00 92.19 332 ALA A N 1
ATOM 2623 C CA . ALA A 1 332 ? 18.502 9.766 0.703 1.00 92.19 332 ALA A CA 1
ATOM 2624 C C . ALA A 1 332 ? 17.047 9.562 1.146 1.00 92.19 332 ALA A C 1
ATOM 2626 O O . ALA A 1 332 ? 16.791 8.687 1.969 1.00 92.19 332 ALA A O 1
ATOM 2627 N N . LEU A 1 333 ? 16.097 10.300 0.567 1.00 93.19 333 LEU A N 1
ATOM 2628 C CA . LEU A 1 333 ? 14.676 10.183 0.884 1.00 93.19 333 LEU A CA 1
ATOM 2629 C C . LEU A 1 333 ? 14.109 8.815 0.472 1.00 93.19 333 LEU A C 1
ATOM 2631 O O . LEU A 1 333 ? 13.385 8.203 1.249 1.00 93.19 333 LEU A O 1
ATOM 2635 N N . ARG A 1 334 ? 14.493 8.269 -0.687 1.00 88.25 334 ARG A N 1
ATOM 2636 C CA . ARG A 1 334 ? 14.084 6.923 -1.128 1.00 88.25 334 ARG A CA 1
ATOM 2637 C C . ARG A 1 334 ? 14.596 5.825 -0.198 1.00 88.25 334 ARG A C 1
ATOM 2639 O O . ARG A 1 334 ? 13.831 4.907 0.099 1.00 88.25 334 ARG A O 1
ATOM 2646 N N . ARG A 1 335 ? 15.844 5.938 0.280 1.00 88.00 335 ARG A N 1
ATOM 2647 C CA . ARG A 1 335 ? 16.473 4.959 1.186 1.00 88.00 335 ARG A CA 1
ATOM 2648 C C . ARG A 1 335 ? 15.994 5.085 2.630 1.00 88.00 335 ARG A C 1
ATOM 2650 O O . ARG A 1 335 ? 15.616 4.093 3.228 1.00 88.00 335 ARG A O 1
ATOM 2657 N N . LYS A 1 336 ? 16.035 6.291 3.201 1.00 91.94 336 LYS A N 1
ATOM 2658 C CA . LYS A 1 336 ? 15.758 6.546 4.627 1.00 91.94 336 LYS A CA 1
ATOM 2659 C C . LYS A 1 336 ? 14.298 6.876 4.921 1.00 91.94 336 LYS A C 1
ATOM 2661 O O . LYS A 1 336 ? 13.927 6.936 6.089 1.00 91.94 336 LYS A O 1
ATOM 2666 N N . LYS A 1 337 ? 13.491 7.138 3.887 1.00 93.19 337 LYS A N 1
ATOM 2667 C CA . LYS A 1 337 ? 12.062 7.502 3.950 1.00 93.19 337 LYS A CA 1
ATOM 2668 C C . LYS A 1 337 ? 11.731 8.760 4.768 1.00 93.19 337 LYS A C 1
ATOM 2670 O O . LYS A 1 337 ? 10.563 9.110 4.910 1.00 93.19 337 LYS A O 1
ATOM 2675 N N . ASN A 1 338 ? 12.753 9.461 5.258 1.00 94.00 338 ASN A N 1
ATOM 2676 C CA . ASN A 1 338 ? 12.669 10.700 6.018 1.00 94.00 338 ASN A CA 1
ATOM 2677 C C . ASN A 1 338 ? 13.841 11.599 5.610 1.00 94.00 338 ASN A C 1
ATOM 2679 O O . ASN A 1 338 ? 14.969 11.123 5.461 1.00 94.00 338 ASN A O 1
ATOM 2683 N N . LEU A 1 339 ? 13.585 12.896 5.441 1.00 95.56 339 LEU A N 1
ATOM 2684 C CA . LEU A 1 339 ? 14.605 13.887 5.102 1.00 95.56 339 LEU A CA 1
ATOM 2685 C C . LEU A 1 339 ? 14.316 15.193 5.844 1.00 95.56 339 LEU A C 1
ATOM 2687 O O . LEU A 1 339 ? 13.228 15.749 5.719 1.00 95.56 339 LEU A O 1
ATOM 2691 N N . ILE A 1 340 ? 15.308 15.704 6.576 1.00 95.62 340 ILE A N 1
ATOM 2692 C CA . ILE A 1 340 ? 15.248 17.029 7.200 1.00 95.62 340 ILE A CA 1
ATOM 2693 C C . ILE A 1 340 ? 16.052 18.001 6.340 1.00 95.62 340 ILE A C 1
ATOM 2695 O O . ILE A 1 340 ? 17.264 17.859 6.186 1.00 95.62 340 ILE A O 1
ATOM 2699 N N . LEU A 1 341 ? 15.374 19.014 5.801 1.00 94.75 341 LEU A N 1
ATOM 2700 C CA . LEU A 1 341 ? 16.027 20.141 5.144 1.00 94.75 341 LEU A CA 1
ATOM 2701 C C . LEU A 1 341 ? 16.335 21.212 6.192 1.00 94.75 341 LEU A C 1
ATOM 2703 O O . LEU A 1 341 ? 15.425 21.836 6.739 1.00 94.75 341 LEU A O 1
ATOM 2707 N N . GLN A 1 342 ? 17.619 21.441 6.460 1.00 93.75 342 GLN A N 1
ATOM 2708 C CA . GLN A 1 342 ? 18.094 22.460 7.398 1.00 93.75 342 GLN A CA 1
ATOM 2709 C C . GLN A 1 342 ? 18.741 23.639 6.665 1.00 93.75 342 GLN A C 1
ATOM 2711 O O . GLN A 1 342 ? 19.334 23.479 5.603 1.00 93.75 342 GLN A O 1
ATOM 2716 N N . GLY A 1 343 ? 18.621 24.840 7.231 1.00 91.31 343 GLY A N 1
ATOM 2717 C CA . GLY A 1 343 ? 19.243 26.045 6.684 1.00 91.31 343 GLY A CA 1
ATOM 2718 C C . GLY A 1 343 ? 18.559 27.336 7.141 1.00 91.31 343 GLY A C 1
ATOM 2719 O O . GLY A 1 343 ? 17.473 27.271 7.734 1.00 91.31 343 GLY A O 1
ATOM 2720 N N . PRO A 1 344 ? 19.151 28.508 6.847 1.00 89.88 344 PRO A N 1
ATOM 2721 C CA . PRO A 1 344 ? 18.622 29.807 7.263 1.00 89.88 344 PRO A CA 1
ATOM 2722 C C . PRO A 1 344 ? 17.160 30.043 6.832 1.00 89.88 344 PRO A C 1
ATOM 2724 O O . PRO A 1 344 ? 16.696 29.458 5.847 1.00 89.88 344 PRO A O 1
ATOM 2727 N N . PRO A 1 345 ? 16.382 30.871 7.548 1.00 87.19 345 PRO A N 1
ATOM 2728 C CA . PRO A 1 345 ? 15.056 31.293 7.094 1.00 87.19 345 PRO A CA 1
ATOM 2729 C C . PRO A 1 345 ? 15.112 31.930 5.696 1.00 87.19 345 PRO A C 1
ATOM 2731 O O . PRO A 1 345 ? 16.091 32.580 5.346 1.00 87.19 345 PRO A O 1
ATOM 2734 N N . GLY A 1 346 ? 14.070 31.735 4.884 1.00 83.31 346 GLY A N 1
ATOM 2735 C CA . GLY A 1 346 ? 13.980 32.342 3.548 1.00 83.31 346 GLY A CA 1
ATOM 2736 C C . GLY A 1 346 ? 14.762 31.642 2.426 1.00 83.31 346 GLY A C 1
ATOM 2737 O O . GLY A 1 346 ? 14.620 32.033 1.276 1.00 83.31 346 GLY A O 1
ATOM 2738 N N . THR A 1 347 ? 15.510 30.565 2.693 1.00 87.00 347 THR A N 1
ATOM 2739 C CA . THR A 1 347 ? 16.296 29.841 1.665 1.00 87.00 347 THR A CA 1
ATOM 2740 C C . THR A 1 347 ? 15.492 28.844 0.815 1.00 87.00 347 THR A C 1
ATOM 2742 O O . THR A 1 347 ? 16.052 27.913 0.247 1.00 87.00 347 THR A O 1
ATOM 2745 N N . GLY A 1 348 ? 14.164 28.975 0.754 1.00 90.25 348 GLY A N 1
ATOM 2746 C CA . GLY A 1 348 ? 13.329 28.131 -0.111 1.00 90.25 348 GLY A CA 1
ATOM 2747 C C . GLY A 1 348 ? 13.156 26.669 0.330 1.00 90.25 348 GLY A C 1
ATOM 2748 O O . GLY A 1 348 ? 12.719 25.852 -0.470 1.00 90.25 348 GLY A O 1
ATOM 2749 N N . LYS A 1 349 ? 13.432 26.307 1.592 1.00 94.25 349 LYS A N 1
ATOM 2750 C CA . LYS A 1 349 ? 13.305 24.914 2.085 1.00 94.25 349 LYS A CA 1
ATOM 2751 C C . LYS A 1 349 ? 11.921 24.301 1.854 1.00 94.25 349 LYS A C 1
ATOM 2753 O O . LYS A 1 349 ? 11.827 23.202 1.323 1.00 94.25 349 LYS A O 1
ATOM 2758 N N . THR A 1 350 ? 10.853 25.024 2.200 1.00 90.94 350 THR A N 1
ATOM 2759 C CA . THR A 1 350 ? 9.468 24.588 1.949 1.00 90.94 350 THR A CA 1
ATOM 2760 C C . THR A 1 350 ? 9.211 24.366 0.458 1.00 90.94 350 THR A C 1
ATOM 2762 O O . THR A 1 350 ? 8.538 23.413 0.066 1.00 90.94 350 THR A O 1
ATOM 2765 N N . TRP A 1 351 ? 9.748 25.250 -0.385 1.00 94.06 351 TRP A N 1
ATOM 2766 C CA . TRP A 1 351 ? 9.622 25.137 -1.833 1.00 94.06 351 TRP A CA 1
ATOM 2767 C C . TRP A 1 351 ? 10.326 23.872 -2.338 1.00 94.06 351 TRP A C 1
ATOM 2769 O O . TRP A 1 351 ? 9.705 23.076 -3.042 1.00 94.06 351 TRP A O 1
ATOM 2779 N N . LEU A 1 352 ? 11.565 23.642 -1.894 1.00 95.12 352 LEU A N 1
ATOM 2780 C CA . LEU A 1 352 ? 12.368 22.482 -2.271 1.00 95.12 352 LEU A CA 1
ATOM 2781 C C . LEU A 1 352 ? 11.745 21.172 -1.775 1.00 95.12 352 LEU A C 1
ATOM 2783 O O . LEU A 1 352 ? 11.648 20.227 -2.549 1.00 95.12 352 LEU A O 1
ATOM 2787 N N . ALA A 1 353 ? 11.251 21.125 -0.533 1.00 95.44 353 ALA A N 1
ATOM 2788 C CA . ALA A 1 353 ? 10.588 19.946 0.029 1.00 95.44 353 ALA A CA 1
ATOM 2789 C C . ALA A 1 353 ? 9.430 19.464 -0.856 1.00 95.44 353 ALA A C 1
ATOM 2791 O O . ALA A 1 353 ? 9.335 18.280 -1.162 1.00 95.44 353 ALA A O 1
ATOM 2792 N N . LYS A 1 354 ? 8.590 20.391 -1.337 1.00 93.88 354 LYS A N 1
ATOM 2793 C CA . LYS A 1 354 ? 7.453 20.074 -2.218 1.00 93.88 354 LYS A CA 1
ATOM 2794 C C . LYS A 1 354 ? 7.906 19.584 -3.603 1.00 93.88 354 LYS A C 1
ATOM 2796 O O . LYS A 1 354 ? 7.224 18.765 -4.204 1.00 93.88 354 LYS A O 1
ATOM 2801 N N . ARG A 1 355 ? 9.056 20.044 -4.108 1.00 94.44 355 ARG A N 1
ATOM 2802 C CA . ARG A 1 355 ? 9.641 19.585 -5.387 1.00 94.44 355 ARG A CA 1
ATOM 2803 C C . ARG A 1 355 ? 10.278 18.206 -5.275 1.00 94.44 355 ARG A C 1
ATOM 2805 O O . ARG A 1 355 ? 10.041 17.355 -6.125 1.00 94.44 355 ARG A O 1
ATOM 2812 N N . LEU A 1 356 ? 11.037 17.975 -4.206 1.00 94.75 356 LEU A N 1
ATOM 2813 C CA . LEU A 1 356 ? 11.571 16.654 -3.880 1.00 94.75 356 LEU A CA 1
ATOM 2814 C C . LEU A 1 356 ? 10.435 15.649 -3.669 1.00 94.75 356 LEU A C 1
ATOM 2816 O O . LEU A 1 356 ? 10.545 14.513 -4.116 1.00 94.75 356 LEU A O 1
ATOM 2820 N N . ALA A 1 357 ? 9.327 16.082 -3.058 1.00 93.06 357 ALA A N 1
ATOM 2821 C CA . ALA A 1 357 ? 8.122 15.274 -2.945 1.00 93.06 357 ALA A CA 1
ATOM 2822 C C . ALA A 1 357 ? 7.580 14.879 -4.325 1.00 93.06 357 ALA A C 1
ATOM 2824 O O . ALA A 1 357 ? 7.432 13.689 -4.566 1.00 93.06 357 ALA A O 1
ATOM 2825 N N . TYR A 1 358 ? 7.380 15.821 -5.259 1.00 90.31 358 TYR A N 1
ATOM 2826 C CA . TYR A 1 358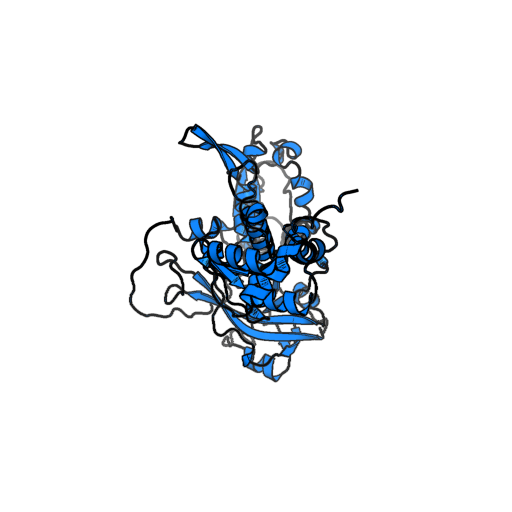 ? 6.954 15.476 -6.626 1.00 90.31 358 TYR A CA 1
ATOM 2827 C C . TYR A 1 358 ? 7.903 14.503 -7.326 1.00 90.31 358 TYR A C 1
ATOM 2829 O O . TYR A 1 358 ? 7.429 13.612 -8.014 1.00 90.31 358 TYR A O 1
ATOM 2837 N N . ALA A 1 359 ? 9.218 14.623 -7.132 1.00 89.62 359 ALA A N 1
ATOM 2838 C CA . ALA A 1 359 ? 10.180 13.700 -7.740 1.00 89.62 359 ALA A CA 1
ATOM 2839 C C . ALA A 1 359 ? 10.195 12.302 -7.094 1.00 89.62 359 ALA A C 1
ATOM 2841 O O . ALA A 1 359 ? 10.563 11.322 -7.734 1.00 89.62 359 ALA A O 1
ATOM 2842 N N . VAL A 1 360 ? 9.796 12.179 -5.825 1.00 89.06 360 VAL A N 1
ATOM 2843 C CA . VAL A 1 360 ? 9.579 10.870 -5.183 1.00 89.06 360 VAL A CA 1
ATOM 2844 C C . VAL A 1 360 ? 8.222 10.279 -5.563 1.00 89.06 360 VAL A C 1
ATOM 2846 O O . VAL A 1 360 ? 8.113 9.070 -5.728 1.00 89.06 360 VAL A O 1
ATOM 2849 N N . ILE A 1 361 ? 7.208 11.126 -5.723 1.00 87.06 361 ILE A N 1
ATOM 2850 C CA . ILE A 1 361 ? 5.881 10.769 -6.240 1.00 87.06 361 ILE A CA 1
ATOM 2851 C C . ILE A 1 361 ? 5.946 10.440 -7.734 1.00 87.06 361 ILE A C 1
ATOM 2853 O O . ILE A 1 361 ? 5.094 9.728 -8.250 1.00 87.06 361 ILE A O 1
ATOM 2857 N N . GLU A 1 362 ? 6.971 10.951 -8.417 1.00 85.25 362 GLU A N 1
ATOM 2858 C CA . GLU A 1 362 ? 7.200 10.827 -9.855 1.00 85.25 362 GLU A CA 1
ATOM 2859 C C . GLU A 1 362 ? 6.089 11.483 -10.691 1.00 85.25 362 GLU A C 1
ATOM 2861 O O . GLU A 1 362 ? 5.986 11.263 -11.891 1.00 85.25 362 GLU A O 1
ATOM 2866 N N . ARG A 1 363 ? 5.296 12.368 -10.074 1.00 83.62 363 ARG A N 1
ATOM 2867 C CA . ARG A 1 363 ? 4.212 13.136 -10.696 1.00 83.62 363 ARG A CA 1
ATOM 2868 C C . ARG A 1 363 ? 3.985 14.441 -9.939 1.00 83.62 363 ARG A C 1
ATOM 2870 O O . ARG A 1 363 ? 4.109 14.506 -8.714 1.00 83.62 363 ARG A O 1
ATOM 2877 N N . LYS A 1 364 ? 3.554 15.485 -10.651 1.00 81.81 364 LYS A N 1
ATOM 2878 C CA . LYS A 1 364 ? 3.126 16.761 -10.058 1.00 81.81 364 LYS A CA 1
ATOM 2879 C C . LYS A 1 364 ? 1.684 16.710 -9.5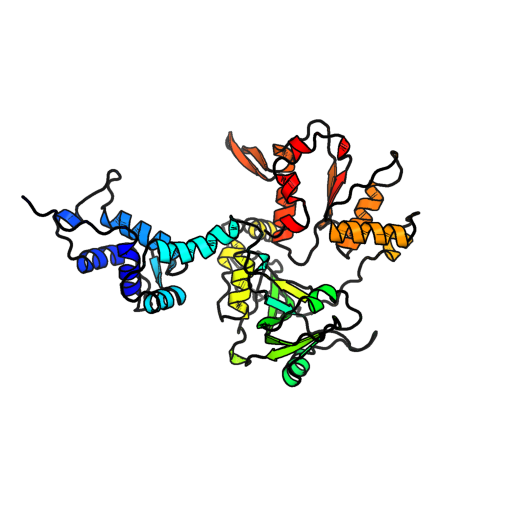35 1.00 81.81 364 LYS A C 1
ATOM 2881 O O . LYS A 1 364 ? 0.830 17.467 -9.991 1.00 81.81 364 LYS A O 1
ATOM 2886 N N . ASP A 1 365 ? 1.413 15.841 -8.562 1.00 81.94 365 ASP A N 1
ATOM 2887 C CA . ASP A 1 365 ? 0.097 15.746 -7.919 1.00 81.94 365 ASP A CA 1
ATOM 2888 C C . ASP A 1 365 ? 0.114 16.324 -6.499 1.00 81.94 365 ASP A C 1
ATOM 2890 O O . ASP A 1 365 ? 0.737 15.794 -5.579 1.00 81.94 365 ASP A O 1
ATOM 2894 N N . ARG A 1 366 ? -0.597 17.440 -6.309 1.00 81.19 366 ARG A N 1
ATOM 2895 C CA . ARG A 1 366 ? -0.708 18.104 -5.004 1.00 81.19 366 ARG A CA 1
ATOM 2896 C C . ARG A 1 366 ? -1.494 17.289 -3.982 1.00 81.19 366 ARG A C 1
ATOM 2898 O O . ARG A 1 366 ? -1.281 17.508 -2.799 1.00 81.19 366 ARG A O 1
ATOM 2905 N N . LYS A 1 367 ? -2.387 16.390 -4.403 1.00 83.44 367 LYS A N 1
ATOM 2906 C CA . LYS A 1 367 ? -3.212 15.580 -3.489 1.00 83.44 367 LYS A CA 1
ATOM 2907 C C . LYS A 1 367 ? -2.389 14.526 -2.748 1.00 83.44 367 LYS A C 1
ATOM 2909 O O . LYS A 1 367 ? -2.769 14.111 -1.660 1.00 83.44 367 LYS A O 1
ATOM 2914 N N . LEU A 1 368 ? -1.259 14.130 -3.330 1.00 84.44 368 LEU A N 1
ATOM 2915 C CA . LEU A 1 368 ? -0.319 13.166 -2.757 1.00 84.44 368 LEU A CA 1
ATOM 2916 C C . LEU A 1 368 ? 0.704 13.825 -1.815 1.00 84.44 368 LEU A C 1
ATOM 2918 O O . LEU A 1 368 ? 1.437 13.132 -1.106 1.00 84.44 368 LEU A O 1
ATOM 2922 N N . ILE A 1 369 ? 0.736 15.164 -1.778 1.00 89.38 369 ILE A N 1
ATOM 2923 C CA . ILE A 1 369 ? 1.543 15.942 -0.839 1.00 89.38 369 ILE A CA 1
ATOM 2924 C C . ILE A 1 369 ? 0.648 16.477 0.271 1.00 89.38 369 ILE A C 1
ATOM 2926 O O . ILE A 1 369 ? -0.149 17.394 0.076 1.00 89.38 369 ILE A O 1
ATOM 2930 N N . HIS A 1 370 ? 0.880 15.978 1.474 1.00 89.62 370 HIS A N 1
ATOM 2931 C CA . HIS A 1 370 ? 0.203 16.430 2.678 1.00 89.62 370 HIS A CA 1
ATOM 2932 C C . HIS A 1 370 ? 1.126 17.392 3.405 1.00 89.62 370 HIS A C 1
ATOM 2934 O O . HIS A 1 370 ? 2.207 17.003 3.831 1.00 89.62 370 HIS A O 1
ATOM 2940 N N . ALA A 1 371 ? 0.762 18.667 3.497 1.00 88.25 371 ALA A N 1
ATOM 2941 C CA . ALA A 1 371 ? 1.617 19.680 4.107 1.00 88.25 371 ALA A CA 1
ATOM 2942 C C . ALA A 1 371 ? 0.968 20.248 5.367 1.00 88.25 371 ALA A C 1
ATOM 2944 O O . ALA A 1 371 ? -0.175 20.700 5.325 1.00 88.25 371 ALA A O 1
ATOM 2945 N N . LEU A 1 372 ? 1.719 20.275 6.465 1.00 91.81 372 LEU A N 1
ATOM 2946 C CA . LEU A 1 372 ? 1.327 20.948 7.698 1.00 91.81 372 LEU A CA 1
ATOM 2947 C C . LEU A 1 372 ? 2.519 21.660 8.328 1.00 91.81 372 LEU A C 1
ATOM 2949 O O . LEU A 1 372 ? 3.670 21.355 8.031 1.00 91.81 372 LEU A O 1
ATOM 2953 N N . GLN A 1 373 ? 2.231 22.594 9.225 1.00 90.50 373 GLN A N 1
ATOM 2954 C CA . GLN A 1 373 ? 3.238 23.348 9.957 1.00 90.50 373 GLN A CA 1
ATOM 2955 C C . GLN A 1 373 ? 3.156 23.020 11.445 1.00 90.50 373 GLN A C 1
ATOM 2957 O O . GLN A 1 373 ? 2.080 23.061 12.046 1.00 90.50 373 GLN A O 1
ATOM 2962 N N . PHE A 1 374 ? 4.300 22.712 12.049 1.00 93.19 374 PHE A N 1
ATOM 2963 C CA . PHE A 1 374 ? 4.396 22.523 13.488 1.00 93.19 374 PHE A CA 1
ATOM 2964 C C . PHE A 1 374 ? 4.435 23.866 14.206 1.00 93.19 374 PHE A C 1
ATOM 2966 O O . PHE A 1 374 ? 5.144 24.799 13.832 1.00 93.19 374 PHE A O 1
ATOM 2973 N N . HIS A 1 375 ? 3.650 23.941 15.271 1.00 91.69 375 HIS A N 1
ATOM 2974 C CA . HIS A 1 375 ? 3.570 25.078 16.171 1.00 91.69 375 HIS A CA 1
ATOM 2975 C C . HIS A 1 375 ? 3.871 24.589 17.596 1.00 91.69 375 HIS A C 1
ATOM 2977 O O . HIS A 1 375 ? 3.682 23.404 17.872 1.00 91.69 375 HIS A O 1
ATOM 2983 N N . PRO A 1 376 ? 4.336 25.456 18.516 1.00 92.69 376 PRO A N 1
ATOM 2984 C CA . PRO A 1 376 ? 4.811 25.017 19.833 1.00 92.69 376 PRO A CA 1
ATOM 2985 C C . PRO A 1 376 ? 3.799 24.254 20.695 1.00 92.69 376 PRO A C 1
ATOM 2987 O O . PRO A 1 376 ? 4.203 23.568 21.626 1.00 92.69 376 PRO A O 1
ATOM 2990 N N . THR A 1 377 ? 2.502 24.379 20.406 1.00 91.38 377 THR A N 1
ATOM 2991 C CA . THR A 1 377 ? 1.420 23.727 21.157 1.00 91.38 377 THR A CA 1
ATOM 2992 C C . THR A 1 377 ? 0.836 22.502 20.458 1.00 91.38 377 THR A C 1
ATOM 2994 O O . THR A 1 377 ? -0.141 21.961 20.962 1.00 91.38 377 THR A O 1
ATOM 2997 N N . VAL A 1 378 ? 1.385 22.075 19.313 1.00 92.69 378 VAL A N 1
ATOM 2998 C CA . VAL A 1 378 ? 0.908 20.860 18.637 1.00 92.69 378 VAL A CA 1
ATOM 2999 C C . VAL A 1 378 ? 1.123 19.648 19.542 1.00 92.69 378 VAL A C 1
ATOM 3001 O O . VAL A 1 378 ? 2.190 19.496 20.142 1.00 92.69 378 VAL A O 1
ATOM 3004 N N . SER A 1 379 ? 0.104 18.802 19.647 1.00 91.06 379 SER A N 1
ATOM 3005 C CA . SER A 1 379 ? 0.095 17.623 20.512 1.00 91.06 379 SER A CA 1
ATOM 3006 C C . SER A 1 379 ? 0.025 16.316 19.714 1.00 91.06 379 SER A C 1
ATOM 3008 O O . SER A 1 379 ? -0.199 16.322 18.498 1.00 91.06 379 SER A O 1
ATOM 3010 N N . TYR A 1 380 ? 0.213 15.182 20.396 1.00 92.25 380 TYR A N 1
ATOM 3011 C CA . TYR A 1 380 ? -0.003 13.857 19.804 1.00 92.25 380 TYR A CA 1
ATOM 3012 C C . TYR A 1 380 ? -1.464 13.696 19.360 1.00 92.25 380 TYR A C 1
ATOM 3014 O O . TYR A 1 380 ? -1.750 13.147 18.299 1.00 92.25 380 TYR A O 1
ATOM 3022 N N . GLU A 1 381 ? -2.393 14.245 20.138 1.00 90.06 381 GLU A N 1
ATOM 3023 C CA . GLU A 1 381 ? -3.832 14.196 19.905 1.00 90.06 381 GLU A CA 1
ATOM 3024 C C . GLU A 1 381 ? -4.266 14.964 18.645 1.00 90.06 381 GLU A C 1
ATOM 3026 O O . GLU A 1 381 ? -5.284 14.638 18.025 1.00 90.06 381 GLU A O 1
ATOM 3031 N N . ASP A 1 382 ? -3.487 15.968 18.241 1.00 86.62 382 ASP A N 1
ATOM 3032 C CA . ASP A 1 382 ? -3.701 16.713 16.998 1.00 86.62 382 ASP A CA 1
ATOM 3033 C C . ASP A 1 382 ? -3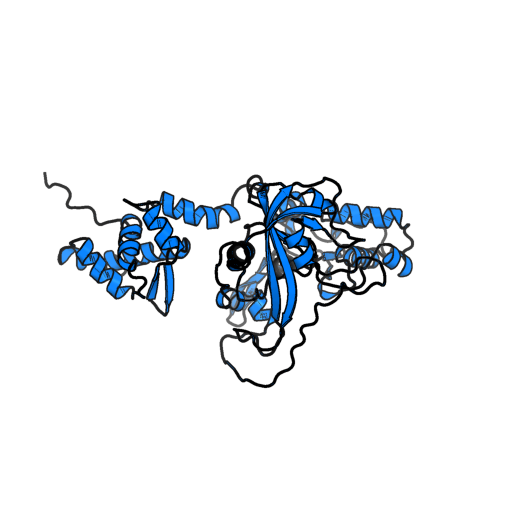.087 15.994 15.793 1.00 86.62 382 ASP A C 1
ATOM 3035 O O . ASP A 1 382 ? -3.687 15.938 14.716 1.00 86.62 382 ASP A O 1
ATOM 3039 N N . PHE A 1 383 ? -1.878 15.456 15.969 1.00 90.81 383 PHE A N 1
ATOM 3040 C CA . PHE A 1 383 ? -1.076 14.928 14.870 1.00 90.81 383 PHE A CA 1
ATOM 3041 C C . PHE A 1 383 ? -1.374 13.462 14.550 1.00 90.81 383 PHE A C 1
ATOM 3043 O O . PHE A 1 383 ? -1.474 13.110 13.376 1.00 90.81 383 PHE A O 1
ATOM 3050 N N . VAL A 1 384 ? -1.544 12.625 15.573 1.00 90.12 384 VAL A N 1
ATOM 3051 C CA . VAL A 1 384 ? -1.679 11.169 15.455 1.00 90.12 384 VAL A CA 1
ATOM 3052 C C . VAL A 1 384 ? -3.123 10.740 15.665 1.00 90.12 384 VAL A C 1
ATOM 3054 O O . VAL A 1 384 ? -3.774 10.330 14.709 1.00 90.12 384 VAL A O 1
ATOM 3057 N N . ARG A 1 385 ? -3.636 10.825 16.897 1.00 90.38 385 ARG A N 1
ATOM 3058 C CA . ARG A 1 385 ? -4.994 10.391 17.255 1.00 90.38 385 ARG A CA 1
ATOM 3059 C C . ARG A 1 385 ? -5.379 10.932 18.626 1.00 90.38 385 ARG A C 1
ATOM 3061 O O . ARG A 1 385 ? -4.587 10.847 19.560 1.00 90.38 385 ARG A O 1
ATOM 3068 N N . GLY A 1 386 ? -6.603 11.432 18.772 1.00 87.94 386 GLY A N 1
ATOM 3069 C CA . GLY A 1 386 ? -7.056 12.047 20.020 1.00 87.94 386 GLY A CA 1
ATOM 3070 C C . GLY A 1 386 ? -8.563 11.981 20.237 1.00 87.94 386 GLY A C 1
ATOM 3071 O O . GLY A 1 386 ? -9.346 11.830 19.300 1.00 87.94 386 GLY A O 1
ATOM 3072 N N . TRP A 1 387 ? -8.986 12.099 21.495 1.00 88.56 387 TRP A N 1
ATOM 3073 C CA . TRP A 1 387 ? -10.402 12.204 21.850 1.00 88.56 387 TRP A CA 1
ATOM 3074 C C . TRP A 1 387 ? -10.920 13.609 21.549 1.00 88.56 387 TRP A C 1
ATOM 3076 O O . TRP A 1 387 ? -10.400 14.590 22.080 1.00 88.56 387 TRP A O 1
ATOM 3086 N N . ARG A 1 388 ? -11.969 13.713 20.728 1.00 88.38 388 ARG A N 1
ATOM 3087 C CA . ARG A 1 388 ? -12.611 14.987 20.378 1.00 88.38 388 ARG A CA 1
ATOM 3088 C C . ARG A 1 388 ? -14.098 14.953 20.739 1.00 88.38 388 ARG A C 1
ATOM 3090 O O . ARG A 1 388 ? -14.715 13.894 20.636 1.00 88.38 388 ARG A O 1
ATOM 3097 N N . PRO A 1 389 ? -14.688 16.071 21.187 1.00 87.81 389 PRO A N 1
ATOM 3098 C CA . PRO A 1 389 ? -16.122 16.138 21.432 1.00 87.81 389 PRO A CA 1
ATOM 3099 C C . PRO A 1 389 ? -16.899 16.040 20.112 1.00 87.81 389 PRO A C 1
ATOM 3101 O O . PRO A 1 389 ? -16.634 16.776 19.163 1.00 87.81 389 PRO A O 1
ATOM 3104 N N . SER A 1 390 ? -17.871 15.136 20.076 1.00 84.62 390 SER A N 1
ATOM 3105 C CA . SER A 1 390 ? -18.857 14.972 19.010 1.00 84.62 390 SER A CA 1
ATOM 3106 C C . SER A 1 390 ? -20.080 15.864 19.268 1.00 84.62 390 SER A C 1
ATOM 3108 O O . SER A 1 390 ? -20.331 16.303 20.393 1.00 84.62 390 SER A O 1
ATOM 3110 N N . GLY A 1 391 ? -20.870 16.131 18.222 1.00 78.38 391 GLY A N 1
ATOM 3111 C CA . GLY A 1 391 ? -22.080 16.961 18.295 1.00 78.38 391 GLY A CA 1
ATOM 3112 C C . GLY A 1 391 ? -23.169 16.425 19.238 1.00 78.38 391 GLY A C 1
ATOM 3113 O O . GLY A 1 391 ? -24.051 17.179 19.636 1.00 78.38 391 GLY A O 1
ATOM 3114 N N . ASP A 1 392 ? -23.092 15.153 19.638 1.00 84.06 392 ASP A N 1
ATOM 3115 C CA . ASP A 1 392 ? -23.966 14.516 20.633 1.00 84.06 392 ASP A CA 1
ATOM 3116 C C . ASP A 1 392 ? -23.444 14.630 22.082 1.00 84.06 392 ASP A C 1
ATOM 3118 O O . ASP A 1 392 ? -24.011 14.033 22.998 1.00 84.06 392 ASP A O 1
ATOM 3122 N N . GLY A 1 393 ? -22.365 15.390 22.306 1.00 84.31 393 GLY A N 1
ATOM 3123 C CA . GLY A 1 393 ? -21.772 15.624 23.625 1.00 84.31 393 GLY A CA 1
ATOM 3124 C C . GLY A 1 393 ? -20.890 14.483 24.141 1.00 84.31 393 GLY A C 1
ATOM 3125 O O . GLY A 1 393 ? -20.413 14.553 25.274 1.00 84.31 393 GLY A O 1
ATOM 3126 N N . LYS A 1 394 ? -20.652 13.437 23.341 1.00 88.88 394 LYS A N 1
ATOM 3127 C CA . LYS A 1 394 ? -19.732 12.342 23.683 1.00 88.88 394 LYS A CA 1
ATOM 3128 C C . LYS A 1 394 ? -18.328 12.616 23.160 1.00 88.88 394 LYS A C 1
ATOM 3130 O O . LYS A 1 394 ? -18.146 13.365 22.207 1.00 88.88 394 LYS A O 1
ATOM 3135 N N . LEU A 1 395 ? -17.328 11.981 23.767 1.00 89.00 395 LEU A N 1
ATOM 3136 C CA . LEU A 1 395 ? -15.978 11.948 23.211 1.00 89.00 395 LEU A CA 1
ATOM 3137 C C . LEU A 1 395 ? -15.883 10.830 22.174 1.00 89.00 395 LEU A C 1
ATOM 3139 O O . LEU A 1 395 ? -16.227 9.683 22.457 1.00 89.00 395 LEU A O 1
ATOM 3143 N N . THR A 1 396 ? -15.384 11.164 20.992 1.00 87.56 396 THR A N 1
ATOM 3144 C CA . THR A 1 396 ? -15.088 10.221 19.917 1.00 87.56 396 THR A CA 1
ATOM 3145 C C . THR A 1 396 ? -13.603 10.253 19.617 1.00 87.56 396 THR A C 1
ATOM 3147 O O . THR A 1 396 ? -13.005 11.320 19.447 1.00 87.56 396 THR A O 1
ATOM 3150 N N . LEU A 1 397 ? -12.994 9.074 19.559 1.00 88.12 397 LEU A N 1
ATOM 3151 C CA . LEU A 1 397 ? -11.610 8.940 19.137 1.00 88.12 397 LEU A CA 1
ATOM 3152 C C . LEU A 1 397 ? -11.526 9.315 17.656 1.00 88.12 397 LEU A C 1
ATOM 3154 O O . LEU A 1 397 ? -12.264 8.768 16.842 1.00 88.12 397 LEU A O 1
ATOM 3158 N N . THR A 1 398 ? -10.685 10.291 17.333 1.00 84.69 398 THR A N 1
ATOM 3159 C CA . THR A 1 398 ? -10.573 10.847 15.985 1.00 84.69 398 THR A CA 1
ATOM 3160 C C . THR A 1 398 ? -9.124 10.823 15.539 1.00 84.69 398 THR A C 1
ATOM 3162 O O . THR A 1 398 ? -8.225 11.194 16.301 1.00 84.69 398 THR A O 1
ATOM 3165 N N . ASP A 1 399 ? -8.915 10.424 14.293 1.00 88.25 399 ASP A N 1
ATOM 3166 C CA . ASP A 1 399 ? -7.596 10.368 13.684 1.00 88.25 399 ASP A CA 1
ATOM 3167 C C . ASP A 1 399 ? -7.060 11.784 13.430 1.00 88.25 399 ASP A C 1
ATOM 3169 O O . ASP A 1 399 ? -7.800 12.764 13.257 1.00 88.25 399 ASP A O 1
ATOM 3173 N N . GLY A 1 400 ? -5.745 11.909 13.557 1.00 86.50 400 GLY A N 1
ATOM 3174 C CA . GLY A 1 400 ? -4.983 13.095 13.209 1.00 86.50 400 GLY A CA 1
ATOM 3175 C C . GLY A 1 400 ? -4.417 12.983 11.798 1.00 86.50 400 GLY A C 1
ATOM 3176 O O . GLY A 1 400 ? -4.483 11.937 11.150 1.00 86.50 400 GLY A O 1
ATOM 3177 N N . VAL A 1 401 ? -3.803 14.075 11.343 1.00 87.25 401 VAL A N 1
ATOM 3178 C CA . VAL A 1 401 ? -3.298 14.202 9.967 1.00 87.25 401 VAL A CA 1
ATOM 3179 C C . VAL A 1 401 ? -2.322 13.079 9.608 1.00 87.25 401 VAL A C 1
ATOM 3181 O O . VAL A 1 401 ? -2.323 12.615 8.477 1.00 87.25 401 VAL A O 1
ATOM 3184 N N . PHE A 1 402 ? -1.495 12.609 10.544 1.00 90.62 402 PHE A N 1
ATOM 3185 C CA . PHE A 1 402 ? -0.548 11.530 10.270 1.00 90.62 402 PHE A CA 1
ATOM 3186 C C . PHE A 1 402 ? -1.249 10.215 9.904 1.00 90.62 402 PHE A C 1
ATOM 3188 O O . PHE A 1 402 ? -0.880 9.581 8.916 1.00 90.62 402 PHE A O 1
ATOM 3195 N N . LEU A 1 403 ? -2.279 9.829 10.665 1.00 87.44 403 LEU A N 1
ATOM 3196 C CA . LEU A 1 403 ? -3.029 8.599 10.409 1.00 87.44 403 LEU A CA 1
ATOM 3197 C C . LEU A 1 403 ? -3.925 8.718 9.176 1.00 87.44 403 LEU A C 1
ATOM 3199 O O . LEU A 1 403 ? -3.992 7.764 8.410 1.00 87.44 403 LEU A O 1
ATOM 3203 N N . ASP A 1 404 ? -4.511 9.890 8.916 1.00 83.75 404 ASP A N 1
ATOM 3204 C CA . ASP A 1 404 ? -5.262 10.144 7.678 1.00 83.75 404 ASP A CA 1
ATOM 3205 C C . ASP A 1 404 ? -4.391 9.926 6.427 1.00 83.75 404 ASP A C 1
ATOM 3207 O O . ASP A 1 404 ? -4.840 9.383 5.416 1.00 83.75 404 ASP A O 1
ATOM 3211 N N . VAL A 1 405 ? -3.121 10.343 6.488 1.00 87.31 405 VAL A N 1
ATOM 3212 C CA . VAL A 1 405 ? -2.161 10.158 5.392 1.00 87.31 405 VAL A CA 1
ATOM 3213 C C . VAL A 1 405 ? -1.757 8.697 5.236 1.00 87.31 405 VAL A C 1
ATOM 3215 O O . VAL A 1 405 ? -1.627 8.229 4.105 1.00 87.31 405 VAL A O 1
ATOM 3218 N N . ILE A 1 406 ? -1.569 7.978 6.345 1.00 87.94 406 ILE A N 1
ATOM 3219 C CA . ILE A 1 406 ? -1.287 6.538 6.317 1.00 87.94 406 ILE A CA 1
ATOM 3220 C C . ILE A 1 406 ? -2.471 5.778 5.727 1.00 87.94 406 ILE A C 1
ATOM 3222 O O . ILE A 1 406 ? -2.261 4.942 4.854 1.00 87.94 406 ILE A O 1
ATOM 3226 N N . ASP A 1 407 ? -3.696 6.086 6.152 1.00 83.19 407 ASP A N 1
ATOM 3227 C CA . ASP A 1 407 ? -4.899 5.447 5.624 1.00 83.19 407 ASP A CA 1
ATOM 3228 C C . ASP A 1 407 ? -5.012 5.675 4.111 1.00 83.19 407 ASP A C 1
ATOM 3230 O O . ASP A 1 407 ? -5.204 4.724 3.355 1.00 83.19 407 ASP A O 1
ATOM 3234 N N . ALA A 1 408 ? -4.774 6.901 3.631 1.00 82.50 408 ALA A N 1
ATOM 3235 C CA . ALA A 1 408 ? -4.718 7.170 2.194 1.00 82.50 408 ALA A CA 1
ATOM 3236 C C . ALA A 1 408 ? -3.644 6.326 1.481 1.00 82.50 408 ALA A C 1
ATOM 3238 O O . ALA A 1 408 ? -3.947 5.676 0.483 1.00 82.50 408 ALA A O 1
ATOM 3239 N N . ALA A 1 409 ? -2.422 6.271 2.021 1.00 85.94 409 ALA A N 1
ATOM 3240 C CA . ALA A 1 409 ? -1.310 5.538 1.415 1.00 85.94 409 ALA A CA 1
ATOM 3241 C C . ALA A 1 409 ? -1.512 4.017 1.387 1.00 85.94 409 ALA A C 1
ATOM 3243 O O . ALA A 1 409 ? -1.155 3.363 0.411 1.00 85.94 409 ALA A O 1
ATOM 3244 N N . VAL A 1 410 ? -2.117 3.442 2.429 1.00 83.50 410 VAL A N 1
ATOM 3245 C CA . VAL A 1 410 ? -2.452 2.009 2.483 1.00 83.50 410 VAL A CA 1
ATOM 3246 C C . VAL A 1 410 ? -3.514 1.652 1.439 1.00 83.50 410 VAL A C 1
ATOM 3248 O O . VAL A 1 410 ? -3.496 0.559 0.865 1.00 83.50 410 VAL A O 1
ATOM 3251 N N . ASN A 1 411 ? -4.446 2.571 1.185 1.00 80.31 411 ASN A N 1
ATOM 3252 C CA . ASN A 1 411 ? -5.547 2.374 0.248 1.00 80.31 411 ASN A CA 1
ATOM 3253 C C . ASN A 1 411 ? -5.211 2.736 -1.209 1.00 80.31 411 ASN A C 1
ATOM 3255 O O . ASN A 1 411 ? -5.943 2.329 -2.113 1.00 80.31 411 ASN A O 1
ATOM 3259 N N . GLU A 1 412 ? -4.110 3.451 -1.446 1.00 82.50 412 GLU A N 1
ATOM 3260 C CA . GLU A 1 412 ? -3.624 3.859 -2.769 1.00 82.50 412 GLU A CA 1
ATOM 3261 C C . GLU A 1 412 ? -2.195 3.338 -3.014 1.00 82.50 412 GLU A C 1
ATOM 3263 O O . GLU A 1 412 ? -1.245 4.122 -3.041 1.00 82.50 412 GLU A O 1
ATOM 3268 N N . PRO A 1 413 ? -2.009 2.021 -3.232 1.00 78.38 413 PRO A N 1
ATOM 3269 C CA . PRO A 1 413 ? -0.680 1.397 -3.275 1.00 78.38 413 PRO A CA 1
ATOM 3270 C C . PRO A 1 413 ? 0.199 1.868 -4.449 1.00 78.38 413 PRO A C 1
ATOM 3272 O O . PRO A 1 413 ? 1.405 1.637 -4.447 1.00 78.38 413 PRO A O 1
ATOM 3275 N N . ASP A 1 414 ? -0.394 2.533 -5.444 1.00 71.19 414 ASP A N 1
ATOM 3276 C CA . ASP A 1 414 ? 0.304 3.142 -6.581 1.00 71.19 414 ASP A CA 1
ATOM 3277 C C . ASP A 1 414 ? 1.045 4.427 -6.258 1.00 71.19 414 ASP A C 1
ATOM 3279 O O . ASP A 1 414 ? 1.969 4.819 -6.975 1.00 71.19 414 ASP A O 1
ATOM 3283 N N . ASN A 1 415 ? 0.590 5.125 -5.227 1.00 77.81 415 ASN A N 1
ATOM 3284 C CA . ASN A 1 415 ? 0.958 6.500 -5.010 1.00 77.81 415 ASN A CA 1
ATOM 3285 C C . ASN A 1 415 ? 1.882 6.576 -3.805 1.00 77.81 415 ASN A C 1
ATOM 3287 O O . ASN A 1 415 ? 1.501 6.283 -2.674 1.00 77.81 415 ASN A O 1
ATOM 3291 N N . ASN A 1 416 ? 3.105 7.056 -4.023 1.00 84.62 416 ASN A N 1
ATOM 3292 C CA . ASN A 1 416 ? 3.877 7.542 -2.892 1.00 84.62 416 ASN A CA 1
ATOM 3293 C C . ASN A 1 416 ? 3.125 8.740 -2.299 1.00 84.62 416 ASN A C 1
ATOM 3295 O O . ASN A 1 416 ? 2.800 9.689 -3.007 1.00 84.62 416 ASN A O 1
ATOM 3299 N N . HIS A 1 417 ? 2.872 8.718 -0.996 1.00 89.38 417 HIS A N 1
ATOM 3300 C CA . HIS A 1 417 ? 2.392 9.888 -0.272 1.00 89.38 417 HIS A CA 1
ATOM 3301 C C . HIS A 1 417 ? 3.558 10.527 0.472 1.00 89.38 417 HIS A C 1
ATOM 3303 O O . HIS A 1 417 ? 4.382 9.839 1.080 1.00 89.38 417 HIS A O 1
ATOM 3309 N N . VAL A 1 418 ? 3.636 11.856 0.431 1.00 92.56 418 VAL A N 1
ATOM 3310 C CA . VAL A 1 418 ? 4.692 12.603 1.118 1.00 92.56 418 VAL A CA 1
ATOM 3311 C C . VAL A 1 418 ? 4.074 13.572 2.109 1.00 92.56 418 VAL A C 1
ATOM 3313 O O . VAL A 1 418 ? 3.333 14.478 1.734 1.00 92.56 418 VAL A O 1
ATOM 3316 N N . LEU A 1 419 ? 4.433 13.401 3.380 1.00 94.12 419 LEU A N 1
ATOM 3317 C CA . LEU A 1 419 ? 4.112 14.339 4.445 1.00 94.12 419 LEU A CA 1
ATOM 3318 C C . LEU A 1 419 ? 5.224 15.388 4.565 1.00 94.12 419 LEU A C 1
ATOM 3320 O O . LEU A 1 419 ? 6.355 15.077 4.938 1.00 94.12 419 LEU A O 1
ATOM 3324 N N . VAL A 1 420 ? 4.905 16.641 4.260 1.00 94.81 420 VAL A N 1
ATOM 3325 C CA . VAL A 1 420 ? 5.792 17.792 4.440 1.00 94.81 420 VAL A CA 1
ATOM 3326 C C . VAL A 1 420 ? 5.455 18.465 5.766 1.00 94.81 420 VAL A C 1
ATOM 3328 O O . VAL A 1 420 ? 4.410 19.099 5.900 1.00 94.81 420 VAL A O 1
ATOM 3331 N N . ILE A 1 421 ? 6.366 18.348 6.732 1.00 94.25 421 ILE A N 1
ATOM 3332 C CA . ILE A 1 421 ? 6.259 19.007 8.037 1.00 94.25 421 ILE A CA 1
ATOM 3333 C C . ILE A 1 421 ? 7.117 20.273 8.020 1.00 94.25 421 ILE A C 1
ATOM 3335 O O . ILE A 1 421 ? 8.348 20.223 8.068 1.00 94.25 421 ILE A O 1
ATOM 3339 N N . GLU A 1 422 ? 6.461 21.423 7.934 1.00 92.75 422 GLU A N 1
ATOM 3340 C CA . GLU A 1 422 ? 7.102 22.729 8.017 1.00 92.75 422 GLU A CA 1
ATOM 3341 C C . GLU A 1 422 ? 7.406 23.078 9.483 1.00 92.75 422 GLU A C 1
ATOM 3343 O O . GLU A 1 422 ? 6.638 22.756 10.386 1.00 92.75 422 GLU A O 1
ATOM 3348 N N . GLU A 1 423 ? 8.543 23.739 9.724 1.00 92.06 423 GLU A N 1
ATOM 3349 C CA . GLU A 1 423 ? 8.974 24.173 11.066 1.00 92.06 423 GLU A CA 1
ATOM 3350 C C . GLU A 1 423 ? 9.031 23.049 12.117 1.00 92.06 423 GLU A C 1
ATOM 3352 O O . GLU A 1 423 ? 8.752 23.262 13.295 1.00 92.06 423 GLU A O 1
ATOM 3357 N N . ILE A 1 424 ? 9.460 21.854 11.696 1.00 93.31 424 ILE A N 1
ATOM 3358 C CA . ILE A 1 424 ? 9.546 20.645 12.531 1.00 93.31 424 ILE A CA 1
ATOM 3359 C C . ILE A 1 424 ? 10.273 20.859 13.874 1.00 93.31 424 ILE A C 1
ATOM 3361 O O . ILE A 1 424 ? 9.949 20.223 14.870 1.00 93.31 424 ILE A O 1
ATOM 3365 N N . ASN A 1 425 ? 11.222 21.796 13.935 1.00 91.94 425 ASN A N 1
ATOM 3366 C CA . ASN A 1 425 ? 11.991 22.120 15.135 1.00 91.94 425 ASN A CA 1
ATOM 3367 C C . ASN A 1 425 ? 11.259 23.028 16.146 1.00 91.94 425 ASN A C 1
ATOM 3369 O O . ASN A 1 425 ? 11.840 23.346 17.181 1.00 91.94 425 ASN A O 1
ATOM 3373 N N . ARG A 1 426 ? 10.036 23.497 15.853 1.00 92.25 426 ARG A N 1
ATOM 3374 C CA . ARG A 1 426 ? 9.242 24.348 16.762 1.00 92.25 426 ARG A CA 1
ATOM 3375 C C . ARG A 1 426 ? 8.380 23.571 17.749 1.00 92.25 426 ARG A C 1
ATOM 3377 O O . ARG A 1 426 ? 7.848 24.185 18.668 1.00 92.25 426 ARG A O 1
ATOM 3384 N N . ALA A 1 427 ? 8.246 22.262 17.570 1.00 92.25 427 ALA A N 1
ATOM 3385 C CA . ALA A 1 427 ? 7.497 21.391 18.465 1.00 92.25 427 ALA A CA 1
ATOM 3386 C C . ALA A 1 427 ? 8.418 20.390 19.172 1.00 92.25 427 ALA A C 1
ATOM 3388 O O . ALA A 1 427 ? 9.515 20.083 18.700 1.00 92.25 427 ALA A O 1
ATOM 3389 N N . ASN A 1 428 ? 7.954 19.845 20.298 1.00 93.12 428 ASN A N 1
ATOM 3390 C CA . ASN A 1 428 ? 8.622 18.728 20.954 1.00 93.12 428 ASN A CA 1
ATOM 3391 C C . ASN A 1 428 ? 8.326 17.428 20.190 1.00 93.12 428 ASN A C 1
ATOM 3393 O O . ASN A 1 428 ? 7.301 16.790 20.414 1.00 93.12 428 ASN A O 1
ATOM 3397 N N . LEU A 1 429 ? 9.230 17.033 19.292 1.00 91.44 429 LEU A N 1
ATOM 3398 C CA . LEU A 1 429 ? 9.022 15.879 18.409 1.00 91.44 429 LEU A CA 1
ATOM 3399 C C . LEU A 1 429 ? 8.751 14.573 19.153 1.00 91.44 429 LEU A C 1
ATOM 3401 O O . LEU A 1 429 ? 7.890 13.812 18.725 1.00 91.44 429 LEU A O 1
ATOM 3405 N N . ALA A 1 430 ? 9.436 14.337 20.274 1.00 90.56 430 ALA A N 1
ATOM 3406 C CA . ALA A 1 430 ? 9.227 13.137 21.079 1.00 90.56 430 ALA A CA 1
ATOM 3407 C C . ALA A 1 430 ? 7.800 13.063 21.630 1.00 90.56 430 ALA A C 1
ATOM 3409 O O . ALA A 1 430 ? 7.195 11.997 21.644 1.00 90.56 430 ALA A O 1
ATOM 3410 N N . GLN A 1 431 ? 7.243 14.206 22.028 1.00 91.25 431 GLN A N 1
ATOM 3411 C CA . GLN A 1 431 ? 5.875 14.281 22.527 1.00 91.25 431 GLN A CA 1
ATOM 3412 C C . GLN A 1 431 ? 4.841 14.174 21.402 1.00 91.25 431 GLN A C 1
ATOM 3414 O O . GLN A 1 431 ? 3.824 13.518 21.577 1.00 91.25 431 GLN A O 1
ATOM 3419 N N . VAL A 1 432 ? 5.092 14.809 20.254 1.00 92.88 432 VAL A N 1
ATOM 3420 C CA . VAL A 1 432 ? 4.143 14.843 19.128 1.00 92.88 432 VAL A CA 1
ATOM 3421 C C . VAL A 1 432 ? 4.060 13.499 18.408 1.00 92.88 432 VAL A C 1
ATOM 3423 O O . VAL A 1 432 ? 2.984 13.107 17.972 1.00 92.88 432 VAL A O 1
ATOM 3426 N N . MET A 1 433 ? 5.190 12.803 18.260 1.00 88.88 433 MET A N 1
ATOM 3427 C CA . MET A 1 433 ? 5.256 11.540 17.521 1.00 88.88 433 MET A CA 1
ATOM 3428 C C . MET A 1 433 ? 5.137 10.302 18.419 1.00 88.88 433 MET A C 1
ATOM 3430 O O . MET A 1 433 ? 4.769 9.246 17.915 1.00 88.88 433 MET A O 1
ATOM 3434 N N . GLY A 1 434 ? 5.407 10.406 19.725 1.00 88.12 434 GLY A N 1
ATOM 3435 C CA . GLY A 1 434 ? 5.268 9.283 20.658 1.00 88.12 434 GLY A CA 1
ATOM 3436 C C . GLY A 1 434 ? 6.055 8.044 20.212 1.00 88.12 434 GLY A C 1
ATOM 3437 O O . GLY A 1 434 ? 7.216 8.146 19.806 1.00 88.12 434 GLY A O 1
ATOM 3438 N N . GLU A 1 435 ? 5.411 6.874 20.243 1.00 84.38 435 GLU A N 1
ATOM 3439 C CA . GLU A 1 435 ? 5.982 5.600 19.785 1.00 84.38 435 GLU A CA 1
ATOM 3440 C C . GLU A 1 435 ? 6.298 5.541 18.279 1.00 84.38 435 GLU A C 1
ATOM 3442 O O . GLU A 1 435 ? 7.078 4.691 17.842 1.00 84.38 435 GLU A O 1
ATOM 3447 N N . LEU A 1 436 ? 5.753 6.458 17.473 1.00 86.50 436 LEU A N 1
ATOM 3448 C CA . LEU A 1 436 ? 5.920 6.439 16.020 1.00 86.50 436 LEU A CA 1
ATOM 3449 C C . LEU A 1 436 ? 7.337 6.793 15.573 1.00 86.50 436 LEU A C 1
ATOM 3451 O O . LEU A 1 436 ? 7.703 6.461 14.450 1.00 86.50 436 LEU A O 1
ATOM 3455 N N . LEU A 1 437 ? 8.149 7.440 16.421 1.00 85.56 437 LEU A N 1
ATOM 3456 C CA . LEU A 1 437 ? 9.532 7.789 16.072 1.00 85.56 437 LEU A CA 1
ATOM 3457 C C . LEU A 1 437 ? 10.334 6.572 15.603 1.00 85.56 437 LEU A C 1
ATOM 3459 O O . LEU A 1 437 ? 11.088 6.679 14.639 1.00 85.56 437 LEU A O 1
ATOM 3463 N N . THR A 1 438 ? 10.124 5.420 16.241 1.00 84.25 438 THR A N 1
ATOM 3464 C CA . THR A 1 438 ? 10.758 4.154 15.857 1.00 84.25 438 THR A CA 1
ATOM 3465 C C . THR A 1 438 ? 10.177 3.611 14.549 1.00 84.25 438 THR A C 1
ATOM 3467 O O . THR A 1 438 ? 10.907 3.119 13.696 1.00 84.25 438 THR A O 1
ATOM 3470 N N . LEU A 1 439 ? 8.862 3.740 14.351 1.00 87.75 439 LEU A N 1
ATOM 3471 C CA . LEU A 1 439 ? 8.158 3.230 13.166 1.00 87.75 439 LEU A CA 1
ATOM 3472 C C . LEU A 1 439 ? 8.410 4.065 11.900 1.00 87.75 439 LEU A C 1
ATOM 3474 O O . LEU A 1 439 ? 8.083 3.642 10.793 1.00 87.75 439 LEU A O 1
ATOM 3478 N N . LEU A 1 440 ? 9.009 5.252 12.032 1.00 87.69 440 LEU A N 1
ATOM 3479 C CA . LEU A 1 440 ? 9.404 6.064 10.885 1.00 87.69 440 LEU A CA 1
ATOM 3480 C C . LEU A 1 440 ? 10.604 5.485 10.131 1.00 87.69 440 LEU A C 1
ATOM 3482 O O . LEU A 1 440 ? 10.790 5.863 8.967 1.00 87.69 440 LEU A O 1
ATOM 3486 N N . GLU A 1 441 ? 11.404 4.614 10.748 1.00 86.50 441 GLU A N 1
ATOM 3487 C CA . GLU A 1 441 ? 12.568 3.989 10.118 1.00 86.50 441 GLU A CA 1
ATOM 3488 C C . GLU A 1 441 ? 12.165 3.132 8.912 1.00 86.50 441 GLU A C 1
ATOM 3490 O O . GLU A 1 441 ? 11.129 2.474 8.899 1.00 86.50 441 GLU A O 1
ATOM 3495 N N . SER A 1 442 ? 12.971 3.169 7.848 1.00 85.50 442 SER A N 1
ATOM 3496 C CA . SER A 1 442 ? 12.629 2.539 6.565 1.00 85.50 442 SER A CA 1
ATOM 3497 C C . SER A 1 442 ? 12.387 1.032 6.664 1.00 85.50 442 SER A C 1
ATOM 3499 O O . SER A 1 442 ? 11.552 0.510 5.937 1.00 85.50 442 SER A O 1
ATOM 3501 N N . ASP A 1 443 ? 13.115 0.358 7.549 1.00 79.62 443 ASP A N 1
ATOM 3502 C CA . ASP A 1 443 ? 13.057 -1.078 7.830 1.00 79.62 443 ASP A CA 1
ATOM 3503 C C . ASP A 1 443 ? 11.968 -1.455 8.848 1.00 79.62 443 ASP A C 1
ATOM 3505 O O . ASP A 1 443 ? 11.781 -2.632 9.130 1.00 79.62 443 ASP A O 1
ATOM 3509 N N . LYS A 1 444 ? 11.240 -0.475 9.402 1.00 80.12 444 LYS A N 1
ATOM 3510 C CA . LYS A 1 444 ? 10.162 -0.686 10.385 1.00 80.12 444 LYS A CA 1
ATOM 3511 C C . LYS A 1 444 ? 8.765 -0.362 9.847 1.00 80.12 444 LYS A C 1
ATOM 3513 O O . LYS A 1 444 ? 7.796 -0.428 10.597 1.00 80.12 444 LYS A O 1
ATOM 3518 N N . ARG A 1 445 ? 8.653 0.004 8.562 1.00 78.06 445 ARG A N 1
ATOM 3519 C CA . ARG A 1 445 ? 7.391 0.419 7.913 1.00 78.06 445 ARG A CA 1
ATOM 3520 C C . ARG A 1 445 ? 6.581 -0.712 7.275 1.00 78.06 445 ARG A C 1
ATOM 3522 O O . ARG A 1 445 ? 5.415 -0.490 6.975 1.00 78.06 445 ARG A O 1
ATOM 3529 N N . ASP A 1 446 ? 7.184 -1.873 7.053 1.00 57.84 446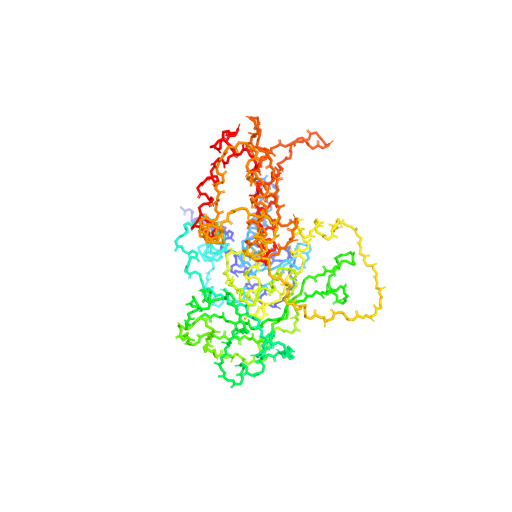 ASP A N 1
ATOM 3530 C CA . ASP A 1 446 ? 6.533 -3.088 6.534 1.00 57.84 446 ASP A CA 1
ATOM 3531 C C . ASP A 1 446 ? 6.881 -4.232 7.506 1.00 57.84 446 ASP A C 1
ATOM 3533 O O . ASP A 1 446 ? 7.760 -5.036 7.189 1.00 57.84 446 ASP A O 1
ATOM 3537 N N . PRO A 1 447 ? 6.359 -4.182 8.754 1.00 41.38 447 PRO A N 1
ATOM 3538 C CA . PRO A 1 447 ? 6.699 -5.132 9.804 1.00 41.38 447 PRO A CA 1
ATOM 3539 C C . PRO A 1 447 ? 6.143 -6.523 9.534 1.00 41.38 447 PRO A C 1
ATOM 3541 O O . PRO A 1 447 ? 5.103 -6.672 8.857 1.00 41.38 447 PRO A O 1
#

Organism: NCBI:txid1108045

Sequence (447 aa):
MTQPGPTFPTKFELTRPLLDLMTDDQIWARSDLREVMADVLQLTPQQRAETVKSGSTRLDVRVSWALYYLNRTGAVEPAGTGRTKITAYGHQLLVEHPDQLSQADLEASAQYLDDTASSSGEDSEKLPVCWFVGAVFSDRPGAEVFDHTELFRAEGRWQAGRPHRYSDQILAMKPGDRIAIKAAFTRKHDLPFDINGKTASVMSIKATGTVTRNFGDGDGVEVEWNPEELLPEEDWYFWTSRSTVWKVRPSTWKSRALIAFAFDGADQDYGRFLTEPYWQKKYGIDAKVSHSAFDSTRLDEEVPDEPIYTVDDIVGDGCFMSAAELAGHIGALRRKKNLILQGPPGTGKTWLAKRLAYAVIERKDRKLIHALQFHPTVSYEDFVRGWRPSGDGKLTLTDGVFLDVIDAAVNEPDNNHVLVIEEINRANLAQVMGELLTLLESDKRDP